Protein AF-0000000085065927 (afdb_homodimer)

pLDDT: mean 92.91, std 10.69, range [19.0, 98.94]

Radius of gyration: 28.36 Å; Cα contacts (8 Å, |Δi|>4): 1311; chains: 2; bounding box: 56×79×63 Å

Solvent-accessible surface area (backbone atoms only — not comparable to full-atom values): 33453 Å² total; per-residue (Å²): 57,35,31,35,26,31,52,37,45,68,30,62,50,25,51,62,57,50,70,68,38,85,83,60,73,47,35,39,33,27,15,80,52,76,45,90,76,84,51,96,49,52,41,82,39,81,43,54,64,68,39,80,69,51,47,74,71,32,60,87,29,59,33,36,38,44,53,56,61,68,69,51,62,91,57,72,70,63,63,84,79,42,48,64,59,51,44,44,51,40,36,52,10,44,52,46,43,54,51,38,34,49,73,45,59,20,45,28,36,40,35,64,48,38,48,47,14,43,25,44,35,85,82,51,56,84,52,34,51,76,84,57,72,66,42,43,38,78,66,15,64,41,21,39,41,47,26,51,44,52,54,51,45,54,55,47,55,72,71,40,81,72,37,24,47,28,36,36,23,36,37,62,46,31,39,95,52,34,53,64,53,56,35,40,72,68,45,36,48,37,44,73,35,48,82,60,44,68,42,55,41,59,27,19,38,38,67,42,54,32,51,48,51,54,30,49,64,70,56,63,44,66,47,72,32,36,42,52,25,52,72,60,43,38,53,66,71,57,60,46,79,41,65,46,78,40,48,70,68,52,48,54,48,50,46,64,51,49,37,76,64,30,46,61,68,47,51,75,31,61,57,36,57,75,75,17,48,64,40,68,41,41,61,62,25,36,71,71,42,66,40,73,62,85,42,39,40,69,55,34,40,51,50,36,28,53,72,70,68,46,70,88,61,69,67,70,84,119,57,36,32,34,26,31,52,37,44,68,29,62,49,26,51,62,56,49,70,69,38,85,84,62,74,46,36,39,32,27,15,79,53,75,44,90,73,83,50,95,47,52,42,80,39,82,44,53,62,69,40,82,68,51,49,73,70,31,59,86,31,60,34,36,39,45,54,57,61,68,71,52,62,92,56,74,71,63,62,83,80,42,47,62,61,50,43,44,49,40,36,52,10,44,53,46,43,54,52,36,34,49,74,44,60,20,44,29,36,42,35,66,48,39,47,46,13,42,27,44,34,85,81,52,56,86,53,34,51,76,83,58,71,68,42,43,37,78,68,17,65,40,20,40,42,47,25,51,44,52,55,52,45,54,55,46,55,72,70,40,82,72,35,24,47,28,36,35,22,36,37,62,46,30,41,95,53,34,52,63,54,56,34,41,71,68,47,36,47,39,44,72,34,49,81,59,45,67,43,53,40,57,28,20,38,39,66,43,53,31,50,47,52,53,30,50,62,70,56,63,45,64,46,73,31,35,42,52,26,51,72,61,43,38,52,65,71,56,58,47,78,39,67,46,79,39,47,71,68,51,49,53,48,50,48,64,50,48,38,76,61,29,46,61,69,47,50,74,31,61,57,35,57,76,74,18,48,64,41,67,41,42,62,62,26,37,69,70,43,65,41,74,64,87,41,38,39,69,54,35,41,51,50,37,28,53,74,71,67,48,71,85,62,70,66,70,83,119

Organism: Acidithiobacillus ferrooxidans (strain ATCC 23270 / DSM 14882 / CIP 104768 / NCIMB 8455) (NCBI:txid243159)

Sequence (636 aa):
MLVTGAAGHTAAALLPALLAWPYIRRIIALDRRPPALQHPKLYYLPLDIRDPQLAEHLTGVDCVIHLAFMVLSPRLGPQQRWRAEMRQVNLDGSQHLFLAAADAGVPQVVYSGSVAAYGAWPDNPVPIGENQPCRPVPGFAYSEDKAALEQWLDGFTAAQKKTAVTRLRLHAIIGLHGQALVNEIATSPYGLRLSNPDLPIQCLHEDDAASAILAALRYGQDGIFNIAAPDPIPWSSIPRRWQLPLSPTQMHGLHRWLRPLSTRLGDPGWLQVLENPLIVDISSARQKLKWQPRYDVRHAINQVRDACGQSPIHPWSGMLVTGAAGHTAAALLPALLAWPYIRRIIALDRRPPALQHPKLYYLPLDIRDPQLAEHLTGVDCVIHLAFMVLSPRLGPQQRWRAEMRQVNLDGSQHLFLAAADAGVPQVVYSGSVAAYGAWPDNPVPIGENQPCRPVPGFAYSEDKAALEQWLDGFTAAQKKTAVTRLRLHAIIGLHGQALVNEIATSPYGLRLSNPDLPIQCLHEDDAASAILAALRYGQDGIFNIAAPDPIPWSSIPRRWQLPLSPTQMHGLHRWLRPLSTRLGDPGWLQVLENPLIVDISSARQKLKWQPRYDVRHAINQVRDACGQSPIHPWSG

Nearest PDB structures (foldseek):
  4zrn-assembly1_A  TM=7.472E-01  e=7.095E-18  Thermotoga maritima MSB8
  4wok-assembly1_A  TM=7.318E-01  e=8.459E-14  Brucella ovis ATCC 25840
  8ewu-assembly1_A  TM=6.740E-01  e=1.092E-10  Campylobacter jejuni
  4bl5-assembly6_C  TM=6.516E-01  e=7.088E-11  Homo sapiens
  4e5y-assembly2_C  TM=6.669E-01  e=3.924E-09  Homo sapiens

Structure (mmCIF, N/CA/C/O backbone):
data_AF-0000000085065927-model_v1
#
loop_
_entity.id
_entity.type
_entity.pdbx_description
1 polymer 'NAD-dependent epimerase/dehydratase domain-containing protein'
#
loop_
_atom_site.group_PDB
_atom_site.id
_atom_site.type_symbol
_atom_site.label_atom_id
_atom_site.label_alt_id
_atom_site.label_comp_id
_atom_site.label_asym_id
_atom_site.label_entity_id
_atom_site.label_seq_id
_atom_site.pdbx_PDB_ins_code
_atom_site.Cartn_x
_atom_site.Cartn_y
_atom_site.Cartn_z
_atom_site.occupancy
_atom_site.B_iso_or_equiv
_atom_site.auth_seq_id
_atom_site.auth_comp_id
_atom_site.auth_asym_id
_atom_site.auth_atom_id
_atom_site.pdbx_PDB_model_num
ATOM 1 N N . MET A 1 1 ? 18.5 29 10.289 1 97.12 1 MET A N 1
ATOM 2 C CA . MET A 1 1 ? 17.188 28.422 10.586 1 97.12 1 MET A CA 1
ATOM 3 C C . MET A 1 1 ? 17.234 26.891 10.477 1 97.12 1 MET A C 1
ATOM 5 O O . MET A 1 1 ? 17.969 26.359 9.641 1 97.12 1 MET A O 1
ATOM 9 N N . LEU A 1 2 ? 16.562 26.219 11.352 1 98.5 2 LEU A N 1
ATOM 10 C CA . LEU A 1 2 ? 16.5 24.766 11.289 1 98.5 2 LEU A CA 1
ATOM 11 C C . LEU A 1 2 ? 15.07 24.297 11.023 1 98.5 2 LEU A C 1
ATOM 13 O O . LEU A 1 2 ? 14.125 24.766 11.672 1 98.5 2 LEU A O 1
ATOM 17 N N . VAL A 1 3 ? 14.891 23.484 10.008 1 98.69 3 VAL A N 1
ATOM 18 C CA . VAL A 1 3 ? 13.594 22.906 9.648 1 98.69 3 VAL A CA 1
ATOM 19 C C . VAL A 1 3 ? 13.625 21.391 9.852 1 98.69 3 VAL A C 1
ATOM 21 O O . VAL A 1 3 ? 14.383 20.688 9.18 1 98.69 3 VAL A O 1
ATOM 24 N N . THR A 1 4 ? 12.844 20.906 10.82 1 98.75 4 THR A N 1
ATOM 25 C CA . THR A 1 4 ? 12.719 19.469 10.961 1 98.75 4 THR A CA 1
ATOM 26 C C . THR A 1 4 ? 11.664 18.922 10.008 1 98.75 4 THR A C 1
ATOM 28 O O . THR A 1 4 ? 10.766 19.641 9.586 1 98.75 4 THR A O 1
ATOM 31 N N . GLY A 1 5 ? 11.781 17.609 9.727 1 98.12 5 GLY A N 1
ATOM 32 C CA . GLY A 1 5 ? 10.859 17.047 8.75 1 98.12 5 GLY A CA 1
ATOM 33 C C . GLY A 1 5 ? 11.047 17.625 7.359 1 98.12 5 GLY A C 1
ATOM 34 O O . GLY A 1 5 ? 10.07 17.828 6.625 1 98.12 5 GLY A O 1
ATOM 35 N N . ALA A 1 6 ? 12.25 17.891 7.035 1 97.88 6 ALA A N 1
ATOM 36 C CA . ALA A 1 6 ? 12.562 18.656 5.836 1 97.88 6 ALA A CA 1
ATOM 37 C C . ALA A 1 6 ? 12.336 17.844 4.574 1 97.88 6 ALA A C 1
ATOM 39 O O . ALA A 1 6 ? 12.312 18.375 3.467 1 97.88 6 ALA A O 1
ATOM 40 N N . ALA A 1 7 ? 12.164 16.578 4.703 1 96.5 7 ALA A N 1
ATOM 41 C CA . ALA A 1 7 ? 11.914 15.711 3.545 1 96.5 7 ALA A CA 1
ATOM 42 C C . ALA A 1 7 ? 10.43 15.414 3.398 1 96.5 7 ALA A C 1
ATOM 44 O O . ALA A 1 7 ? 10.023 14.672 2.494 1 96.5 7 ALA A O 1
ATOM 45 N N . GLY A 1 8 ? 9.602 16 4.246 1 96.06 8 GLY A N 1
ATOM 46 C CA . GLY A 1 8 ? 8.18 15.672 4.277 1 96.06 8 GLY A CA 1
ATOM 47 C C . GLY A 1 8 ? 7.359 16.5 3.307 1 96.06 8 GLY A C 1
ATOM 48 O O . GLY A 1 8 ? 7.898 17.344 2.59 1 96.06 8 GLY A O 1
ATOM 49 N N . HIS A 1 9 ? 6.082 16.25 3.338 1 95.06 9 HIS A N 1
ATOM 50 C CA . HIS A 1 9 ? 5.137 16.828 2.398 1 95.06 9 HIS A CA 1
ATOM 51 C C . HIS A 1 9 ? 5.059 18.344 2.574 1 95.06 9 HIS A C 1
ATOM 53 O O . HIS A 1 9 ? 5.18 19.094 1.604 1 95.06 9 HIS A O 1
ATOM 59 N N . THR A 1 10 ? 4.852 18.734 3.803 1 96.81 10 THR A N 1
ATOM 60 C CA . THR A 1 10 ? 4.719 20.172 4.07 1 96.81 10 THR A CA 1
ATOM 61 C C . THR A 1 10 ? 6.012 20.906 3.734 1 96.81 10 THR A C 1
ATOM 63 O O . THR A 1 10 ? 5.977 22 3.182 1 96.81 10 THR A O 1
ATOM 66 N N . ALA A 1 11 ? 7.137 20.297 4.02 1 97.81 11 ALA A N 1
ATOM 67 C CA . ALA A 1 11 ? 8.438 20.906 3.744 1 97.81 11 ALA A CA 1
ATOM 68 C C . ALA A 1 11 ? 8.648 21.094 2.244 1 97.81 11 ALA A C 1
ATOM 70 O O . ALA A 1 11 ? 9.281 22.047 1.814 1 97.81 11 ALA A O 1
ATOM 71 N N . ALA A 1 12 ? 8.109 20.188 1.471 1 96.56 12 ALA A N 1
ATOM 72 C CA . ALA A 1 12 ? 8.258 20.266 0.021 1 96.56 12 ALA A CA 1
ATOM 73 C C . ALA A 1 12 ? 7.688 21.578 -0.515 1 96.56 12 ALA A C 1
ATOM 75 O O . ALA A 1 12 ? 8.242 22.172 -1.443 1 96.56 12 ALA A O 1
ATOM 76 N N . ALA A 1 13 ? 6.629 22.031 0.068 1 96.19 13 ALA A N 1
ATOM 77 C CA . ALA A 1 13 ? 6.02 23.297 -0.329 1 96.19 13 ALA A CA 1
ATOM 78 C C . ALA A 1 13 ? 6.691 24.484 0.374 1 96.19 13 ALA A C 1
ATOM 80 O O . ALA A 1 13 ? 6.797 25.578 -0.191 1 96.19 13 ALA A O 1
ATOM 81 N N . LEU A 1 14 ? 7.18 24.281 1.514 1 98 14 LEU A N 1
ATOM 82 C CA . LEU A 1 14 ? 7.676 25.344 2.373 1 98 14 LEU A CA 1
ATOM 83 C C . LEU A 1 14 ? 9.07 25.781 1.95 1 98 14 LEU A C 1
ATOM 85 O O . LEU A 1 14 ? 9.375 26.969 1.908 1 98 14 LEU A O 1
ATOM 89 N N . LEU A 1 15 ? 9.953 24.797 1.68 1 98 15 LEU A N 1
ATOM 90 C CA . LEU A 1 15 ? 11.375 25.078 1.491 1 98 15 LEU A CA 1
ATOM 91 C C . LEU A 1 15 ? 11.586 26.031 0.322 1 98 15 LEU A C 1
ATOM 93 O O . LEU A 1 15 ? 12.312 27.016 0.448 1 98 15 LEU A O 1
ATOM 97 N N . PRO A 1 16 ? 10.922 25.828 -0.823 1 97 16 PRO A N 1
ATOM 98 C CA . PRO A 1 16 ? 11.07 26.812 -1.897 1 97 16 PRO A CA 1
ATOM 99 C C . PRO A 1 16 ? 10.633 28.219 -1.481 1 97 16 PRO A C 1
ATOM 101 O O . PRO A 1 16 ? 11.281 29.203 -1.849 1 97 16 PRO A O 1
ATOM 104 N N . ALA A 1 17 ? 9.578 28.281 -0.767 1 96.56 17 ALA A N 1
ATOM 105 C CA . ALA A 1 17 ? 9.07 29.562 -0.309 1 96.56 17 ALA A CA 1
ATOM 106 C C . ALA A 1 17 ? 10.055 30.234 0.644 1 96.56 17 ALA A C 1
ATOM 108 O O . ALA A 1 17 ? 10.266 31.453 0.572 1 96.56 17 ALA A O 1
ATOM 109 N N . LEU A 1 18 ? 10.641 29.469 1.519 1 97.25 18 LEU A N 1
ATOM 110 C CA . LEU A 1 18 ? 11.625 29.984 2.459 1 97.25 18 LEU A CA 1
ATOM 111 C C . LEU A 1 18 ? 12.859 30.516 1.726 1 97.25 18 LEU A C 1
ATOM 113 O O . LEU A 1 18 ? 13.359 31.594 2.033 1 97.25 18 LEU A O 1
ATOM 117 N N . LEU A 1 19 ? 13.281 29.766 0.776 1 96.44 19 LEU A N 1
ATOM 118 C CA . LEU A 1 19 ? 14.516 30.094 0.063 1 96.44 19 LEU A CA 1
ATOM 119 C C . LEU A 1 19 ? 14.336 31.328 -0.806 1 96.44 19 LEU A C 1
ATOM 121 O O . LEU A 1 19 ? 15.312 31.969 -1.194 1 96.44 19 LEU A O 1
ATOM 125 N N . ALA A 1 20 ? 13.102 31.656 -1.114 1 95.06 20 ALA A N 1
ATOM 126 C CA . ALA A 1 20 ? 12.797 32.844 -1.903 1 95.06 20 ALA A CA 1
ATOM 127 C C . ALA A 1 20 ? 12.82 34.094 -1.035 1 95.06 20 ALA A C 1
ATOM 129 O O . ALA A 1 20 ? 12.852 35.219 -1.552 1 95.06 20 ALA A O 1
ATOM 130 N N . TRP A 1 21 ? 12.758 33.938 0.251 1 90.81 21 TRP A N 1
ATOM 131 C CA . TRP A 1 21 ? 12.828 35.062 1.18 1 90.81 21 TRP A CA 1
ATOM 132 C C . TRP A 1 21 ? 14.25 35.625 1.254 1 90.81 21 TRP A C 1
ATOM 134 O O . TRP A 1 21 ? 15.195 34.906 1.553 1 90.81 21 TRP A O 1
ATOM 144 N N . PRO A 1 22 ? 14.414 36.875 1.111 1 89.69 22 PRO A N 1
ATOM 145 C CA . PRO A 1 22 ? 15.758 37.438 1.04 1 89.69 22 PRO A CA 1
ATOM 146 C C . PRO A 1 22 ? 16.484 37.406 2.381 1 89.69 22 PRO A C 1
ATOM 148 O O . PRO A 1 22 ? 17.719 37.531 2.424 1 89.69 22 PRO A O 1
ATOM 151 N N . TYR A 1 23 ? 15.828 37.219 3.387 1 87.81 23 TYR A N 1
ATOM 152 C CA . TYR A 1 23 ? 16.422 37.281 4.719 1 87.81 23 TYR A CA 1
ATOM 153 C C . TYR A 1 23 ? 17.016 35.969 5.137 1 87.81 23 TYR A C 1
ATOM 155 O O . TYR A 1 23 ? 17.703 35.875 6.152 1 87.81 23 TYR A O 1
ATOM 163 N N . ILE A 1 24 ? 16.828 34.969 4.383 1 91.19 24 ILE A N 1
ATOM 164 C CA . ILE A 1 24 ? 17.312 33.656 4.742 1 91.19 24 ILE A CA 1
ATOM 165 C C . ILE A 1 24 ? 18.766 33.5 4.336 1 91.19 24 ILE A C 1
ATOM 167 O O . ILE A 1 24 ? 19.109 33.688 3.166 1 91.19 24 ILE A O 1
ATOM 171 N N . ARG A 1 25 ? 19.578 33.219 5.297 1 93.5 25 ARG A N 1
ATOM 172 C CA . ARG A 1 25 ? 21 33.031 5.027 1 93.5 25 ARG A CA 1
ATOM 173 C C . ARG A 1 25 ? 21.344 31.531 4.914 1 93.5 25 ARG A C 1
ATOM 175 O O . ARG A 1 25 ? 22.109 31.125 4.039 1 93.5 25 ARG A O 1
ATOM 182 N N . ARG A 1 26 ? 20.797 30.797 5.816 1 96.62 26 ARG A N 1
ATOM 183 C CA . ARG A 1 26 ? 21.078 29.375 5.867 1 96.62 26 ARG A CA 1
ATOM 184 C C . ARG A 1 26 ? 19.891 28.594 6.426 1 96.62 26 ARG A C 1
ATOM 186 O O . ARG A 1 26 ? 19.25 29.031 7.387 1 96.62 26 ARG A O 1
ATOM 193 N N . ILE A 1 27 ? 19.641 27.484 5.77 1 98.12 27 ILE A N 1
ATOM 194 C CA . ILE A 1 27 ? 18.609 26.578 6.258 1 98.12 27 ILE A CA 1
ATOM 195 C C . ILE A 1 27 ? 19.219 25.203 6.535 1 98.12 27 ILE A C 1
ATOM 197 O O . ILE A 1 27 ? 19.781 24.578 5.637 1 98.12 27 ILE A O 1
ATOM 201 N N . ILE A 1 28 ? 19.172 24.766 7.773 1 98.38 28 ILE A N 1
ATOM 202 C CA . ILE A 1 28 ? 19.516 23.391 8.133 1 98.38 28 ILE A CA 1
ATOM 203 C C . ILE A 1 28 ? 18.297 22.5 7.992 1 98.38 28 ILE A C 1
ATOM 205 O O . ILE A 1 28 ? 17.328 22.625 8.75 1 98.38 28 ILE A O 1
ATOM 209 N N . ALA A 1 29 ? 18.344 21.625 7.023 1 98.56 29 ALA A N 1
ATOM 210 C CA . ALA A 1 29 ? 17.25 20.688 6.75 1 98.56 29 ALA A CA 1
ATOM 211 C C . ALA A 1 29 ? 17.453 19.375 7.492 1 98.56 29 ALA A C 1
ATOM 213 O O . ALA A 1 29 ? 18.219 18.516 7.043 1 98.56 29 ALA A O 1
ATOM 214 N N . LEU A 1 30 ? 16.734 19.234 8.562 1 98.5 30 LEU A N 1
ATOM 215 C CA . LEU A 1 30 ? 16.891 18.062 9.406 1 98.5 30 LEU A CA 1
ATOM 216 C C . LEU A 1 30 ? 15.852 17 9.078 1 98.5 30 LEU A C 1
ATOM 218 O O . LEU A 1 30 ? 14.648 17.25 9.164 1 98.5 30 LEU A O 1
ATOM 222 N N . ASP A 1 31 ? 16.312 15.859 8.719 1 97.94 31 ASP A N 1
ATOM 223 C CA . ASP A 1 31 ? 15.484 14.688 8.461 1 97.94 31 ASP A CA 1
ATOM 224 C C . ASP A 1 31 ? 16.328 13.422 8.375 1 97.94 31 ASP A C 1
ATOM 226 O O . ASP A 1 31 ? 17.547 13.492 8.219 1 97.94 31 ASP A O 1
ATOM 230 N N . ARG A 1 32 ? 15.711 12.312 8.586 1 95.56 32 ARG A N 1
ATOM 231 C CA . ARG A 1 32 ? 16.422 11.047 8.414 1 95.56 32 ARG A CA 1
ATOM 232 C C . ARG A 1 32 ? 16.656 10.742 6.941 1 95.56 32 ARG A C 1
ATOM 234 O O . ARG A 1 32 ? 17.5 9.914 6.602 1 95.56 32 ARG A O 1
ATOM 241 N N . ARG A 1 33 ? 15.938 11.422 6 1 93.62 33 ARG A N 1
ATOM 242 C CA . ARG A 1 33 ? 16.078 11.312 4.551 1 93.62 33 ARG A CA 1
ATOM 243 C C . ARG A 1 33 ? 16.406 12.664 3.932 1 93.62 33 ARG A C 1
ATOM 245 O O . ARG A 1 33 ? 16.047 13.711 4.473 1 93.62 33 ARG A O 1
ATOM 252 N N . PRO A 1 34 ? 16.984 12.68 2.838 1 94.06 34 PRO A N 1
ATOM 253 C CA . PRO A 1 34 ? 17.328 13.961 2.213 1 94.06 34 PRO A CA 1
ATOM 254 C C . PRO A 1 34 ? 16.109 14.656 1.607 1 94.06 34 PRO A C 1
ATOM 256 O O . PRO A 1 34 ? 15.219 13.992 1.062 1 94.06 34 PRO A O 1
ATOM 259 N N . PRO A 1 35 ? 16.078 15.984 1.732 1 94.12 35 PRO A N 1
ATOM 260 C CA . PRO A 1 35 ? 15.039 16.703 0.998 1 94.12 35 PRO A CA 1
ATOM 261 C C . PRO A 1 35 ? 15.188 16.578 -0.516 1 94.12 35 PRO A C 1
ATOM 263 O O . PRO A 1 35 ? 16.281 16.328 -1.013 1 94.12 35 PRO A O 1
ATOM 266 N N . ALA A 1 36 ? 14.086 16.734 -1.189 1 90.25 36 ALA A N 1
ATOM 267 C CA . ALA A 1 36 ? 14.102 16.625 -2.646 1 90.25 36 ALA A CA 1
ATOM 268 C C . ALA A 1 36 ? 14.805 17.828 -3.275 1 90.25 36 ALA A C 1
ATOM 270 O O . ALA A 1 36 ? 15.414 17.719 -4.34 1 90.25 36 ALA A O 1
ATOM 271 N N . LEU A 1 37 ? 14.703 18.891 -2.639 1 92.88 37 LEU A N 1
ATOM 272 C CA . LEU A 1 37 ? 15.227 20.141 -3.15 1 92.88 37 LEU A CA 1
ATOM 273 C C . LEU A 1 37 ? 16.703 20.312 -2.775 1 92.88 37 LEU A C 1
ATOM 275 O O . LEU A 1 37 ? 17.094 20.016 -1.646 1 92.88 37 LEU A O 1
ATOM 279 N N . GLN A 1 38 ? 17.469 20.719 -3.777 1 93.81 38 GLN A N 1
ATOM 280 C CA . GLN A 1 38 ? 18.859 21.109 -3.543 1 93.81 38 GLN A CA 1
ATOM 281 C C . GLN A 1 38 ? 19.062 22.594 -3.807 1 93.81 38 GLN A C 1
ATOM 283 O O . GLN A 1 38 ? 18.5 23.156 -4.75 1 93.81 38 GLN A O 1
ATOM 288 N N . HIS A 1 39 ? 19.766 23.219 -2.926 1 95.44 39 HIS A N 1
ATOM 289 C CA . HIS A 1 39 ? 20.031 24.641 -2.992 1 95.44 39 HIS A CA 1
ATOM 290 C C . HIS A 1 39 ? 21.281 25 -2.201 1 95.44 39 HIS A C 1
ATOM 292 O O . HIS A 1 39 ? 21.562 24.406 -1.163 1 95.44 39 HIS A O 1
ATOM 298 N N . PRO A 1 40 ? 22 26 -2.576 1 95.62 40 PRO A N 1
ATOM 299 C CA . PRO A 1 40 ? 23.25 26.359 -1.891 1 95.62 40 PRO A CA 1
ATOM 300 C C . PRO A 1 40 ? 23.016 26.781 -0.439 1 95.62 40 PRO A C 1
ATOM 302 O O . PRO A 1 40 ? 23.906 26.625 0.399 1 95.62 40 PRO A O 1
ATOM 305 N N . LYS A 1 41 ? 21.922 27.344 -0.128 1 97.31 41 LYS A N 1
ATOM 306 C CA . LYS A 1 41 ? 21.625 27.812 1.227 1 97.31 41 LYS A CA 1
ATOM 307 C C . LYS A 1 41 ? 21 26.688 2.064 1 97.31 41 LYS A C 1
ATOM 309 O O . LYS A 1 41 ? 20.703 26.891 3.244 1 97.31 41 LYS A O 1
ATOM 314 N N . LEU A 1 42 ? 20.781 25.547 1.463 1 97.62 42 LEU A N 1
ATOM 315 C CA . LEU A 1 42 ? 20.141 24.438 2.141 1 97.62 42 LEU A CA 1
ATOM 316 C C . LEU A 1 42 ? 21.141 23.359 2.502 1 97.62 42 LEU A C 1
ATOM 318 O O . LEU A 1 42 ? 21.797 22.797 1.619 1 97.62 42 LEU A O 1
ATOM 322 N N . TYR A 1 43 ? 21.25 23.031 3.758 1 97.56 43 TYR A N 1
ATOM 323 C CA . TYR A 1 43 ? 22.188 22.031 4.254 1 97.56 43 TYR A CA 1
ATOM 324 C C . TYR A 1 43 ? 21.453 20.844 4.867 1 97.56 43 TYR A C 1
ATOM 326 O O . TYR A 1 43 ? 20.734 21 5.859 1 97.56 43 TYR A O 1
ATOM 334 N N . TYR A 1 44 ? 21.734 19.766 4.316 1 98 44 TYR A N 1
ATOM 335 C CA . TYR A 1 44 ? 21.078 18.547 4.789 1 98 44 TYR A CA 1
ATOM 336 C C . TYR A 1 44 ? 21.766 18 6.031 1 98 44 TYR A C 1
ATOM 338 O O . TYR A 1 44 ? 22.984 17.781 6.031 1 98 44 TYR A O 1
ATOM 346 N N . LEU A 1 45 ? 20.984 17.812 7.094 1 97.75 45 LEU A N 1
ATOM 347 C CA . LEU A 1 45 ? 21.438 17.203 8.336 1 97.75 45 LEU A CA 1
ATOM 348 C C . LEU A 1 45 ? 20.719 15.883 8.594 1 97.75 45 LEU A C 1
ATOM 350 O O . LEU A 1 45 ? 19.562 15.875 9.031 1 97.75 45 LEU A O 1
ATOM 354 N N . PRO A 1 46 ? 21.375 14.695 8.305 1 97.62 46 PRO A N 1
ATOM 355 C CA . PRO A 1 46 ? 20.75 13.391 8.492 1 97.62 46 PRO A CA 1
ATOM 356 C C . PRO A 1 46 ? 20.703 12.961 9.961 1 97.62 46 PRO A C 1
ATOM 358 O O . PRO A 1 46 ? 21.562 12.195 10.406 1 97.62 46 PRO A O 1
ATOM 361 N N . LEU A 1 47 ? 19.688 13.43 10.703 1 97.12 47 LEU A N 1
ATOM 362 C CA . LEU A 1 47 ? 19.562 13.164 12.133 1 97.12 47 LEU A CA 1
ATOM 363 C C . LEU A 1 47 ? 18.109 13 12.531 1 97.12 47 LEU A C 1
ATOM 365 O O . LEU A 1 47 ? 17.219 13.578 11.898 1 97.12 47 LEU A O 1
ATOM 369 N N . ASP A 1 48 ? 17.922 12.195 13.539 1 96.62 48 ASP A N 1
ATOM 370 C CA . ASP A 1 48 ? 16.625 12.039 14.18 1 96.62 48 ASP A CA 1
ATOM 371 C C . ASP A 1 48 ? 16.406 13.117 15.242 1 96.62 48 ASP A C 1
ATOM 373 O O . ASP A 1 48 ? 17.344 13.508 15.938 1 96.62 48 ASP A O 1
ATOM 377 N N . ILE A 1 49 ? 15.172 13.555 15.375 1 97.25 49 ILE A N 1
ATOM 378 C CA . ILE A 1 49 ? 14.898 14.594 16.359 1 97.25 49 ILE A CA 1
ATOM 379 C C . ILE A 1 49 ? 15.094 14.031 17.766 1 97.25 49 ILE A C 1
ATOM 381 O O . ILE A 1 49 ? 15.172 14.789 18.75 1 97.25 49 ILE A O 1
ATOM 385 N N . ARG A 1 50 ? 15.18 12.719 17.938 1 96.88 50 ARG A N 1
ATOM 386 C CA . ARG A 1 50 ? 15.406 12.078 19.219 1 96.88 50 ARG A CA 1
ATOM 387 C C . ARG A 1 50 ? 16.891 12.016 19.547 1 96.88 50 ARG A C 1
ATOM 389 O O . ARG A 1 50 ? 17.281 11.719 20.688 1 96.88 50 ARG A O 1
ATOM 396 N N . ASP A 1 51 ? 17.688 12.328 18.547 1 97.19 51 ASP A N 1
ATOM 397 C CA . ASP A 1 51 ? 19.125 12.188 18.703 1 97.19 51 ASP A CA 1
ATOM 398 C C . ASP A 1 51 ? 19.688 13.227 19.672 1 97.19 51 ASP A C 1
ATOM 400 O O . ASP A 1 51 ? 19.469 14.422 19.5 1 97.19 51 ASP A O 1
ATOM 404 N N . PRO A 1 52 ? 20.531 12.773 20.625 1 94.81 52 PRO A N 1
ATOM 405 C CA . PRO A 1 52 ? 21.094 13.711 21.594 1 94.81 52 PRO A CA 1
ATOM 406 C C . PRO A 1 52 ? 22.031 14.727 20.953 1 94.81 52 PRO A C 1
ATOM 408 O O . PRO A 1 52 ? 22.25 15.812 21.484 1 94.81 52 PRO A O 1
ATOM 411 N N . GLN A 1 53 ? 22.531 14.422 19.812 1 96.31 53 GLN A N 1
ATOM 412 C CA . GLN A 1 53 ? 23.469 15.312 19.125 1 96.31 53 GLN A CA 1
ATOM 413 C C . GLN A 1 53 ? 22.75 16.531 18.547 1 96.31 53 GLN A C 1
ATOM 415 O O . GLN A 1 53 ? 23.391 17.484 18.125 1 96.31 53 GLN A O 1
ATOM 420 N N . LEU A 1 54 ? 21.453 16.469 18.609 1 97.31 54 LEU A N 1
ATOM 421 C CA . LEU A 1 54 ? 20.656 17.547 18.031 1 97.31 54 LEU A CA 1
ATOM 422 C C . LEU A 1 54 ? 21.016 18.891 18.656 1 97.31 54 LEU A C 1
ATOM 424 O O . LEU A 1 54 ? 21.078 19.906 17.969 1 97.31 54 LEU A O 1
ATOM 428 N N . ALA A 1 55 ? 21.312 18.922 19.906 1 96.06 55 ALA A N 1
ATOM 429 C CA . ALA A 1 55 ? 21.594 20.141 20.672 1 96.06 55 ALA A CA 1
ATOM 430 C C . ALA A 1 55 ? 22.766 20.906 20.078 1 96.06 55 ALA A C 1
ATOM 432 O O . ALA A 1 55 ? 22.766 22.141 20.062 1 96.06 55 ALA A O 1
ATOM 433 N N . GLU A 1 56 ? 23.688 20.188 19.531 1 96.44 56 GLU A N 1
ATOM 434 C CA . GLU A 1 56 ? 24.906 20.797 19 1 96.44 56 GLU A CA 1
ATOM 435 C C . GLU A 1 56 ? 24.594 21.609 17.734 1 96.44 56 GLU A C 1
ATOM 437 O O . GLU A 1 56 ? 25.328 22.547 17.422 1 96.44 56 GLU A O 1
ATOM 442 N N . HIS A 1 57 ? 23.547 21.312 17.156 1 97.44 57 HIS A N 1
ATOM 443 C CA . HIS A 1 57 ? 23.234 21.938 15.875 1 97.44 57 HIS A CA 1
ATOM 444 C C . HIS A 1 57 ? 22.266 23.094 16.047 1 97.44 57 HIS A C 1
ATOM 446 O O . HIS A 1 57 ? 21.875 23.734 15.078 1 97.44 57 HIS A O 1
ATOM 452 N N . LEU A 1 58 ? 21.922 23.422 17.266 1 97.94 58 LEU A N 1
ATOM 453 C CA . LEU A 1 58 ? 20.938 24.453 17.531 1 97.94 58 LEU A CA 1
ATOM 454 C C . LEU A 1 58 ? 21.609 25.766 17.938 1 97.94 58 LEU A C 1
ATOM 456 O O . LEU A 1 58 ? 20.953 26.812 17.984 1 97.94 58 LEU A O 1
ATOM 460 N N . THR A 1 59 ? 22.875 25.688 18.172 1 95.56 59 THR A N 1
ATOM 461 C CA . THR A 1 59 ? 23.609 26.891 18.531 1 95.56 59 THR A CA 1
ATOM 462 C C . THR A 1 59 ? 23.609 27.891 17.375 1 95.56 59 THR A C 1
ATOM 464 O O . THR A 1 59 ? 23.953 27.547 16.25 1 95.56 59 THR A O 1
ATOM 467 N N . GLY A 1 60 ? 23.203 29.094 17.672 1 95.56 60 GLY A N 1
ATOM 468 C CA . GLY A 1 60 ? 23.219 30.141 16.672 1 95.56 60 GLY A CA 1
ATOM 469 C C . GLY A 1 60 ? 22.016 30.109 15.742 1 95.56 60 GLY A C 1
ATOM 470 O O . GLY A 1 60 ? 21.906 30.922 14.828 1 95.56 60 GLY A O 1
ATOM 471 N N . VAL A 1 61 ? 21.125 29.203 15.953 1 97.5 61 VAL A N 1
ATOM 472 C CA . VAL A 1 61 ? 19.906 29.109 15.148 1 97.5 61 VAL A CA 1
ATOM 473 C C . VAL A 1 61 ? 18.906 30.172 15.602 1 97.5 61 VAL A C 1
ATOM 475 O O . VAL A 1 61 ? 18.656 30.328 16.797 1 97.5 61 VAL A O 1
ATOM 478 N N . ASP A 1 62 ? 18.391 30.891 14.594 1 97.12 62 ASP A N 1
ATOM 479 C CA . ASP A 1 62 ? 17.469 31.984 14.898 1 97.12 62 ASP A CA 1
ATOM 480 C C . ASP A 1 62 ? 16.047 31.469 15.047 1 97.12 62 ASP A C 1
ATOM 482 O O . ASP A 1 62 ? 15.242 32.062 15.789 1 97.12 62 ASP A O 1
ATOM 486 N N . CYS A 1 63 ? 15.758 30.469 14.32 1 97.69 63 CYS A N 1
ATOM 487 C CA . CYS A 1 63 ? 14.391 29.953 14.312 1 97.69 63 CYS A CA 1
ATOM 488 C C . CYS A 1 63 ? 14.375 28.469 13.977 1 97.69 63 CYS A C 1
ATOM 490 O O . CYS A 1 63 ? 15.156 28 13.148 1 97.69 63 CYS A O 1
ATOM 492 N N . VAL A 1 64 ? 13.469 27.766 14.664 1 98.75 64 VAL A N 1
ATOM 493 C CA . VAL A 1 64 ? 13.195 26.375 14.344 1 98.75 64 VAL A CA 1
ATOM 494 C C . VAL A 1 64 ? 11.781 26.234 13.789 1 98.75 64 VAL A C 1
ATOM 496 O O . VAL A 1 64 ? 10.828 26.766 14.367 1 98.75 64 VAL A O 1
ATOM 499 N N . ILE A 1 65 ? 11.641 25.641 12.664 1 98.88 65 ILE A N 1
ATOM 500 C CA . ILE A 1 65 ? 10.352 25.203 12.156 1 98.88 65 ILE A CA 1
ATOM 501 C C . ILE A 1 65 ? 10.203 23.703 12.336 1 98.88 65 ILE A C 1
ATOM 503 O O . ILE A 1 65 ? 10.945 22.922 11.719 1 98.88 65 ILE A O 1
ATOM 507 N N . HIS A 1 66 ? 9.281 23.312 13.156 1 98.88 66 HIS A N 1
ATOM 508 C CA . HIS A 1 66 ? 9.117 21.906 13.508 1 98.88 66 HIS A CA 1
ATOM 509 C C . HIS A 1 66 ? 7.996 21.266 12.703 1 98.88 66 HIS A C 1
ATOM 511 O O . HIS A 1 66 ? 6.82 21.391 13.062 1 98.88 66 HIS A O 1
ATOM 517 N N . LEU A 1 67 ? 8.391 20.484 11.711 1 98.69 67 LEU A N 1
ATOM 518 C CA . LEU A 1 67 ? 7.414 19.797 10.859 1 98.69 67 LEU A CA 1
ATOM 519 C C . LEU A 1 67 ? 7.465 18.297 11.078 1 98.69 67 LEU A C 1
ATOM 521 O O . LEU A 1 67 ? 6.562 17.562 10.656 1 98.69 67 LEU A O 1
ATOM 525 N N . ALA A 1 68 ? 8.484 17.781 11.672 1 97.94 68 ALA A N 1
ATOM 526 C CA . ALA A 1 68 ? 8.672 16.344 11.812 1 97.94 68 ALA A CA 1
ATOM 527 C C . ALA A 1 68 ? 7.562 15.727 12.656 1 97.94 68 ALA A C 1
ATOM 529 O O . ALA A 1 68 ? 7.445 16.016 13.852 1 97.94 68 ALA A O 1
ATOM 530 N N . PHE A 1 69 ? 6.777 14.906 12.102 1 96.94 69 PHE A N 1
ATOM 531 C CA . PHE A 1 69 ? 5.66 14.219 12.734 1 96.94 69 PHE A CA 1
ATOM 532 C C . PHE A 1 69 ? 5.176 13.062 11.875 1 96.94 69 PHE A C 1
ATOM 534 O O . PHE A 1 69 ? 4.93 13.234 10.68 1 96.94 69 PHE A O 1
ATOM 541 N N . MET A 1 70 ? 5.105 11.938 12.461 1 94.19 70 MET A N 1
ATOM 542 C CA . MET A 1 70 ? 4.566 10.797 11.727 1 94.19 70 MET A CA 1
ATOM 543 C C . MET A 1 70 ? 3.043 10.867 11.664 1 94.19 70 MET A C 1
ATOM 545 O O . MET A 1 70 ? 2.381 11.008 12.695 1 94.19 70 MET A O 1
ATOM 549 N N . VAL A 1 71 ? 2.559 10.805 10.461 1 91.56 71 VAL A N 1
ATOM 550 C CA . VAL A 1 71 ? 1.112 10.844 10.266 1 91.56 71 VAL A CA 1
ATOM 551 C C . VAL A 1 71 ? 0.579 9.422 10.094 1 91.56 71 VAL A C 1
ATOM 553 O O . VAL A 1 71 ? -0.436 9.055 10.695 1 91.56 71 VAL A O 1
ATOM 556 N N . LEU A 1 72 ? 1.234 8.641 9.328 1 89.5 72 LEU A N 1
ATOM 557 C CA . LEU A 1 72 ? 0.861 7.258 9.039 1 89.5 72 LEU A CA 1
ATOM 558 C C . LEU A 1 72 ? 1.664 6.285 9.898 1 89.5 72 LEU A C 1
ATOM 560 O O . LEU A 1 72 ? 2.814 6.562 10.242 1 89.5 72 LEU A O 1
ATOM 564 N N . SER A 1 73 ? 1.018 5.129 10.156 1 89.06 73 SER A N 1
ATOM 565 C CA . SER A 1 73 ? 1.763 4.082 10.844 1 89.06 73 SER A CA 1
ATOM 566 C C . SER A 1 73 ? 3.002 3.672 10.062 1 89.06 73 SER A C 1
ATOM 568 O O . SER A 1 73 ? 2.965 3.598 8.828 1 89.06 73 SER A O 1
ATOM 570 N N . PRO A 1 74 ? 4.09 3.408 10.789 1 86.5 74 PRO A N 1
ATOM 571 C CA . PRO A 1 74 ? 5.34 3.076 10.094 1 86.5 74 PRO A CA 1
ATOM 572 C C . PRO A 1 74 ? 5.332 1.669 9.508 1 86.5 74 PRO A C 1
ATOM 574 O O . PRO A 1 74 ? 6.172 1.346 8.664 1 86.5 74 PRO A O 1
ATOM 577 N N . ARG A 1 75 ? 4.441 0.817 9.961 1 86.5 75 ARG A N 1
ATOM 578 C CA . ARG A 1 75 ? 4.344 -0.539 9.43 1 86.5 75 ARG A CA 1
ATOM 579 C C . ARG A 1 75 ? 2.914 -1.063 9.523 1 86.5 75 ARG A C 1
ATOM 581 O O . ARG A 1 75 ? 2.09 -0.504 10.25 1 86.5 75 ARG A O 1
ATOM 588 N N . LEU A 1 76 ? 2.684 -2.117 8.766 1 83.69 76 LEU A N 1
ATOM 589 C CA . LEU A 1 76 ? 1.391 -2.791 8.805 1 83.69 76 LEU A CA 1
ATOM 590 C C . LEU A 1 76 ? 1.229 -3.58 10.102 1 83.69 76 LEU A C 1
ATOM 592 O O . LEU A 1 76 ? 2.197 -3.775 10.844 1 83.69 76 LEU A O 1
ATOM 596 N N . GLY A 1 77 ? -0.054 -4.012 10.383 1 80 77 GLY A N 1
ATOM 597 C CA . GLY A 1 77 ? -0.335 -4.801 11.57 1 80 77 GLY A CA 1
ATOM 598 C C . GLY A 1 77 ? -1.072 -4.023 12.641 1 80 77 GLY A C 1
ATOM 599 O O . GLY A 1 77 ? -1.428 -2.859 12.438 1 80 77 GLY A O 1
ATOM 600 N N . PRO A 1 78 ? -1.259 -4.688 13.773 1 81.5 78 PRO A N 1
ATOM 601 C CA . PRO A 1 78 ? -1.999 -4.031 14.852 1 81.5 78 PRO A CA 1
ATOM 602 C C . PRO A 1 78 ? -1.247 -2.844 15.445 1 81.5 78 PRO A C 1
ATOM 604 O O . PRO A 1 78 ? -0.013 -2.818 15.43 1 81.5 78 PRO A O 1
ATOM 607 N N . GLN A 1 79 ? -2.031 -1.901 15.875 1 83.12 79 GLN A N 1
ATOM 608 C CA . GLN A 1 79 ? -1.497 -0.646 16.391 1 83.12 79 GLN A CA 1
ATOM 609 C C . GLN A 1 79 ? -0.441 -0.896 17.469 1 83.12 79 GLN A C 1
ATOM 611 O O . GLN A 1 79 ? 0.523 -0.138 17.578 1 83.12 79 GLN A O 1
ATOM 616 N N . GLN A 1 80 ? -0.59 -1.915 18.203 1 84.31 80 GLN A N 1
ATOM 617 C CA . GLN A 1 80 ? 0.313 -2.219 19.312 1 84.31 80 GLN A CA 1
ATOM 618 C C . GLN A 1 80 ? 1.741 -2.42 18.812 1 84.31 80 GLN A C 1
ATOM 620 O O . GLN A 1 80 ? 2.701 -2.186 19.547 1 84.31 80 GLN A O 1
ATOM 625 N N . ARG A 1 81 ? 1.894 -2.801 17.594 1 84.38 81 ARG A N 1
ATOM 626 C CA . ARG A 1 81 ? 3.197 -3.152 17.047 1 84.38 81 ARG A CA 1
ATOM 627 C C . ARG A 1 81 ? 3.994 -1.902 16.688 1 84.38 81 ARG A C 1
ATOM 629 O O . ARG A 1 81 ? 5.219 -1.953 16.562 1 84.38 81 ARG A O 1
ATOM 636 N N . TRP A 1 82 ? 3.289 -0.825 16.547 1 89.12 82 TRP A N 1
ATOM 637 C CA . TRP A 1 82 ? 4.023 0.321 16.016 1 89.12 82 TRP A CA 1
ATOM 638 C C . TRP A 1 82 ? 3.707 1.583 16.812 1 89.12 82 TRP A C 1
ATOM 640 O O . TRP A 1 82 ? 4.375 2.607 16.656 1 89.12 82 TRP A O 1
ATOM 650 N N . ARG A 1 83 ? 2.779 1.593 17.703 1 93 83 ARG A N 1
ATOM 651 C CA . ARG A 1 83 ? 2.291 2.777 18.406 1 93 83 ARG A CA 1
ATOM 652 C C . ARG A 1 83 ? 3.391 3.4 19.266 1 93 83 ARG A C 1
ATOM 654 O O . ARG A 1 83 ? 3.529 4.625 19.297 1 93 83 ARG A O 1
ATOM 661 N N . ALA A 1 84 ? 4.113 2.602 19.891 1 94.31 84 ALA A N 1
ATOM 662 C CA . ALA A 1 84 ? 5.176 3.098 20.75 1 94.31 84 ALA A CA 1
ATOM 663 C C . ALA A 1 84 ? 6.223 3.867 19.953 1 94.31 84 ALA A C 1
ATOM 665 O O . ALA A 1 84 ? 6.672 4.938 20.375 1 94.31 84 ALA A O 1
ATOM 666 N N . GLU A 1 85 ? 6.566 3.316 18.875 1 93.38 85 GLU A N 1
ATOM 667 C CA . GLU A 1 85 ? 7.551 3.969 18.016 1 93.38 85 GLU A CA 1
ATOM 668 C C . GLU A 1 85 ? 7.047 5.324 17.531 1 93.38 85 GLU A C 1
ATOM 670 O O . GLU A 1 85 ? 7.781 6.312 17.562 1 93.38 85 GLU A O 1
ATOM 675 N N . MET A 1 86 ? 5.883 5.352 17.141 1 95 86 MET A N 1
ATOM 676 C CA . MET A 1 86 ? 5.277 6.594 16.656 1 95 86 MET A CA 1
ATOM 677 C C . MET A 1 86 ? 5.238 7.641 17.766 1 95 86 MET A C 1
ATOM 679 O O . MET A 1 86 ? 5.578 8.805 17.547 1 95 86 MET A O 1
ATOM 683 N N . ARG A 1 87 ? 4.871 7.227 18.906 1 96.31 87 ARG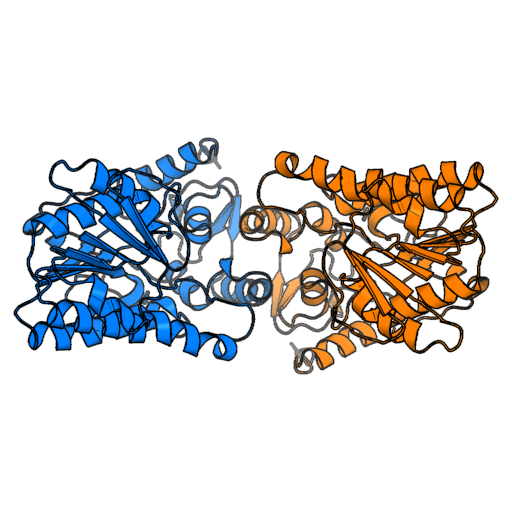 A N 1
ATOM 684 C CA . ARG A 1 87 ? 4.797 8.141 20.047 1 96.31 87 ARG A CA 1
ATOM 685 C C . ARG A 1 87 ? 6.18 8.656 20.422 1 96.31 87 ARG A C 1
ATOM 687 O O . ARG A 1 87 ? 6.34 9.82 20.781 1 96.31 87 ARG A O 1
ATOM 694 N N . GLN A 1 88 ? 7.129 7.824 20.344 1 96.88 88 GLN A N 1
ATOM 695 C CA . GLN A 1 88 ? 8.5 8.211 20.656 1 96.88 88 GLN A CA 1
ATOM 696 C C . GLN A 1 88 ? 8.984 9.312 19.719 1 96.88 88 GLN A C 1
ATOM 698 O O . GLN A 1 88 ? 9.617 10.273 20.156 1 96.88 88 GLN A O 1
ATOM 703 N N . VAL A 1 89 ? 8.648 9.18 18.547 1 96.75 89 VAL A N 1
ATOM 704 C CA . VAL A 1 89 ? 9.07 10.188 17.578 1 96.75 89 VAL A CA 1
ATOM 705 C C . VAL A 1 89 ? 8.234 11.453 17.75 1 96.75 89 VAL A C 1
ATOM 707 O O . VAL A 1 89 ? 8.773 12.539 17.953 1 96.75 89 VAL A O 1
ATOM 710 N N . ASN A 1 90 ? 6.938 11.305 17.719 1 98.12 90 ASN A N 1
ATOM 711 C CA . ASN A 1 90 ? 6.02 12.438 17.672 1 98.12 90 ASN A CA 1
ATOM 712 C C . ASN A 1 90 ? 6.035 13.219 18.969 1 98.12 90 ASN A C 1
ATOM 714 O O . ASN A 1 90 ? 6.113 14.453 18.969 1 98.12 90 ASN A O 1
ATOM 718 N N . LEU A 1 91 ? 5.992 12.461 20.047 1 98.06 91 LEU A N 1
ATOM 719 C CA . LEU A 1 91 ? 5.867 13.164 21.328 1 98.06 91 LEU A CA 1
ATOM 720 C C . LEU A 1 91 ? 7.234 13.359 21.969 1 98.06 91 LEU A C 1
ATOM 722 O O . LEU A 1 91 ? 7.703 14.492 22.109 1 98.06 91 LEU A O 1
ATOM 726 N N . ASP A 1 92 ? 7.945 12.266 22.219 1 97.88 92 ASP A N 1
ATOM 727 C CA . ASP A 1 92 ? 9.227 12.367 22.891 1 97.88 92 ASP A CA 1
ATOM 728 C C . ASP A 1 92 ? 10.242 13.148 22.062 1 97.88 92 ASP A C 1
ATOM 730 O O . ASP A 1 92 ? 10.977 13.984 22.578 1 97.88 92 ASP A O 1
ATOM 734 N N . GLY A 1 93 ? 10.258 12.836 20.812 1 98.44 93 GLY A N 1
ATOM 735 C CA . GLY A 1 93 ? 11.156 13.547 19.922 1 98.44 93 GLY A CA 1
ATOM 736 C C . GLY A 1 93 ? 10.875 15.031 19.844 1 98.44 93 GLY A C 1
ATOM 737 O O . GLY A 1 93 ? 11.797 15.852 19.859 1 98.44 93 GLY A O 1
ATOM 738 N N . SER A 1 94 ? 9.617 15.383 19.797 1 98.75 94 SER A N 1
ATOM 739 C CA . SER A 1 94 ? 9.234 16.797 19.766 1 98.75 94 SER A CA 1
ATOM 740 C C . SER A 1 94 ? 9.594 17.484 21.078 1 98.75 94 SER A C 1
ATOM 742 O O . SER A 1 94 ? 10.141 18.594 21.078 1 98.75 94 SER A O 1
ATOM 744 N N . GLN A 1 95 ? 9.289 16.859 22.172 1 98.5 95 GLN A N 1
ATOM 745 C CA . GLN A 1 95 ? 9.648 17.406 23.469 1 98.5 95 GLN A CA 1
ATOM 746 C C . GLN A 1 95 ? 11.148 17.641 23.578 1 98.5 95 GLN A C 1
ATOM 748 O O . GLN A 1 95 ? 11.586 18.703 24.031 1 98.5 95 GLN A O 1
ATOM 753 N N . HIS A 1 96 ? 11.875 16.672 23.109 1 98.5 96 HIS A N 1
ATOM 754 C CA . HIS A 1 96 ? 13.328 16.781 23.094 1 98.5 96 HIS A CA 1
ATOM 755 C C . HIS A 1 96 ? 13.781 18 22.281 1 98.5 96 HIS A C 1
ATOM 757 O O . HIS A 1 96 ? 14.641 18.75 22.734 1 98.5 96 HIS A O 1
ATOM 763 N N . LEU A 1 97 ? 13.195 18.141 21.156 1 98.5 97 LEU A N 1
ATOM 764 C CA . LEU A 1 97 ? 13.539 19.266 20.281 1 98.5 97 LEU A CA 1
ATOM 765 C C . LEU A 1 97 ? 13.25 20.594 20.953 1 98.5 97 LEU A C 1
ATOM 767 O O . LEU A 1 97 ? 14.078 21.5 20.938 1 98.5 97 LEU A O 1
ATOM 771 N N . PHE A 1 98 ? 12.078 20.75 21.547 1 98.5 98 PHE A N 1
ATOM 772 C CA . PHE A 1 98 ? 11.68 22 22.188 1 98.5 98 PHE A CA 1
ATOM 773 C C . PHE A 1 98 ? 12.594 22.328 23.359 1 98.5 98 PHE A C 1
ATOM 775 O O . PHE A 1 98 ? 13.031 23.469 23.516 1 98.5 98 PHE A O 1
ATOM 782 N N . LEU A 1 99 ? 12.898 21.344 24.125 1 98.06 99 LEU A N 1
ATOM 783 C CA . LEU A 1 99 ? 13.789 21.547 25.266 1 98.06 99 LEU A CA 1
ATOM 784 C C . LEU A 1 99 ? 15.188 21.922 24.797 1 98.06 99 LEU A C 1
ATOM 786 O O . LEU A 1 99 ? 15.797 22.859 25.312 1 98.06 99 LEU A O 1
ATOM 790 N N . ALA A 1 100 ? 15.656 21.219 23.812 1 98 100 ALA A N 1
ATOM 791 C CA . ALA A 1 100 ? 16.984 21.5 23.266 1 98 100 ALA A CA 1
ATOM 792 C C . ALA A 1 100 ? 17.062 22.906 22.672 1 98 100 ALA A C 1
ATOM 794 O O . ALA A 1 100 ? 18.078 23.594 22.844 1 98 100 ALA A O 1
ATOM 795 N N . ALA A 1 101 ? 16.047 23.297 21.969 1 98.19 101 ALA A N 1
ATOM 796 C CA . ALA A 1 101 ? 16 24.625 21.391 1 98.19 101 ALA A CA 1
ATOM 797 C C . ALA A 1 101 ? 16.031 25.703 22.469 1 98.19 101 ALA A C 1
ATOM 799 O O . ALA A 1 101 ? 16.781 26.688 22.359 1 98.19 101 ALA A O 1
ATOM 800 N N . ALA A 1 102 ? 15.242 25.484 23.484 1 97.5 102 ALA A N 1
ATOM 801 C CA . ALA A 1 102 ? 15.219 26.438 24.594 1 97.5 102 ALA A CA 1
ATOM 802 C C . ALA A 1 102 ? 16.578 26.531 25.266 1 97.5 102 ALA A C 1
ATOM 804 O O . ALA A 1 102 ? 17.078 27.625 25.531 1 97.5 102 ALA A O 1
ATOM 805 N N . ASP A 1 103 ? 17.156 25.391 25.484 1 96.75 103 ASP A N 1
ATOM 806 C CA . ASP A 1 103 ? 18.453 25.344 26.141 1 96.75 103 ASP A CA 1
ATOM 807 C C . ASP A 1 103 ? 19.531 26.031 25.297 1 96.75 103 ASP A C 1
ATOM 809 O O . ASP A 1 103 ? 20.438 26.656 25.859 1 96.75 103 ASP A O 1
ATOM 813 N N . ALA A 1 104 ? 19.391 25.938 24.031 1 97.25 104 ALA A N 1
ATOM 814 C CA . ALA A 1 104 ? 20.375 26.531 23.125 1 97.25 104 ALA A CA 1
ATOM 815 C C . ALA A 1 104 ? 20.094 28.016 22.922 1 97.25 104 ALA A C 1
ATOM 817 O O . ALA A 1 104 ? 20.859 28.719 22.25 1 97.25 104 ALA A O 1
ATOM 818 N N . GLY A 1 105 ? 18.969 28.5 23.375 1 97.12 105 GLY A N 1
ATOM 819 C CA . GLY A 1 105 ? 18.625 29.922 23.297 1 97.12 105 GLY A CA 1
ATOM 820 C C . GLY A 1 105 ? 17.984 30.297 21.984 1 97.12 105 GLY A C 1
ATOM 821 O O . GLY A 1 105 ? 18.062 31.453 21.562 1 97.12 105 GLY A O 1
ATOM 822 N N . VAL A 1 106 ? 17.406 29.375 21.312 1 98 106 VAL A N 1
ATOM 823 C CA . VAL A 1 106 ? 16.688 29.688 20.094 1 98 106 VAL A CA 1
ATOM 824 C C . VAL A 1 106 ? 15.516 30.625 20.391 1 98 106 VAL A C 1
ATOM 826 O O . VAL A 1 106 ? 14.648 30.297 21.219 1 98 106 VAL A O 1
ATOM 829 N N . PRO A 1 107 ? 15.422 31.734 19.703 1 97.75 107 PRO A N 1
ATOM 830 C CA . PRO A 1 107 ? 14.422 32.719 20.078 1 97.75 107 PRO A CA 1
ATOM 831 C C . PRO A 1 107 ? 13 32.312 19.688 1 97.75 107 PRO A C 1
ATOM 833 O O . PRO A 1 107 ? 12.031 32.75 20.312 1 97.75 107 PRO A O 1
ATOM 836 N N . GLN A 1 108 ? 12.938 31.547 18.625 1 98.19 108 GLN A N 1
ATOM 837 C CA . GLN A 1 108 ? 11.602 31.281 18.078 1 98.19 108 GLN A CA 1
ATOM 838 C C . GLN A 1 108 ? 11.492 29.859 17.562 1 98.19 108 GLN A C 1
ATOM 840 O O . GLN A 1 108 ? 12.414 29.344 16.906 1 98.19 108 GLN A O 1
ATOM 845 N N . VAL A 1 109 ? 10.32 29.219 17.875 1 98.69 109 VAL A N 1
ATOM 846 C CA . VAL A 1 109 ? 9.953 27.953 17.281 1 98.69 109 VAL A CA 1
ATOM 847 C C . VAL A 1 109 ? 8.555 28.047 16.672 1 98.69 109 VAL A C 1
ATOM 849 O O . VAL A 1 109 ? 7.609 28.484 17.328 1 98.69 109 VAL A O 1
ATOM 852 N N . VAL A 1 110 ? 8.43 27.766 15.414 1 98.81 110 VAL A N 1
ATOM 853 C CA . VAL A 1 110 ? 7.133 27.594 14.766 1 98.81 110 VAL A CA 1
ATOM 854 C C . VAL A 1 110 ? 6.805 26.109 14.648 1 98.81 110 VAL A C 1
ATOM 856 O O . VAL A 1 110 ? 7.57 25.344 14.055 1 98.81 110 VAL A O 1
ATOM 859 N N . TYR A 1 111 ? 5.707 25.719 15.188 1 98.81 111 TYR A N 1
ATOM 860 C CA . TYR A 1 111 ? 5.285 24.312 15.234 1 98.81 111 TYR A CA 1
ATOM 861 C C . TYR A 1 111 ? 4.07 24.094 14.344 1 98.81 111 TYR A C 1
ATOM 863 O O . TYR A 1 111 ? 3.064 24.797 14.461 1 98.81 111 TYR A O 1
ATOM 871 N N . SER A 1 112 ? 4.203 23.094 13.461 1 98.56 112 SER A N 1
ATOM 872 C CA . SER A 1 112 ? 3.047 22.656 12.672 1 98.56 112 SER A CA 1
ATOM 873 C C . SER A 1 112 ? 2.129 21.766 13.484 1 98.56 112 SER A C 1
ATOM 875 O O . SER A 1 112 ? 2.324 20.547 13.531 1 98.56 112 SER A O 1
ATOM 877 N N . GLY A 1 113 ? 1.206 22.375 14.141 1 98.38 113 GLY A N 1
ATOM 878 C CA . GLY A 1 113 ? 0.135 21.625 14.766 1 98.38 113 GLY A CA 1
ATOM 879 C C . GLY A 1 113 ? -0.885 21.094 13.766 1 98.38 113 GLY A C 1
ATOM 880 O O . GLY A 1 113 ? -0.578 20.938 12.586 1 98.38 113 GLY A O 1
ATOM 881 N N . SER A 1 114 ? -2.061 20.719 14.25 1 98.38 114 SER A N 1
ATOM 882 C CA . SER A 1 114 ? -3.102 20.172 13.391 1 98.38 114 SER A CA 1
ATOM 883 C C . SER A 1 114 ? -4.484 20.359 14.008 1 98.38 114 SER A C 1
ATOM 885 O O . SER A 1 114 ? -4.652 20.234 15.227 1 98.38 114 SER A O 1
ATOM 887 N N . VAL A 1 115 ? -5.426 20.547 13.156 1 98.25 115 VAL A N 1
ATOM 888 C CA . VAL A 1 115 ? -6.805 20.609 13.625 1 98.25 115 VAL A CA 1
ATOM 889 C C . VAL A 1 115 ? -7.254 19.234 14.117 1 98.25 115 VAL A C 1
ATOM 891 O O . VAL A 1 115 ? -8.266 19.125 14.82 1 98.25 115 VAL A O 1
ATOM 894 N N . ALA A 1 116 ? -6.504 18.234 13.773 1 97.31 116 ALA A N 1
ATOM 895 C CA . ALA A 1 116 ? -6.809 16.891 14.25 1 97.31 116 ALA A CA 1
ATOM 896 C C . ALA A 1 116 ? -6.73 16.812 15.773 1 97.31 116 ALA A C 1
ATOM 898 O O . ALA A 1 116 ? -7.277 15.891 16.375 1 97.31 116 ALA A O 1
ATOM 899 N N . ALA A 1 117 ? -6.043 17.734 16.359 1 98 117 ALA A N 1
ATOM 900 C CA . ALA A 1 117 ? -5.957 17.766 17.828 1 98 117 ALA A CA 1
ATOM 901 C C . ALA A 1 117 ? -7.328 18 18.453 1 98 117 ALA A C 1
ATOM 903 O O . ALA A 1 117 ? -7.59 17.547 19.562 1 98 117 ALA A O 1
ATOM 904 N N . TYR A 1 118 ? -8.203 18.719 17.703 1 97.94 118 TYR A N 1
ATOM 905 C CA . TYR A 1 118 ? -9.547 18.984 18.203 1 97.94 118 TYR A CA 1
ATOM 906 C C . TYR A 1 118 ? -10.406 17.719 18.141 1 97.94 118 TYR A C 1
ATOM 908 O O . TYR A 1 118 ? -11.344 17.562 18.922 1 97.94 118 TYR A O 1
ATOM 916 N N . GLY A 1 119 ? -10.031 16.875 17.156 1 96.94 119 GLY A N 1
ATOM 917 C CA . GLY A 1 119 ? -10.891 15.734 16.875 1 96.94 119 GLY A CA 1
ATOM 918 C C . GLY A 1 119 ? -12.164 16.109 16.156 1 96.94 119 GLY A C 1
ATOM 919 O O . GLY A 1 119 ? -12.695 17.203 16.344 1 96.94 119 GLY A O 1
ATOM 920 N N . ALA A 1 120 ? -12.641 15.227 15.359 1 95.69 120 ALA A N 1
ATOM 921 C CA . ALA A 1 120 ? -13.93 15.398 14.688 1 95.69 120 ALA A CA 1
ATOM 922 C C . ALA A 1 120 ? -15.055 14.766 15.492 1 95.69 120 ALA A C 1
ATOM 924 O O . ALA A 1 120 ? -15.188 13.539 15.539 1 95.69 120 ALA A O 1
ATOM 925 N N . TRP A 1 121 ? -15.828 15.617 16.062 1 96.5 121 TRP A N 1
ATOM 926 C CA . TRP A 1 121 ? -16.891 15.156 16.953 1 96.5 121 TRP A CA 1
ATOM 927 C C . TRP A 1 121 ? -18.234 15.75 16.531 1 96.5 121 TRP A C 1
ATOM 929 O O . TRP A 1 121 ? -18.297 16.859 16 1 96.5 121 TRP A O 1
ATOM 939 N N . PRO A 1 122 ? -19.344 15 16.828 1 94.81 122 PRO A N 1
ATOM 940 C CA . PRO A 1 122 ? -20.656 15.492 16.438 1 94.81 122 PRO A CA 1
ATOM 941 C C . PRO A 1 122 ? -21.047 16.797 17.125 1 94.81 122 PRO A C 1
ATOM 943 O O . PRO A 1 122 ? -21.812 17.594 16.578 1 94.81 122 PRO A O 1
ATOM 946 N N . ASP A 1 123 ? -20.438 17.031 18.297 1 96.56 123 ASP A N 1
ATOM 947 C CA . ASP A 1 123 ? -20.828 18.203 19.078 1 96.56 123 ASP A CA 1
ATOM 948 C C . ASP A 1 123 ? -19.812 19.344 18.906 1 96.56 123 ASP A C 1
ATOM 950 O O . ASP A 1 123 ? -19.844 20.328 19.641 1 96.56 123 ASP A O 1
ATOM 954 N N . ASN A 1 124 ? -18.953 19.219 17.938 1 96.94 124 ASN A N 1
ATOM 955 C CA . ASN A 1 124 ? -18.031 20.312 17.656 1 96.94 124 ASN A CA 1
ATOM 956 C C . ASN A 1 124 ? -18.766 21.594 17.281 1 96.94 124 ASN A C 1
ATOM 958 O O . ASN A 1 124 ? -19.719 21.562 16.516 1 96.94 124 ASN A O 1
ATOM 962 N N . PRO A 1 125 ? -18.344 22.703 17.906 1 96.69 125 PRO A N 1
ATOM 963 C CA . PRO A 1 125 ? -18.828 23.969 17.344 1 96.69 125 PRO A CA 1
ATOM 964 C C . PRO A 1 125 ? -18.375 24.188 15.898 1 96.69 125 PRO A C 1
ATOM 966 O O . PRO A 1 125 ? -17.297 23.734 15.508 1 96.69 125 PRO A O 1
ATOM 969 N N . VAL A 1 126 ? -19.203 24.875 15.109 1 96.56 126 VAL A N 1
ATOM 970 C CA . VAL A 1 126 ? -18.875 25.203 13.734 1 96.56 126 VAL A CA 1
ATOM 971 C C . VAL A 1 126 ? -18.906 26.719 13.539 1 96.56 126 VAL A C 1
ATOM 973 O O . VAL A 1 126 ? -19.969 27.328 13.469 1 96.56 126 VAL A O 1
ATOM 976 N N . PRO A 1 127 ? -17.844 27.375 13.562 1 98.06 127 PRO A N 1
ATOM 977 C CA . PRO A 1 127 ? -16.484 26.812 13.516 1 98.06 127 PRO A CA 1
ATOM 978 C C . PRO A 1 127 ? -15.875 26.641 14.906 1 98.06 127 PRO A C 1
ATOM 980 O O . PRO A 1 127 ? -16.359 27.219 15.875 1 98.06 127 PRO A O 1
ATOM 983 N N . ILE A 1 128 ? -14.82 25.891 14.953 1 98.62 128 ILE A N 1
ATOM 984 C CA . ILE A 1 128 ? -14.047 25.672 16.172 1 98.62 128 ILE A CA 1
ATOM 985 C C . ILE A 1 128 ? -13.055 26.828 16.344 1 98.62 128 ILE A C 1
ATOM 987 O O . ILE A 1 128 ? -12.281 27.125 15.43 1 98.62 128 ILE A O 1
ATOM 991 N N . GLY A 1 129 ? -13.031 27.438 17.469 1 98.44 129 GLY A N 1
ATOM 992 C CA . GLY A 1 129 ? -12.031 28.438 17.812 1 98.44 129 GLY A CA 1
ATOM 993 C C . GLY A 1 129 ? -10.82 27.859 18.516 1 98.44 129 GLY A C 1
ATOM 994 O O . GLY A 1 129 ? -10.867 26.719 19 1 98.44 129 GLY A O 1
ATOM 995 N N . GLU A 1 130 ? -9.781 28.656 18.625 1 98.31 130 GLU A N 1
ATOM 996 C CA . GLU A 1 130 ? -8.516 28.156 19.156 1 98.31 130 GLU A CA 1
ATOM 997 C C . GLU A 1 130 ? -8.609 27.891 20.656 1 98.31 130 GLU A C 1
ATOM 999 O O . GLU A 1 130 ? -7.777 27.172 21.219 1 98.31 130 GLU A O 1
ATOM 1004 N N . ASN A 1 131 ? -9.609 28.422 21.297 1 96.38 131 ASN A N 1
ATOM 1005 C CA . ASN A 1 131 ? -9.766 28.234 22.734 1 96.38 131 ASN A CA 1
ATOM 1006 C C . ASN A 1 131 ? -10.453 26.906 23.062 1 96.38 131 ASN A C 1
ATOM 1008 O O . ASN A 1 131 ? -10.508 26.516 24.234 1 96.38 131 ASN A O 1
ATOM 1012 N N . GLN A 1 132 ? -10.961 26.266 22.047 1 96.81 132 GLN A N 1
ATOM 1013 C CA . GLN A 1 132 ? -11.578 24.969 22.281 1 96.81 132 GLN A CA 1
ATOM 1014 C C . GLN A 1 132 ? -10.547 23.922 22.719 1 96.81 132 GLN A C 1
ATOM 1016 O O . GLN A 1 132 ? -9.422 23.922 22.203 1 96.81 132 GLN A O 1
ATOM 1021 N N . PRO A 1 133 ? -10.953 23.078 23.609 1 96.25 133 PRO A N 1
ATOM 1022 C CA . PRO A 1 133 ? -10.016 22.047 24.062 1 96.25 133 PRO A CA 1
ATOM 1023 C C . PRO A 1 133 ? -9.68 21.031 22.984 1 96.25 133 PRO A C 1
ATOM 1025 O O . PRO A 1 133 ? -10.5 20.766 22.109 1 96.25 133 PRO A O 1
ATOM 1028 N N . CYS A 1 134 ? -8.492 20.453 23.109 1 97.12 134 CYS A N 1
ATOM 1029 C CA . CYS A 1 134 ? -8.102 19.344 22.25 1 97.12 134 CYS A CA 1
ATOM 1030 C C . CYS A 1 134 ? -8.758 18.047 22.719 1 97.12 134 CYS A C 1
ATOM 1032 O O . CYS A 1 134 ? -8.625 17.672 23.891 1 97.12 134 CYS A O 1
ATOM 1034 N N . ARG A 1 135 ? -9.469 17.406 21.844 1 97.12 135 ARG A N 1
ATOM 1035 C CA . ARG A 1 135 ? -10.164 16.141 22.094 1 97.12 135 ARG A CA 1
ATOM 1036 C C . ARG A 1 135 ? -9.797 15.094 21.047 1 97.12 135 ARG A C 1
ATOM 1038 O O . ARG A 1 135 ? -10.578 14.797 20.156 1 97.12 135 ARG A O 1
ATOM 1045 N N . PRO A 1 136 ? -8.68 14.477 21.25 1 94.56 136 PRO A N 1
ATOM 1046 C CA . PRO A 1 136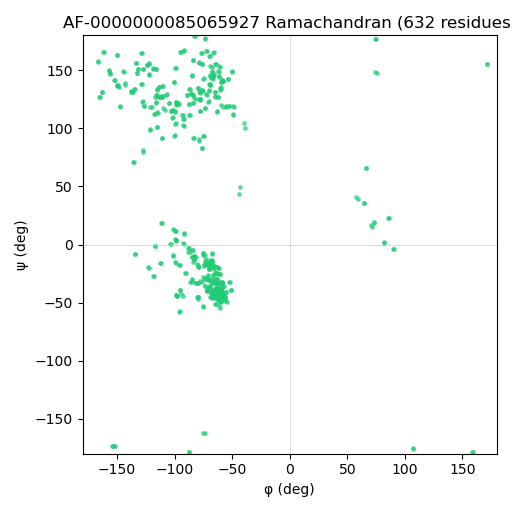 ? -8.211 13.562 20.219 1 94.56 136 PRO A CA 1
ATOM 1047 C C . PRO A 1 136 ? -9.172 12.406 19.969 1 94.56 136 PRO A C 1
ATOM 1049 O O . PRO A 1 136 ? -9.938 12.031 20.859 1 94.56 136 PRO A O 1
ATOM 1052 N N . VAL A 1 137 ? -9.125 11.898 18.797 1 93.25 137 VAL A N 1
ATOM 1053 C CA . VAL A 1 137 ? -9.961 10.766 18.406 1 93.25 137 VAL A CA 1
ATOM 1054 C C . VAL A 1 137 ? -9.266 9.453 18.766 1 93.25 137 VAL A C 1
ATOM 1056 O O . VAL A 1 137 ? -8.188 9.156 18.234 1 93.25 137 VAL A O 1
ATOM 1059 N N . PRO A 1 138 ? -9.93 8.68 19.578 1 90.88 138 PRO A N 1
ATOM 1060 C CA . PRO A 1 138 ? -9.32 7.383 19.875 1 90.88 138 PRO A CA 1
ATOM 1061 C C . PRO A 1 138 ? -9.117 6.52 18.625 1 90.88 138 PRO A C 1
ATOM 1063 O O . PRO A 1 138 ? -10.016 6.441 17.781 1 90.88 138 PRO A O 1
ATOM 1066 N N . GLY A 1 139 ? -7.938 5.914 18.531 1 88.81 139 GLY A N 1
ATOM 1067 C CA . GLY A 1 139 ? -7.645 5.066 17.391 1 88.81 139 GLY A CA 1
ATOM 1068 C C . GLY A 1 139 ? -7.012 5.816 16.234 1 88.81 139 GLY A C 1
ATOM 1069 O O . GLY A 1 139 ? -6.66 5.215 15.219 1 88.81 139 GLY A O 1
ATOM 1070 N N . PHE A 1 140 ? -6.902 7.066 16.406 1 93.06 140 PHE A N 1
ATOM 1071 C CA . PHE A 1 140 ? -6.188 7.918 15.461 1 93.06 140 PHE A CA 1
ATOM 1072 C C . PHE A 1 140 ? -4.898 8.445 16.078 1 93.06 140 PHE A C 1
ATOM 1074 O O . PHE A 1 140 ? -4.871 9.547 16.625 1 93.06 140 PHE A O 1
ATOM 1081 N N . ALA A 1 141 ? -3.844 7.723 15.875 1 93.88 141 ALA A N 1
ATOM 1082 C CA . ALA A 1 141 ? -2.582 7.949 16.578 1 93.88 141 ALA A CA 1
ATOM 1083 C C . ALA A 1 141 ? -2.051 9.352 16.312 1 93.88 141 ALA A C 1
ATOM 1085 O O . ALA A 1 141 ? -1.541 10.016 17.219 1 93.88 141 ALA A O 1
ATOM 1086 N N . TYR A 1 142 ? -2.203 9.758 15.117 1 94.38 142 TYR A N 1
ATOM 1087 C CA . TYR A 1 142 ? -1.772 11.109 14.766 1 94.38 142 TYR A CA 1
ATOM 1088 C C . TYR A 1 142 ? -2.512 12.156 15.586 1 94.38 142 TYR A C 1
ATOM 1090 O O . TYR A 1 142 ? -1.891 13.047 16.172 1 94.38 142 TYR A O 1
ATOM 1098 N N . SER A 1 143 ? -3.787 12.07 15.656 1 96.62 143 SER A N 1
ATOM 1099 C CA . SER A 1 143 ? -4.621 12.961 16.453 1 96.62 143 SER A CA 1
ATOM 1100 C C . SER A 1 143 ? -4.234 12.906 17.922 1 96.62 143 SER A C 1
ATOM 1102 O O . SER A 1 143 ? -4.082 13.953 18.562 1 96.62 143 SER A O 1
ATOM 1104 N N . GLU A 1 144 ? -4.047 11.742 18.391 1 96.69 144 GLU A N 1
ATOM 1105 C CA . GLU A 1 144 ? -3.684 11.539 19.781 1 96.69 144 GLU A CA 1
ATOM 1106 C C . GLU A 1 144 ? -2.348 12.203 20.109 1 96.69 144 GLU A C 1
ATOM 1108 O O . GLU A 1 144 ? -2.221 12.898 21.125 1 96.69 144 GLU A O 1
ATOM 1113 N N . ASP A 1 145 ? -1.409 12.023 19.281 1 97.88 145 ASP A N 1
ATOM 1114 C CA . ASP A 1 145 ? -0.072 12.547 19.531 1 97.88 145 ASP A CA 1
ATOM 1115 C C . ASP A 1 145 ? -0.045 14.07 19.375 1 97.88 145 ASP A C 1
ATOM 1117 O O . ASP A 1 145 ? 0.634 14.766 20.125 1 97.88 145 ASP A O 1
ATOM 1121 N N . LYS A 1 146 ? -0.766 14.578 18.391 1 98.31 146 LYS A N 1
ATOM 1122 C CA . LYS A 1 146 ? -0.858 16.016 18.219 1 98.31 146 LYS A CA 1
ATOM 1123 C C . LYS A 1 146 ? -1.501 16.672 19.453 1 98.31 146 LYS A C 1
ATOM 1125 O O . LYS A 1 146 ? -1.011 17.688 19.953 1 98.31 146 LYS A O 1
ATOM 1130 N N . ALA A 1 147 ? -2.555 16.078 19.922 1 98.38 147 ALA A N 1
ATOM 1131 C CA . ALA A 1 147 ? -3.229 16.609 21.094 1 98.38 147 ALA A CA 1
ATOM 1132 C C . ALA A 1 147 ? -2.316 16.562 22.312 1 98.38 147 ALA A C 1
ATOM 1134 O O . ALA A 1 147 ? -2.258 17.516 23.094 1 98.38 147 ALA A O 1
ATOM 1135 N N . ALA A 1 148 ? -1.641 15.484 22.453 1 98.44 148 ALA A N 1
ATOM 1136 C CA . ALA A 1 148 ? -0.74 15.312 23.594 1 98.44 148 ALA A CA 1
ATOM 1137 C C . ALA A 1 148 ? 0.375 16.359 23.562 1 98.44 148 ALA A C 1
ATOM 1139 O O . ALA A 1 148 ? 0.722 16.922 24.609 1 98.44 148 ALA A O 1
ATOM 1140 N N . LEU A 1 149 ? 0.928 16.578 22.422 1 98.69 149 LEU A N 1
ATOM 1141 C CA . LEU A 1 149 ? 1.997 17.562 22.312 1 98.69 149 LEU A CA 1
ATOM 1142 C C . LEU A 1 149 ? 1.469 18.969 22.594 1 98.69 149 LEU A C 1
ATOM 1144 O O . LEU A 1 149 ? 2.143 19.781 23.234 1 98.69 149 LEU A O 1
ATOM 1148 N N . GLU A 1 150 ? 0.273 19.266 22.109 1 98.38 150 GLU A N 1
ATOM 1149 C CA . GLU A 1 150 ? -0.365 20.547 22.406 1 98.38 150 GLU A CA 1
ATOM 1150 C C . GLU A 1 150 ? -0.489 20.766 23.906 1 98.38 150 GLU A C 1
ATOM 1152 O O . GLU A 1 150 ? -0.163 21.844 24.406 1 98.38 150 GLU A O 1
ATOM 1157 N N . GLN A 1 151 ? -0.925 19.781 24.531 1 97.75 151 GLN A N 1
ATOM 1158 C CA . GLN A 1 151 ? -1.084 19.875 25.969 1 97.75 151 GLN A CA 1
ATOM 1159 C C . GLN A 1 151 ? 0.258 20.109 26.656 1 97.75 151 GLN A C 1
ATOM 1161 O O . GLN A 1 151 ? 0.365 20.953 27.547 1 97.75 151 GLN A O 1
ATOM 1166 N N . TRP A 1 152 ? 1.194 19.375 26.281 1 98.44 152 TRP A N 1
ATOM 1167 C CA . TRP A 1 152 ? 2.527 19.547 26.844 1 98.44 152 TRP A CA 1
ATOM 1168 C C . TRP A 1 152 ? 3.062 20.953 26.578 1 98.44 152 TRP A C 1
ATOM 1170 O O . TRP A 1 152 ? 3.676 21.562 27.453 1 98.44 152 TRP A O 1
ATOM 1180 N N . LEU A 1 153 ? 2.822 21.484 25.438 1 98.38 153 LEU A N 1
ATOM 1181 C CA . LEU A 1 153 ? 3.309 22.797 25.031 1 98.38 153 LEU A CA 1
ATOM 1182 C C . LEU A 1 153 ? 2.645 23.891 25.875 1 98.38 153 LEU A C 1
ATOM 1184 O O . LEU A 1 153 ? 3.232 24.953 26.094 1 98.38 153 LEU A O 1
ATOM 1188 N N . ASP A 1 154 ? 1.403 23.641 26.312 1 97.31 154 ASP A N 1
ATOM 1189 C CA . ASP A 1 154 ? 0.773 24.578 27.219 1 97.31 154 ASP A CA 1
ATOM 1190 C C . ASP A 1 154 ? 1.644 24.828 28.453 1 97.31 154 ASP A C 1
ATOM 1192 O O . ASP A 1 154 ? 1.9 25.969 28.828 1 97.31 154 ASP A O 1
ATOM 1196 N N . GLY A 1 155 ? 2.043 23.703 29 1 97.25 155 GLY A N 1
ATOM 1197 C CA . GLY A 1 155 ? 2.914 23.812 30.156 1 97.25 155 GLY A CA 1
ATOM 1198 C C . GLY A 1 155 ? 4.277 24.391 29.828 1 97.25 155 GLY A C 1
ATOM 1199 O O . GLY A 1 155 ? 4.801 25.219 30.578 1 97.25 155 GLY A O 1
ATOM 1200 N N . PHE A 1 156 ? 4.828 24 28.781 1 97.94 156 PHE A N 1
ATOM 1201 C CA . PHE A 1 156 ? 6.152 24.422 28.359 1 97.94 156 PHE A CA 1
ATOM 1202 C C . PHE A 1 156 ? 6.191 25.938 28.156 1 97.94 156 PHE A C 1
ATOM 1204 O O . PHE A 1 156 ? 7.078 26.609 28.672 1 97.94 156 PHE A O 1
ATOM 1211 N N . THR A 1 157 ? 5.215 26.484 27.422 1 97 157 THR A N 1
ATOM 1212 C CA . THR A 1 157 ? 5.211 27.906 27.094 1 97 157 THR A CA 1
ATOM 1213 C C . THR A 1 157 ? 4.898 28.734 28.328 1 97 157 THR A C 1
ATOM 1215 O O . THR A 1 157 ? 5.312 29.906 28.422 1 97 157 THR A O 1
ATOM 1218 N N . ALA A 1 158 ? 4.195 28.156 29.266 1 96.12 158 ALA A N 1
ATOM 1219 C CA . ALA A 1 158 ? 3.926 28.844 30.516 1 96.12 158 ALA A CA 1
ATOM 1220 C C . ALA A 1 158 ? 5.195 28.969 31.359 1 96.12 158 ALA A C 1
ATOM 1222 O O . ALA A 1 158 ? 5.387 29.969 32.062 1 96.12 158 ALA A O 1
ATOM 1223 N N . ALA A 1 159 ? 6.039 28.016 31.188 1 95.06 159 ALA A N 1
ATOM 1224 C CA . ALA A 1 159 ? 7.234 27.953 32.031 1 95.06 159 ALA A CA 1
ATOM 1225 C C . ALA A 1 159 ? 8.422 28.625 31.328 1 95.06 159 ALA A C 1
ATOM 1227 O O . ALA A 1 159 ? 9.242 29.266 31.984 1 95.06 159 ALA A O 1
ATOM 1228 N N . GLN A 1 160 ? 8.516 28.422 30.109 1 89.5 160 GLN A N 1
ATOM 1229 C CA . GLN A 1 160 ? 9.633 28.922 29.312 1 89.5 160 GLN A CA 1
ATOM 1230 C C . GLN A 1 160 ? 9.258 30.219 28.594 1 89.5 160 GLN A C 1
ATOM 1232 O O . GLN A 1 160 ? 8.398 30.219 27.703 1 89.5 160 GLN A O 1
ATOM 1237 N N . LYS A 1 161 ? 10.039 31.328 28.891 1 90.25 161 LYS A N 1
ATOM 1238 C CA . LYS A 1 161 ? 9.617 32.625 28.359 1 90.25 161 LYS A CA 1
ATOM 1239 C C . LYS A 1 161 ? 10.664 33.188 27.391 1 90.25 161 LYS A C 1
ATOM 1241 O O . LYS A 1 161 ? 10.422 34.188 26.734 1 90.25 161 LYS A O 1
ATOM 1246 N N . LYS A 1 162 ? 11.672 32.469 27.25 1 94.06 162 LYS A N 1
ATOM 1247 C CA . LYS A 1 162 ? 12.734 33 26.406 1 94.06 162 LYS A CA 1
ATOM 1248 C C . LYS A 1 162 ? 12.562 32.562 24.953 1 94.06 162 LYS A C 1
ATOM 1250 O O . LYS A 1 162 ? 13.094 33.188 24.031 1 94.06 162 LYS A O 1
ATOM 1255 N N . THR A 1 163 ? 11.945 31.562 24.703 1 96.88 163 THR A N 1
ATOM 1256 C CA . THR A 1 163 ? 11.656 31.047 23.375 1 96.88 163 THR A CA 1
ATOM 1257 C C . THR A 1 163 ? 10.18 31.219 23.031 1 96.88 163 THR A C 1
ATOM 1259 O O . THR A 1 163 ? 9.312 30.672 23.719 1 96.88 163 THR A O 1
ATOM 1262 N N . ALA A 1 164 ? 9.898 32.031 22.016 1 98.06 164 ALA A N 1
ATOM 1263 C CA . ALA A 1 164 ? 8.523 32.156 21.547 1 98.06 164 ALA A CA 1
ATOM 1264 C C . ALA A 1 164 ? 8.086 30.953 20.734 1 98.06 164 ALA A C 1
ATOM 1266 O O . ALA A 1 164 ? 8.797 30.516 19.828 1 98.06 164 ALA A O 1
ATOM 1267 N N . VAL A 1 165 ? 6.91 30.422 21.062 1 98.62 165 VAL A N 1
ATOM 1268 C CA . VAL A 1 165 ? 6.387 29.25 20.344 1 98.62 165 VAL A CA 1
ATOM 1269 C C . VAL A 1 165 ? 5.078 29.625 19.656 1 98.62 165 VAL A C 1
ATOM 1271 O O . VAL A 1 165 ? 4.086 29.938 20.312 1 98.62 165 VAL A O 1
ATOM 1274 N N . THR A 1 166 ? 5.066 29.656 18.375 1 98.69 166 THR A N 1
ATOM 1275 C CA . THR A 1 166 ? 3.842 29.812 17.594 1 98.69 166 THR A CA 1
ATOM 1276 C C . THR A 1 166 ? 3.338 28.453 17.109 1 98.69 166 THR A C 1
ATOM 1278 O O . THR A 1 166 ? 4.066 27.719 16.422 1 98.69 166 THR A O 1
ATOM 1281 N N . ARG A 1 167 ? 2.129 28.078 17.484 1 98.81 167 ARG A N 1
ATOM 1282 C CA . ARG A 1 167 ? 1.492 26.828 17.094 1 98.81 167 ARG A CA 1
ATOM 1283 C C . ARG A 1 167 ? 0.462 27.062 15.992 1 98.81 167 ARG A C 1
ATOM 1285 O O . ARG A 1 167 ? -0.502 27.797 16.188 1 98.81 167 ARG A O 1
ATOM 1292 N N . LEU A 1 168 ? 0.715 26.5 14.867 1 98.88 168 LEU A N 1
ATOM 1293 C CA . LEU A 1 168 ? -0.229 26.578 13.75 1 98.88 168 LEU A CA 1
ATOM 1294 C C . LEU A 1 168 ? -1.014 25.281 13.617 1 98.88 168 LEU A C 1
ATOM 1296 O O . LEU A 1 168 ? -0.45 24.234 13.258 1 98.88 168 LEU A O 1
ATOM 1300 N N . ARG A 1 169 ? -2.273 25.297 13.938 1 98.88 169 ARG A N 1
ATOM 1301 C CA . ARG A 1 169 ? -3.125 24.125 13.742 1 98.88 169 ARG A CA 1
ATOM 1302 C C . ARG A 1 169 ? -3.645 24.062 12.305 1 98.88 169 ARG A C 1
ATOM 1304 O O . ARG A 1 169 ? -4.727 24.562 12.008 1 98.88 169 ARG A O 1
ATOM 1311 N N . LEU A 1 170 ? -2.881 23.375 11.539 1 98.81 170 LEU A N 1
ATOM 1312 C CA . LEU A 1 170 ? -3.129 23.297 10.102 1 98.81 170 LEU A CA 1
ATOM 1313 C C . LEU A 1 170 ? -4.246 22.297 9.805 1 98.81 170 LEU A C 1
ATOM 1315 O O . LEU A 1 170 ? -4.289 21.219 10.391 1 98.81 170 LEU A O 1
ATOM 1319 N N . HIS A 1 171 ? -5.141 22.688 8.953 1 98.69 171 HIS A N 1
ATOM 1320 C CA . HIS A 1 171 ? -6.148 21.75 8.469 1 98.69 171 HIS A CA 1
ATOM 1321 C C . HIS A 1 171 ? -5.551 20.75 7.484 1 98.69 171 HIS A C 1
ATOM 1323 O O . HIS A 1 171 ? -4.352 20.797 7.199 1 98.69 171 HIS A O 1
ATOM 1329 N N . ALA A 1 172 ? -6.34 19.812 7.012 1 97.75 172 ALA A N 1
ATOM 1330 C CA . ALA A 1 172 ? -5.879 18.828 6.031 1 97.75 172 ALA A CA 1
ATOM 1331 C C . ALA A 1 172 ? -5.293 19.516 4.801 1 97.75 172 ALA A C 1
ATOM 1333 O O . ALA A 1 172 ? -6.004 20.203 4.074 1 97.75 172 ALA A O 1
ATOM 1334 N N . ILE A 1 173 ? -4.039 19.266 4.547 1 98.19 173 ILE A N 1
ATOM 1335 C CA . ILE A 1 173 ? -3.326 19.953 3.473 1 98.19 173 ILE A CA 1
ATOM 1336 C C . ILE A 1 173 ? -3.482 19.172 2.172 1 98.19 173 ILE A C 1
ATOM 1338 O O . ILE A 1 173 ? -3.254 17.953 2.137 1 98.19 173 ILE A O 1
ATOM 1342 N N . ILE A 1 174 ? -3.896 19.828 1.11 1 97.19 174 ILE A N 1
ATOM 1343 C CA . ILE A 1 174 ? -3.943 19.234 -0.219 1 97.19 174 ILE A CA 1
ATOM 1344 C C . ILE A 1 174 ? -3.025 20 -1.165 1 97.19 174 ILE A C 1
ATOM 1346 O O . ILE A 1 174 ? -2.754 21.188 -0.95 1 97.19 174 ILE A O 1
ATOM 1350 N N . GLY A 1 175 ? -2.541 19.344 -2.111 1 95.81 175 GLY A N 1
ATOM 1351 C CA . GLY A 1 175 ? -1.61 19.922 -3.068 1 95.81 175 GLY A CA 1
ATOM 1352 C C . GLY A 1 175 ? -0.774 18.875 -3.787 1 95.81 175 GLY A C 1
ATOM 1353 O O . GLY A 1 175 ? -0.915 17.688 -3.537 1 95.81 175 GLY A O 1
ATOM 1354 N N . LEU A 1 176 ? 0.09 19.359 -4.629 1 91.12 176 LEU A N 1
ATOM 1355 C CA . LEU A 1 176 ? 0.954 18.484 -5.414 1 91.12 176 LEU A CA 1
ATOM 1356 C C . LEU A 1 176 ? 1.813 17.609 -4.508 1 91.12 176 LEU A C 1
ATOM 1358 O O . LEU A 1 176 ? 2.094 16.453 -4.836 1 91.12 176 LEU A O 1
ATOM 1362 N N . HIS A 1 177 ? 2.146 18.172 -3.395 1 92.44 177 HIS A N 1
ATOM 1363 C CA . HIS A 1 177 ? 3.039 17.469 -2.482 1 92.44 177 HIS A CA 1
ATOM 1364 C C . HIS A 1 177 ? 2.268 16.859 -1.31 1 92.44 177 HIS A C 1
ATOM 1366 O O . HIS A 1 177 ? 2.865 16.281 -0.4 1 92.44 177 HIS A O 1
ATOM 1372 N N . GLY A 1 178 ? 0.994 17.047 -1.302 1 91.69 178 GLY A N 1
ATOM 1373 C CA . GLY A 1 178 ? 0.183 16.609 -0.178 1 91.69 178 GLY A CA 1
ATOM 1374 C C . GLY A 1 178 ? 0.145 15.102 -0.026 1 91.69 178 GLY A C 1
ATOM 1375 O O . GLY A 1 178 ? 0.571 14.367 -0.922 1 91.69 178 GLY A O 1
ATOM 1376 N N . GLN A 1 179 ? -0.317 14.711 1.139 1 90.62 179 GLN A N 1
ATOM 1377 C CA . GLN A 1 179 ? -0.501 13.281 1.379 1 90.62 179 GLN A CA 1
ATOM 1378 C C . GLN A 1 179 ? -1.485 12.68 0.38 1 90.62 179 GLN A C 1
ATOM 1380 O O . GLN A 1 179 ? -2.57 13.227 0.163 1 90.62 179 GLN A O 1
ATOM 1385 N N . ALA A 1 180 ? -1.204 11.516 -0.077 1 87.81 180 ALA A N 1
ATOM 1386 C CA . ALA A 1 180 ? -1.955 10.906 -1.171 1 87.81 180 ALA A CA 1
ATOM 1387 C C . ALA A 1 180 ? -3.402 10.648 -0.764 1 87.81 180 ALA A C 1
ATOM 1389 O O . ALA A 1 180 ? -4.328 10.914 -1.533 1 87.81 180 ALA A O 1
ATOM 1390 N N . LEU A 1 181 ? -3.572 10.102 0.402 1 89.88 181 LEU A N 1
ATOM 1391 C CA . LEU A 1 181 ? -4.922 9.773 0.844 1 89.88 181 LEU A CA 1
ATOM 1392 C C . LEU A 1 181 ? -5.793 11.016 0.915 1 89.88 181 LEU A C 1
ATOM 1394 O O . LEU A 1 181 ? -6.941 11.008 0.463 1 89.88 181 LEU A O 1
ATOM 1398 N N . VAL A 1 182 ? -5.258 12.055 1.415 1 92.75 182 VAL A N 1
ATOM 1399 C CA . VAL A 1 182 ? -6.008 13.305 1.554 1 92.75 182 VAL A CA 1
ATOM 1400 C C . VAL A 1 182 ? -6.324 13.875 0.172 1 92.75 182 VAL A C 1
ATOM 1402 O O . VAL A 1 182 ? -7.461 14.266 -0.097 1 92.75 182 VAL A O 1
ATOM 1405 N N . ASN A 1 183 ? -5.355 13.883 -0.675 1 92.5 183 ASN A N 1
ATOM 1406 C CA . ASN A 1 183 ? -5.57 14.344 -2.045 1 92.5 183 ASN A CA 1
ATOM 1407 C C . ASN A 1 183 ? -6.645 13.516 -2.748 1 92.5 183 ASN A C 1
ATOM 1409 O O . ASN A 1 183 ? -7.52 14.07 -3.418 1 92.5 183 ASN A O 1
ATOM 1413 N N . GLU A 1 184 ? -6.578 12.227 -2.533 1 89.44 184 GLU A N 1
ATOM 1414 C CA . GLU A 1 184 ? -7.531 11.344 -3.199 1 89.44 184 GLU A CA 1
ATOM 1415 C C . GLU A 1 184 ? -8.953 11.586 -2.699 1 89.44 184 GLU A C 1
ATOM 1417 O O . GLU A 1 184 ? -9.891 11.641 -3.492 1 89.44 184 GLU A O 1
ATOM 1422 N N . ILE A 1 185 ? -9.086 11.734 -1.477 1 90.19 185 ILE A N 1
ATOM 1423 C CA . ILE A 1 185 ? -10.391 11.992 -0.884 1 90.19 185 ILE A CA 1
ATOM 1424 C C . ILE A 1 185 ? -10.953 13.312 -1.42 1 90.19 185 ILE A C 1
ATOM 1426 O O . ILE A 1 185 ? -12.125 13.398 -1.771 1 90.19 185 ILE A O 1
ATOM 1430 N N . ALA A 1 186 ? -10.109 14.227 -1.578 1 91.62 186 ALA A N 1
ATOM 1431 C CA . ALA A 1 186 ? -10.539 15.578 -1.931 1 91.62 186 ALA A CA 1
ATOM 1432 C C . ALA A 1 186 ? -10.797 15.695 -3.43 1 91.62 186 ALA A C 1
ATOM 1434 O O . ALA A 1 186 ? -11.703 16.422 -3.854 1 91.62 186 ALA A O 1
ATOM 1435 N N . THR A 1 187 ? -10.031 14.961 -4.227 1 90.38 187 THR A N 1
ATOM 1436 C CA . THR A 1 187 ? -9.961 15.383 -5.621 1 90.38 187 THR A CA 1
ATOM 1437 C C . THR A 1 187 ? -10.398 14.25 -6.551 1 90.38 187 THR A C 1
ATOM 1439 O O . THR A 1 187 ? -10.711 14.484 -7.719 1 90.38 187 THR A O 1
ATOM 1442 N N . SER A 1 188 ? -10.391 13.086 -6.113 1 87.94 188 SER A N 1
ATOM 1443 C CA . SER A 1 188 ? -10.648 11.953 -7.004 1 87.94 188 SER A CA 1
ATOM 1444 C C . SER A 1 188 ? -12.008 12.078 -7.68 1 87.94 188 SER A C 1
ATOM 1446 O O . SER A 1 188 ? -12.984 12.484 -7.051 1 87.94 188 SER A O 1
ATOM 1448 N N . PRO A 1 189 ? -12.07 11.711 -8.969 1 87.56 189 PRO A N 1
ATOM 1449 C CA . PRO A 1 189 ? -13.391 11.656 -9.609 1 87.56 189 PRO A CA 1
ATOM 1450 C C . PRO A 1 189 ? -14.273 10.547 -9.039 1 87.56 189 PRO A C 1
ATOM 1452 O O . PRO A 1 189 ? -15.477 10.523 -9.289 1 87.56 189 PRO A O 1
ATOM 1455 N N . TYR A 1 190 ? -13.672 9.703 -8.344 1 83.62 190 TYR A N 1
ATOM 1456 C CA . TYR A 1 190 ? -14.375 8.641 -7.629 1 83.62 190 TYR A CA 1
ATOM 1457 C C . TYR A 1 190 ? -14.398 8.914 -6.129 1 83.62 190 TYR A C 1
ATOM 1459 O O . TYR A 1 190 ? -13.375 9.273 -5.543 1 83.62 190 TYR A O 1
ATOM 1467 N N . GLY A 1 191 ? -15.594 8.828 -5.605 1 82 191 GLY A N 1
ATOM 1468 C CA . GLY A 1 191 ? -15.648 9.156 -4.191 1 82 191 GLY A CA 1
ATOM 1469 C C . GLY A 1 191 ? -16.781 8.461 -3.459 1 82 191 GLY A C 1
ATOM 1470 O O . GLY A 1 191 ? -17.328 7.465 -3.947 1 82 191 GLY A O 1
ATOM 1471 N N . LEU A 1 192 ? -16.938 8.852 -2.217 1 83.94 192 LEU A N 1
ATOM 1472 C CA . LEU A 1 192 ? -17.953 8.289 -1.341 1 83.94 192 LEU A CA 1
ATOM 1473 C C . LEU A 1 192 ? -19.156 9.219 -1.241 1 83.94 192 LEU A C 1
ATOM 1475 O O . LEU A 1 192 ? -19 10.438 -1.211 1 83.94 192 LEU A O 1
ATOM 1479 N N . ARG A 1 193 ? -20.25 8.609 -1.244 1 85.94 193 ARG A N 1
ATOM 1480 C CA . ARG A 1 193 ? -21.438 9.336 -0.833 1 85.94 193 ARG A CA 1
ATOM 1481 C C . ARG A 1 193 ? -21.703 9.148 0.656 1 85.94 193 ARG A C 1
ATOM 1483 O O . ARG A 1 193 ? -22.062 8.055 1.099 1 85.94 193 ARG A O 1
ATOM 1490 N N . LEU A 1 194 ? -21.531 10.227 1.361 1 86.38 194 LEU A N 1
ATOM 1491 C CA . LEU A 1 194 ? -21.656 10.156 2.812 1 86.38 194 LEU A CA 1
ATOM 1492 C C . LEU A 1 194 ? -23.125 10.148 3.225 1 86.38 194 LEU A C 1
ATOM 1494 O O . LEU A 1 194 ? -23.984 10.594 2.467 1 86.38 194 LEU A O 1
ATOM 1498 N N . SER A 1 195 ? -23.344 9.617 4.398 1 84.56 195 SER A N 1
ATOM 1499 C CA . SER A 1 195 ? -24.703 9.602 4.934 1 84.56 195 SER A CA 1
ATOM 1500 C C . SER A 1 195 ? -25.234 11.023 5.102 1 84.56 195 SER A C 1
ATOM 1502 O O . SER A 1 195 ? -26.406 11.281 4.848 1 84.56 195 SER A O 1
ATOM 1504 N N . ASN A 1 196 ? -24.359 11.922 5.551 1 88.44 196 ASN A N 1
ATOM 1505 C CA . ASN A 1 196 ? -24.672 13.344 5.582 1 88.44 196 ASN A CA 1
ATOM 1506 C C . ASN A 1 196 ? -24.047 14.086 4.406 1 88.44 196 ASN A C 1
ATOM 1508 O O . ASN A 1 196 ? -22.922 14.578 4.512 1 88.44 196 ASN A O 1
ATOM 1512 N N . PRO A 1 197 ? -24.828 14.211 3.375 1 87.38 197 PRO A N 1
ATOM 1513 C CA . PRO A 1 197 ? -24.266 14.852 2.182 1 87.38 197 PRO A CA 1
ATOM 1514 C C . PRO A 1 197 ? -23.906 16.312 2.406 1 87.38 197 PRO A C 1
ATOM 1516 O O . PRO A 1 197 ? -23.125 16.891 1.646 1 87.38 197 PRO A O 1
ATOM 1519 N N . ASP A 1 198 ? -24.453 16.938 3.42 1 89.88 198 ASP A N 1
ATOM 1520 C CA . ASP A 1 198 ? -24.25 18.359 3.658 1 89.88 198 ASP A CA 1
ATOM 1521 C C . ASP A 1 198 ? -23.172 18.594 4.715 1 89.88 198 ASP A C 1
ATOM 1523 O O . ASP A 1 198 ? -23 19.719 5.199 1 89.88 198 ASP A O 1
ATOM 1527 N N . LEU A 1 199 ? -22.438 17.516 5.066 1 93.5 199 LEU A N 1
ATOM 1528 C CA . LEU A 1 199 ? -21.297 17.703 5.965 1 93.5 199 LEU A CA 1
ATOM 1529 C C . LEU A 1 199 ? -20.359 18.781 5.434 1 93.5 199 LEU A C 1
ATOM 1531 O O . LEU A 1 199 ? -19.859 18.688 4.309 1 93.5 199 LEU A O 1
ATOM 1535 N N . PRO A 1 200 ? -20.203 19.828 6.242 1 96.56 200 PRO A N 1
ATOM 1536 C CA . PRO A 1 200 ? -19.266 20.844 5.777 1 96.56 200 PRO A CA 1
ATOM 1537 C C . PRO A 1 200 ? -17.812 20.359 5.801 1 96.56 200 PRO A C 1
ATOM 1539 O O . PRO A 1 200 ? -17.406 19.688 6.75 1 96.56 200 PRO A O 1
ATOM 1542 N N . ILE A 1 201 ? -17.109 20.672 4.766 1 95.56 201 ILE A N 1
ATOM 1543 C CA . ILE A 1 201 ? -15.711 20.234 4.684 1 95.56 201 ILE A CA 1
ATOM 1544 C C . ILE A 1 201 ? -14.805 21.453 4.531 1 95.56 201 ILE A C 1
ATOM 1546 O O . ILE A 1 201 ? -15.211 22.469 3.959 1 95.56 201 ILE A O 1
ATOM 1550 N N . GLN A 1 202 ? -13.703 21.375 5.066 1 98 202 GLN A N 1
ATOM 1551 C CA . GLN A 1 202 ? -12.641 22.375 4.996 1 98 202 GLN A CA 1
ATOM 1552 C C . GLN A 1 202 ? -11.297 21.719 4.684 1 98 202 GLN A C 1
ATOM 1554 O O . GLN A 1 202 ? -11.156 20.5 4.77 1 98 202 GLN A O 1
ATOM 1559 N N . CYS A 1 203 ? -10.367 22.438 4.129 1 98.12 203 CYS A N 1
ATOM 1560 C CA . CYS A 1 203 ? -9.023 21.984 3.805 1 98.12 203 CYS A CA 1
ATOM 1561 C C . CYS A 1 203 ? -8.039 23.141 3.783 1 98.12 203 CYS A C 1
ATOM 1563 O O . CYS A 1 203 ? -8.359 24.234 4.258 1 98.12 203 CYS A O 1
ATOM 1565 N N . LEU A 1 204 ? -6.863 22.844 3.381 1 98.69 204 LEU A N 1
ATOM 1566 C CA . LEU A 1 204 ? -5.805 23.844 3.303 1 98.69 204 LEU A CA 1
ATOM 1567 C C . LEU A 1 204 ? -4.859 23.547 2.145 1 98.69 204 LEU A C 1
ATOM 1569 O O . LEU A 1 204 ? -4.262 22.469 2.084 1 98.69 204 LEU A O 1
ATOM 1573 N N . HIS A 1 205 ? -4.797 24.484 1.204 1 98.44 205 HIS A N 1
ATOM 1574 C CA . HIS A 1 205 ? -3.834 24.312 0.123 1 98.44 205 HIS A CA 1
ATOM 1575 C C . HIS A 1 205 ? -2.402 24.375 0.646 1 98.44 205 HIS A C 1
ATOM 1577 O O . HIS A 1 205 ? -2.088 25.188 1.517 1 98.44 205 HIS A O 1
ATOM 1583 N N . GLU A 1 206 ? -1.51 23.609 0.044 1 98 206 GLU A N 1
ATOM 1584 C CA . GLU A 1 206 ? -0.14 23.5 0.538 1 98 206 GLU A CA 1
ATOM 1585 C C . GLU A 1 206 ? 0.583 24.844 0.459 1 98 206 GLU A C 1
ATOM 1587 O O . GLU A 1 206 ? 1.405 25.172 1.32 1 98 206 GLU A O 1
ATOM 1592 N N . ASP A 1 207 ? 0.286 25.672 -0.518 1 98 207 ASP A N 1
ATOM 1593 C CA . ASP A 1 207 ? 0.885 27 -0.628 1 98 207 ASP A CA 1
ATOM 1594 C C . ASP A 1 207 ? 0.443 27.891 0.523 1 98 207 ASP A C 1
ATOM 1596 O O . ASP A 1 207 ? 1.219 28.734 1.002 1 98 207 ASP A O 1
ATOM 1600 N N . ASP A 1 208 ? -0.79 27.766 0.833 1 98.75 208 ASP A N 1
ATOM 1601 C CA . ASP A 1 208 ? -1.312 28.562 1.939 1 98.75 208 ASP A CA 1
ATOM 1602 C C . ASP A 1 208 ? -0.737 28.094 3.273 1 98.75 208 ASP A C 1
ATOM 1604 O O . ASP A 1 208 ? -0.524 28.891 4.18 1 98.75 208 ASP A O 1
ATOM 1608 N N . ALA A 1 209 ? -0.514 26.766 3.414 1 98.81 209 ALA A N 1
ATOM 1609 C CA . ALA A 1 209 ? 0.19 26.266 4.594 1 98.81 209 ALA A CA 1
ATOM 1610 C C . ALA A 1 209 ? 1.575 26.906 4.711 1 98.81 209 ALA A C 1
ATOM 1612 O O . ALA A 1 209 ? 1.96 27.375 5.781 1 98.81 209 ALA A O 1
ATOM 1613 N N . ALA A 1 210 ? 2.273 26.953 3.605 1 98.38 210 ALA A N 1
ATOM 1614 C CA . ALA A 1 210 ? 3.611 27.547 3.576 1 98.38 210 ALA A CA 1
ATOM 1615 C C . ALA A 1 210 ? 3.568 29.031 3.934 1 98.38 210 ALA A C 1
ATOM 1617 O O . ALA A 1 210 ? 4.367 29.5 4.746 1 98.38 210 ALA A O 1
ATOM 1618 N N . SER A 1 211 ? 2.605 29.703 3.375 1 98.38 211 SER A N 1
ATOM 1619 C CA . SER A 1 211 ? 2.521 31.141 3.625 1 98.38 211 SER A CA 1
ATOM 1620 C C . SER A 1 211 ? 2.154 31.422 5.078 1 98.38 211 SER A C 1
ATOM 1622 O O . SER A 1 211 ? 2.58 32.438 5.641 1 98.38 211 SER A O 1
ATOM 1624 N N . ALA A 1 212 ? 1.367 30.531 5.656 1 98.81 212 ALA A N 1
ATOM 1625 C CA . ALA A 1 212 ? 1.027 30.703 7.07 1 98.81 212 ALA A CA 1
ATOM 1626 C C . ALA A 1 212 ? 2.262 30.547 7.953 1 98.81 212 ALA A C 1
ATOM 1628 O O . ALA A 1 212 ? 2.426 31.266 8.93 1 98.81 212 ALA A O 1
ATOM 1629 N N . ILE A 1 213 ? 3.078 29.609 7.605 1 98.56 213 ILE A N 1
ATOM 1630 C CA . ILE A 1 213 ? 4.305 29.391 8.367 1 98.56 213 ILE A CA 1
ATOM 1631 C C . ILE A 1 213 ? 5.211 30.609 8.234 1 98.56 213 ILE A C 1
ATOM 1633 O O . ILE A 1 213 ? 5.797 31.062 9.219 1 98.56 213 ILE A O 1
ATOM 1637 N N . LEU A 1 214 ? 5.305 31.188 7.074 1 97.5 214 LEU A N 1
ATOM 1638 C CA . LEU A 1 214 ? 6.082 32.406 6.875 1 97.5 214 LEU A CA 1
ATOM 1639 C C . LEU A 1 214 ? 5.516 33.562 7.695 1 97.5 214 LEU A C 1
ATOM 1641 O O . LEU A 1 214 ? 6.27 34.344 8.289 1 97.5 214 LEU A O 1
ATOM 1645 N N . ALA A 1 215 ? 4.234 33.656 7.715 1 98.19 215 ALA A N 1
ATOM 1646 C CA . ALA A 1 215 ? 3.592 34.719 8.508 1 98.19 215 ALA A CA 1
ATOM 1647 C C . ALA A 1 215 ? 3.908 34.531 9.992 1 98.19 215 ALA A C 1
ATOM 1649 O O . ALA A 1 215 ? 4.113 35.531 10.711 1 98.19 215 ALA A O 1
ATOM 1650 N N . ALA A 1 216 ? 3.912 33.312 10.438 1 98.38 216 ALA A N 1
ATOM 1651 C CA . ALA A 1 216 ? 4.242 33 11.836 1 98.38 216 ALA A CA 1
ATOM 1652 C C . ALA A 1 216 ? 5.676 33.438 12.156 1 98.38 216 ALA A C 1
ATOM 1654 O O . ALA A 1 216 ? 5.957 33.906 13.258 1 98.38 216 ALA A O 1
ATOM 1655 N N . LEU A 1 217 ? 6.555 33.25 11.211 1 96.75 217 LEU A N 1
ATOM 1656 C CA . LEU A 1 217 ? 7.945 33.656 11.375 1 96.75 217 LEU A CA 1
ATOM 1657 C C . LEU A 1 217 ? 8.039 35.188 11.602 1 96.75 217 LEU A C 1
ATOM 1659 O O . LEU A 1 217 ? 8.812 35.625 12.453 1 96.75 217 LEU A O 1
ATOM 1663 N N . ARG A 1 218 ? 7.258 35.906 10.938 1 95.88 218 ARG A N 1
ATOM 1664 C CA . ARG A 1 218 ? 7.258 37.344 11.07 1 95.88 218 ARG A CA 1
ATOM 1665 C C . ARG A 1 218 ? 6.625 37.781 12.383 1 95.88 218 ARG A C 1
ATOM 1667 O O . ARG A 1 218 ? 7.039 38.781 12.984 1 95.88 218 ARG A O 1
ATOM 1674 N N . TYR A 1 219 ? 5.621 37.031 12.773 1 96.88 219 TYR A N 1
ATOM 1675 C CA . TYR A 1 219 ? 4.918 37.344 14.016 1 96.88 219 TYR A CA 1
ATOM 1676 C C . TYR A 1 219 ? 5.859 37.25 15.211 1 96.88 219 TYR A C 1
ATOM 1678 O O . TYR A 1 219 ? 5.906 38.156 16.031 1 96.88 219 TYR A O 1
ATOM 1686 N N . GLY A 1 220 ? 6.582 36.188 15.453 1 95.38 220 GLY A N 1
ATOM 1687 C CA . GLY A 1 220 ? 7.688 36.062 16.391 1 95.38 220 GLY A CA 1
ATOM 1688 C C . GLY A 1 220 ? 7.242 36.031 17.844 1 95.38 220 GLY A C 1
ATOM 1689 O O . GLY A 1 220 ? 8.039 36.281 18.75 1 95.38 220 GLY A O 1
ATOM 1690 N N . GLN A 1 221 ? 5.93 35.719 18.078 1 96.38 221 GLN A N 1
ATOM 1691 C CA . GLN A 1 221 ? 5.395 35.688 19.438 1 96.38 221 GLN A CA 1
ATOM 1692 C C . GLN A 1 221 ? 4.664 34.375 19.688 1 96.38 221 GLN A C 1
ATOM 1694 O O . GLN A 1 221 ? 4.426 33.594 18.75 1 96.38 221 GLN A O 1
ATOM 1699 N N . ASP A 1 222 ? 4.426 34.125 20.969 1 97.31 222 ASP A N 1
ATOM 1700 C CA . ASP A 1 222 ? 3.594 32.969 21.328 1 97.31 222 ASP A CA 1
ATOM 1701 C C . ASP A 1 222 ? 2.188 33.125 20.75 1 97.31 222 ASP A C 1
ATOM 1703 O O . ASP A 1 222 ? 1.657 34.219 20.672 1 97.31 222 ASP A O 1
ATOM 1707 N N . GLY A 1 223 ? 1.652 32 20.375 1 97.62 223 GLY A N 1
ATOM 1708 C CA . GLY A 1 223 ? 0.275 32.031 19.906 1 97.62 223 GLY A CA 1
ATOM 1709 C C . GLY A 1 223 ? -0.171 30.719 19.297 1 97.62 223 GLY A C 1
ATOM 1710 O O . GLY A 1 223 ? 0.66 29.891 18.922 1 97.62 223 GLY A O 1
ATOM 1711 N N . ILE A 1 224 ? -1.474 30.531 19.344 1 98.56 224 ILE A N 1
ATOM 1712 C CA . ILE A 1 224 ? -2.131 29.406 18.688 1 98.56 224 ILE A CA 1
ATOM 1713 C C . ILE A 1 224 ? -3.066 29.906 17.594 1 98.56 224 ILE A C 1
ATOM 1715 O O . ILE A 1 224 ? -3.889 30.797 17.844 1 98.56 224 ILE A O 1
ATOM 1719 N N . PHE A 1 225 ? -2.912 29.344 16.422 1 98.88 225 PHE A N 1
ATOM 1720 C CA . PHE A 1 225 ? -3.725 29.844 15.305 1 98.88 225 PHE A CA 1
ATOM 1721 C C . PHE A 1 225 ? -4.27 28.672 14.484 1 98.88 225 PHE A C 1
ATOM 1723 O O . PHE A 1 225 ? -3.529 27.75 14.141 1 98.88 225 PHE A O 1
ATOM 1730 N N . ASN A 1 226 ? -5.547 28.719 14.219 1 98.88 226 ASN A N 1
ATOM 1731 C CA . ASN A 1 226 ? -6.148 27.844 13.211 1 98.88 226 ASN A CA 1
ATOM 1732 C C . ASN A 1 226 ? -5.828 28.328 11.797 1 98.88 226 ASN A C 1
ATOM 1734 O O . ASN A 1 226 ? -5.934 29.516 11.492 1 98.88 226 ASN A O 1
ATOM 1738 N N . ILE A 1 227 ? -5.418 27.391 10.992 1 98.94 227 ILE A N 1
ATOM 1739 C CA . ILE A 1 227 ? -5.074 27.719 9.609 1 98.94 227 ILE A CA 1
ATOM 1740 C C . ILE A 1 227 ? -5.859 26.812 8.656 1 98.94 227 ILE A C 1
ATOM 1742 O O . ILE A 1 227 ? -5.699 25.594 8.672 1 98.94 227 ILE A O 1
ATOM 1746 N N . ALA A 1 228 ? -6.672 27.391 7.816 1 98.88 228 ALA A N 1
ATOM 1747 C CA . ALA A 1 228 ? -7.523 26.656 6.883 1 98.88 228 ALA A CA 1
ATOM 1748 C C . ALA A 1 228 ? -8 27.562 5.75 1 98.88 228 ALA A C 1
ATOM 1750 O O . ALA A 1 228 ? -7.828 28.797 5.809 1 98.88 228 ALA A O 1
ATOM 1751 N N . ALA A 1 229 ? -8.492 26.969 4.75 1 98.62 229 ALA A N 1
ATOM 1752 C CA . ALA A 1 229 ? -9.164 27.719 3.697 1 98.62 229 ALA A CA 1
ATOM 1753 C C . ALA A 1 229 ? -10.484 28.297 4.199 1 98.62 229 ALA A C 1
ATOM 1755 O O . ALA A 1 229 ? -11.188 27.672 4.996 1 98.62 229 ALA A O 1
ATOM 1756 N N . PRO A 1 230 ? -10.797 29.469 3.689 1 97.88 230 PRO A N 1
ATOM 1757 C CA . PRO A 1 230 ? -12.102 30.031 4.039 1 97.88 230 PRO A CA 1
ATOM 1758 C C . PRO A 1 230 ? -13.25 29.375 3.275 1 97.88 230 PRO A C 1
ATOM 1760 O O . PRO A 1 230 ? -13.016 28.547 2.398 1 97.88 230 PRO A O 1
ATOM 1763 N N . ASP A 1 231 ? -14.469 29.578 3.715 1 95.56 231 ASP A N 1
ATOM 1764 C CA . ASP A 1 231 ? -15.703 29.219 3.012 1 95.56 231 ASP A CA 1
ATOM 1765 C C . ASP A 1 231 ? -15.836 27.703 2.881 1 95.56 231 ASP A C 1
ATOM 1767 O O . ASP A 1 231 ? -15.867 27.172 1.771 1 95.56 231 ASP A O 1
ATOM 1771 N N . PRO A 1 232 ? -16 27.016 3.979 1 97.5 232 PRO A N 1
ATOM 1772 C CA . PRO A 1 232 ? -16.297 25.594 3.895 1 97.5 232 PRO A CA 1
ATOM 1773 C C . PRO A 1 232 ? -17.453 25.281 2.951 1 97.5 232 PRO A C 1
ATOM 1775 O O . PRO A 1 232 ? -18.344 26.109 2.775 1 97.5 232 PRO A O 1
ATOM 1778 N N . ILE A 1 233 ? -17.453 24.141 2.309 1 96.69 233 ILE A N 1
ATOM 1779 C CA . ILE A 1 233 ? -18.484 23.734 1.367 1 96.69 233 ILE A CA 1
ATOM 1780 C C . ILE A 1 233 ? -19.078 22.391 1.785 1 96.69 233 ILE A C 1
ATOM 1782 O O . ILE A 1 233 ? -18.406 21.594 2.461 1 96.69 233 ILE A O 1
ATOM 1786 N N . PRO A 1 234 ? -20.281 22.172 1.386 1 95.81 234 PRO A N 1
ATOM 1787 C CA . PRO A 1 234 ? -20.828 20.828 1.66 1 95.81 234 PRO A CA 1
ATOM 1788 C C . PRO A 1 234 ? -20.125 19.75 0.851 1 95.81 234 PRO A C 1
ATOM 1790 O O . PRO A 1 234 ? -19.75 19.969 -0.304 1 95.81 234 PRO A O 1
ATOM 1793 N N . TRP A 1 235 ? -19.969 18.562 1.466 1 93.56 235 TRP A N 1
ATOM 1794 C CA . TRP A 1 235 ? -19.328 17.422 0.822 1 93.56 235 TRP A CA 1
ATOM 1795 C C . TRP A 1 235 ? -19.953 17.156 -0.546 1 93.56 235 TRP A C 1
ATOM 1797 O O . TRP A 1 235 ? -19.234 16.906 -1.52 1 93.56 235 TRP A O 1
ATOM 1807 N N . SER A 1 236 ? -21.25 17.281 -0.679 1 91.88 236 SER A N 1
ATOM 1808 C CA . SER A 1 236 ? -22 16.953 -1.885 1 91.88 236 SER A CA 1
ATOM 1809 C C . SER A 1 236 ? -21.688 17.922 -3.02 1 91.88 236 SER A C 1
ATOM 1811 O O . SER A 1 236 ? -21.984 17.641 -4.184 1 91.88 236 SER A O 1
ATOM 1813 N N . SER A 1 237 ? -21.109 19.031 -2.68 1 92.12 237 SER A N 1
ATOM 1814 C CA . SER A 1 237 ? -20.844 20.047 -3.699 1 92.12 237 SER A CA 1
ATOM 1815 C C . SER A 1 237 ? -19.562 19.75 -4.453 1 92.12 237 SER A C 1
ATOM 1817 O O . SER A 1 237 ? -19.281 20.359 -5.48 1 92.12 237 SER A O 1
ATOM 1819 N N . ILE A 1 238 ? -18.719 18.828 -3.99 1 91.75 238 ILE A N 1
ATOM 1820 C CA . ILE A 1 238 ? -17.5 18.422 -4.695 1 91.75 238 ILE A CA 1
ATOM 1821 C C . ILE A 1 238 ? -17.875 17.562 -5.906 1 91.75 238 ILE A C 1
ATOM 1823 O O . ILE A 1 238 ? -18.438 16.484 -5.754 1 91.75 238 ILE A O 1
ATOM 1827 N N . PRO A 1 239 ? -17.562 18.031 -7.07 1 87.94 239 PRO A N 1
ATOM 1828 C CA . PRO A 1 239 ? -17.938 17.266 -8.258 1 87.94 239 PRO A CA 1
ATOM 1829 C C . PRO A 1 239 ? -17.234 15.922 -8.336 1 87.94 239 PRO A C 1
ATOM 1831 O O . PRO A 1 239 ? -16.016 15.852 -8.148 1 87.94 239 PRO A O 1
ATOM 1834 N N . ARG A 1 240 ? -18.047 14.914 -8.578 1 88.88 240 ARG A N 1
ATOM 1835 C CA . ARG A 1 240 ? -17.531 13.562 -8.758 1 88.88 240 ARG A CA 1
ATOM 1836 C C . ARG A 1 240 ? -18.141 12.898 -9.984 1 88.88 240 ARG A C 1
ATOM 1838 O O . ARG A 1 240 ? -19.297 13.18 -10.336 1 88.88 240 ARG A O 1
ATOM 1845 N N . ARG A 1 241 ? -17.359 12 -10.68 1 86.56 241 ARG A N 1
ATOM 1846 C CA . ARG A 1 241 ? -17.875 11.211 -11.789 1 86.56 241 ARG A CA 1
ATOM 1847 C C . ARG A 1 241 ? -18.672 10.008 -11.289 1 86.56 241 ARG A C 1
ATOM 1849 O O . ARG A 1 241 ? -19.625 9.57 -11.938 1 86.56 241 ARG A O 1
ATOM 1856 N N . TRP A 1 242 ? -18.234 9.516 -10.203 1 86.56 242 TRP A N 1
ATOM 1857 C CA . TRP A 1 242 ? -18.859 8.352 -9.578 1 86.56 242 TRP A CA 1
ATOM 1858 C C . TRP A 1 242 ? -18.719 8.406 -8.062 1 86.56 242 TRP A C 1
ATOM 1860 O O . TRP A 1 242 ? -17.688 8.812 -7.539 1 86.56 242 TRP A O 1
ATOM 1870 N N . GLN A 1 243 ? -19.875 8.055 -7.426 1 87.75 243 GLN A N 1
ATOM 1871 C CA . GLN A 1 243 ? -19.844 8 -5.969 1 87.75 243 GLN A CA 1
ATOM 1872 C C . GLN A 1 243 ? -20.406 6.676 -5.461 1 87.75 243 GLN A C 1
ATOM 1874 O O . GLN A 1 243 ? -21.375 6.152 -6.012 1 87.75 243 GLN A O 1
ATOM 1879 N N . LEU A 1 244 ? -19.75 6.203 -4.527 1 86.25 244 LEU A N 1
ATOM 1880 C CA . LEU A 1 244 ? -20.219 4.984 -3.865 1 86.25 244 LEU A CA 1
ATOM 1881 C C . LEU A 1 244 ? -20.938 5.312 -2.561 1 86.25 244 LEU A C 1
ATOM 1883 O O . LEU A 1 244 ? -20.328 5.848 -1.632 1 86.25 244 LEU A O 1
ATOM 1887 N N . PRO A 1 245 ? -22.172 5.012 -2.561 1 86.31 245 PRO A N 1
ATOM 1888 C CA . PRO A 1 245 ? -22.875 5.234 -1.289 1 86.31 245 PRO A CA 1
ATOM 1889 C C . PRO A 1 245 ? -22.453 4.238 -0.21 1 86.31 245 PRO A C 1
ATOM 1891 O O . PRO A 1 245 ? -22.531 3.025 -0.419 1 86.31 245 PRO A O 1
ATOM 1894 N N . LEU A 1 246 ? -21.984 4.695 0.899 1 87.19 246 LEU A N 1
ATOM 1895 C CA . LEU A 1 246 ? -21.625 3.855 2.031 1 87.19 246 LEU A CA 1
ATOM 1896 C C . LEU A 1 246 ? -22.094 4.469 3.344 1 87.19 246 LEU A C 1
ATOM 1898 O O . LEU A 1 246 ? -21.953 5.676 3.561 1 87.19 246 LEU A O 1
ATOM 1902 N N . SER A 1 247 ? -22.734 3.648 4.137 1 86.44 247 SER A N 1
ATOM 1903 C CA . SER A 1 247 ? -22.984 4.062 5.516 1 86.44 247 SER A CA 1
ATOM 1904 C C . SER A 1 247 ? -21.703 4.125 6.32 1 86.44 247 SER A C 1
ATOM 1906 O O . SER A 1 247 ? -20.672 3.58 5.906 1 86.44 247 SER A O 1
ATOM 1908 N N . PRO A 1 248 ? -21.781 4.848 7.465 1 86.38 248 PRO A N 1
ATOM 1909 C CA . PRO A 1 248 ? -20.578 4.879 8.32 1 86.38 248 PRO A CA 1
ATOM 1910 C C . PRO A 1 248 ? -20.109 3.484 8.703 1 86.38 248 PRO A C 1
ATOM 1912 O O . PRO A 1 248 ? -18.906 3.209 8.656 1 86.38 248 PRO A O 1
ATOM 1915 N N . THR A 1 249 ? -21.016 2.645 9 1 87.31 249 THR A N 1
ATOM 1916 C CA . THR A 1 249 ? -20.672 1.276 9.375 1 87.31 249 THR A CA 1
ATOM 1917 C C . THR A 1 249 ? -19.984 0.556 8.219 1 87.31 249 THR A C 1
ATOM 1919 O O . THR A 1 249 ? -19 -0.148 8.422 1 87.31 249 THR A O 1
ATOM 1922 N N . GLN A 1 250 ? -20.484 0.751 7.023 1 88 250 GLN A N 1
ATOM 1923 C CA . GLN A 1 250 ?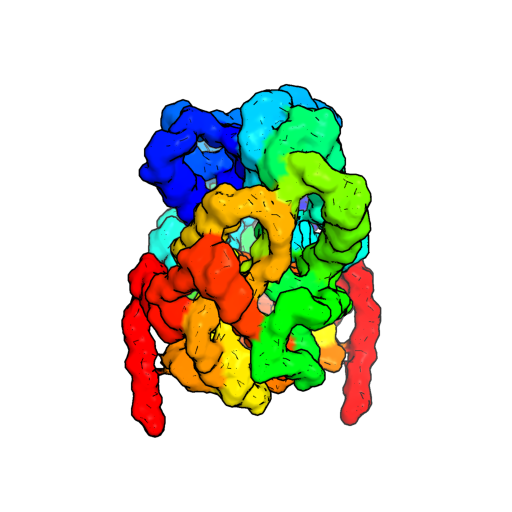 -19.906 0.123 5.84 1 88 250 GLN A CA 1
ATOM 1924 C C . GLN A 1 250 ? -18.516 0.682 5.543 1 88 250 GLN A C 1
ATOM 1926 O O . GLN A 1 250 ? -17.625 -0.06 5.152 1 88 250 GLN A O 1
ATOM 1931 N N . MET A 1 251 ? -18.359 1.934 5.715 1 89.12 251 MET A N 1
ATOM 1932 C CA . MET A 1 251 ? -17.078 2.576 5.492 1 89.12 251 MET A CA 1
ATOM 1933 C C . MET A 1 251 ? -16.031 2.037 6.461 1 89.12 251 MET A C 1
ATOM 1935 O O . MET A 1 251 ? -14.906 1.721 6.055 1 89.12 251 MET A O 1
ATOM 1939 N N . HIS A 1 252 ? -16.406 1.941 7.723 1 89.75 252 HIS A N 1
ATOM 1940 C CA . HIS A 1 252 ? -15.492 1.4 8.727 1 89.75 252 HIS A CA 1
ATOM 1941 C C . HIS A 1 252 ? -15.156 -0.058 8.438 1 89.75 252 HIS A C 1
ATOM 1943 O O . HIS A 1 252 ? -14.008 -0.475 8.586 1 89.75 252 HIS A O 1
ATOM 1949 N N . GLY A 1 253 ? -16.172 -0.818 8.062 1 87.5 253 GLY A N 1
ATOM 1950 C CA . GLY A 1 253 ? -15.945 -2.207 7.695 1 87.5 253 GLY A CA 1
ATOM 1951 C C . GLY A 1 253 ? -15 -2.365 6.52 1 87.5 253 GLY A C 1
ATOM 1952 O O . GLY A 1 253 ? -14.094 -3.197 6.551 1 87.5 253 GLY A O 1
ATOM 1953 N N . LEU A 1 254 ? -15.203 -1.575 5.527 1 88 254 LEU A N 1
ATOM 1954 C CA . LEU A 1 254 ? -14.344 -1.602 4.344 1 88 254 LEU A CA 1
ATOM 1955 C C . LEU A 1 254 ? -12.906 -1.241 4.707 1 88 254 LEU A C 1
ATOM 1957 O O . LEU A 1 254 ? -11.961 -1.893 4.25 1 88 254 LEU A O 1
ATOM 1961 N N . HIS A 1 255 ? -12.766 -0.199 5.457 1 89.75 255 HIS A N 1
ATOM 1962 C CA . HIS A 1 255 ? -11.438 0.21 5.906 1 89.75 255 HIS A CA 1
ATOM 1963 C C . HIS A 1 255 ? -10.742 -0.916 6.66 1 89.75 255 HIS A C 1
ATOM 1965 O O . HIS A 1 255 ? -9.562 -1.197 6.418 1 89.75 255 HIS A O 1
ATOM 1971 N N . ARG A 1 256 ? -11.438 -1.576 7.574 1 86.88 256 ARG A N 1
ATOM 1972 C CA . ARG A 1 256 ? -10.867 -2.676 8.352 1 86.88 256 ARG A CA 1
ATOM 1973 C C . ARG A 1 256 ? -10.422 -3.814 7.441 1 86.88 256 ARG A C 1
ATOM 1975 O O . ARG A 1 256 ? -9.391 -4.441 7.688 1 86.88 256 ARG A O 1
ATOM 1982 N N . TRP A 1 257 ? -11.125 -3.963 6.426 1 86.25 257 TRP A N 1
ATOM 1983 C CA . TRP A 1 257 ? -10.828 -5.031 5.477 1 86.25 257 TRP A CA 1
ATOM 1984 C C . TRP A 1 257 ? -9.562 -4.719 4.684 1 86.25 257 TRP A C 1
ATOM 1986 O O . TRP A 1 257 ? -8.727 -5.602 4.469 1 86.25 257 TRP A O 1
ATOM 1996 N N . LEU A 1 258 ? -9.383 -3.48 4.301 1 88.56 258 LEU A N 1
ATOM 1997 C CA . LEU A 1 258 ? -8.328 -3.127 3.355 1 88.56 258 LEU A CA 1
ATOM 1998 C C . LEU A 1 258 ? -7.082 -2.652 4.09 1 88.56 258 LEU A C 1
ATOM 2000 O O . LEU A 1 258 ? -5.992 -2.617 3.51 1 88.56 258 LEU A O 1
ATOM 2004 N N . ARG A 1 259 ? -7.215 -2.293 5.332 1 86.62 259 ARG A N 1
ATOM 2005 C CA . ARG A 1 259 ? -6.133 -1.677 6.094 1 86.62 259 ARG A CA 1
ATOM 2006 C C . ARG A 1 259 ? -4.914 -2.59 6.148 1 86.62 259 ARG A C 1
ATOM 2008 O O . ARG A 1 259 ? -3.775 -2.117 6.121 1 86.62 259 ARG A O 1
ATOM 2015 N N . PRO A 1 260 ? -5.059 -3.898 6.164 1 84.38 260 PRO A N 1
ATOM 2016 C CA . PRO A 1 260 ? -3.885 -4.773 6.18 1 84.38 260 PRO A CA 1
ATOM 2017 C C . PRO A 1 260 ? -3.09 -4.715 4.875 1 84.38 260 PRO A C 1
ATOM 2019 O O . PRO A 1 260 ? -1.974 -5.234 4.805 1 84.38 260 PRO A O 1
ATOM 2022 N N . LEU A 1 261 ? -3.641 -4.043 3.91 1 84.06 261 LEU A N 1
ATOM 2023 C CA . LEU A 1 261 ? -3.002 -4.047 2.6 1 84.06 261 LEU A CA 1
ATOM 2024 C C . LEU A 1 261 ? -2.174 -2.779 2.396 1 84.06 261 LEU A C 1
ATOM 2026 O O . LEU A 1 261 ? -1.339 -2.719 1.491 1 84.06 261 LEU A O 1
ATOM 2030 N N . SER A 1 262 ? -2.449 -1.846 3.24 1 87.62 262 SER A N 1
ATOM 2031 C CA . SER A 1 262 ? -1.732 -0.6 2.986 1 87.62 262 SER A CA 1
ATOM 2032 C C . SER A 1 262 ? -1.762 0.313 4.207 1 87.62 262 SER A C 1
ATOM 2034 O O . SER A 1 262 ? -2.832 0.604 4.746 1 87.62 262 SER A O 1
ATOM 2036 N N . THR A 1 263 ? -0.587 0.828 4.574 1 85.5 263 THR A N 1
ATOM 2037 C CA . THR A 1 263 ? -0.53 1.839 5.625 1 85.5 263 THR A CA 1
ATOM 2038 C C . THR A 1 263 ? -1.054 3.178 5.117 1 85.5 263 THR A C 1
ATOM 2040 O O . THR A 1 263 ? -1.41 4.055 5.906 1 85.5 263 THR A O 1
ATOM 2043 N N . ARG A 1 264 ? -1.16 3.338 3.84 1 89 264 ARG A N 1
ATOM 2044 C CA . ARG A 1 264 ? -1.543 4.605 3.225 1 89 264 ARG A CA 1
ATOM 2045 C C . ARG A 1 264 ? -3.037 4.863 3.383 1 89 264 ARG A C 1
ATOM 2047 O O . ARG A 1 264 ? -3.516 5.965 3.113 1 89 264 ARG A O 1
ATOM 2054 N N . LEU A 1 265 ? -3.705 3.865 3.887 1 88.81 265 LEU A N 1
ATOM 2055 C CA . LEU A 1 265 ? -5.129 4.035 4.152 1 88.81 265 LEU A CA 1
ATOM 2056 C C . LEU A 1 265 ? -5.355 4.688 5.516 1 88.81 265 LEU A C 1
ATOM 2058 O O . LEU A 1 265 ? -6.492 4.988 5.883 1 88.81 265 LEU A O 1
ATOM 2062 N N . GLY A 1 266 ? -4.285 4.887 6.242 1 88.44 266 GLY A N 1
ATOM 2063 C CA . GLY A 1 266 ? -4.363 5.574 7.52 1 88.44 266 GLY A CA 1
ATOM 2064 C C . GLY A 1 266 ? -4.965 4.723 8.617 1 88.44 266 GLY A C 1
ATOM 2065 O O . GLY A 1 266 ? -5.406 3.596 8.375 1 88.44 266 GLY A O 1
ATOM 2066 N N . ASP A 1 267 ? -4.988 5.305 9.789 1 88.44 267 ASP A N 1
ATOM 2067 C CA . ASP A 1 267 ? -5.629 4.668 10.938 1 88.44 267 ASP A CA 1
ATOM 2068 C C . ASP A 1 267 ? -7.148 4.773 10.844 1 88.44 267 ASP A C 1
ATOM 2070 O O . ASP A 1 267 ? -7.676 5.688 10.203 1 88.44 267 ASP A O 1
ATOM 2074 N N . PRO A 1 268 ? -7.793 3.852 11.5 1 86.69 268 PRO A N 1
ATOM 2075 C CA . PRO A 1 268 ? -9.25 3.855 11.367 1 86.69 268 PRO A CA 1
ATOM 2076 C C . PRO A 1 268 ? -9.891 5.117 11.938 1 86.69 268 PRO A C 1
ATOM 2078 O O . PRO A 1 268 ? -10.961 5.535 11.484 1 86.69 268 PRO A O 1
ATOM 2081 N N . GLY A 1 269 ? -9.289 5.734 12.805 1 87.69 269 GLY A N 1
ATOM 2082 C CA . GLY A 1 269 ? -9.875 6.875 13.484 1 87.69 269 GLY A CA 1
ATOM 2083 C C . GLY A 1 269 ? -10.086 8.07 12.57 1 87.69 269 GLY A C 1
ATOM 2084 O O . GLY A 1 269 ? -10.938 8.922 12.836 1 87.69 269 GLY A O 1
ATOM 2085 N N . TRP A 1 270 ? -9.281 8.172 11.484 1 89.38 270 TRP A N 1
ATOM 2086 C CA . TRP A 1 270 ? -9.398 9.344 10.625 1 89.38 270 TRP A CA 1
ATOM 2087 C C . TRP A 1 270 ? -10.75 9.359 9.906 1 89.38 270 TRP A C 1
ATOM 2089 O O . TRP A 1 270 ? -11.195 10.414 9.445 1 89.38 270 TRP A O 1
ATOM 2099 N N . LEU A 1 271 ? -11.43 8.234 9.859 1 91.81 271 LEU A N 1
ATOM 2100 C CA . LEU A 1 271 ? -12.719 8.141 9.188 1 91.81 271 LEU A CA 1
ATOM 2101 C C . LEU A 1 271 ? -13.75 9.039 9.867 1 91.81 271 LEU A C 1
ATOM 2103 O O . LEU A 1 271 ? -14.75 9.414 9.25 1 91.81 271 LEU A O 1
ATOM 2107 N N . GLN A 1 272 ? -13.523 9.422 11.07 1 91.19 272 GLN A N 1
ATOM 2108 C CA . GLN A 1 272 ? -14.453 10.266 11.812 1 91.19 272 GLN A CA 1
ATOM 2109 C C . GLN A 1 272 ? -14.594 11.641 11.164 1 91.19 272 GLN A C 1
ATOM 2111 O O . GLN A 1 272 ? -15.633 12.297 11.289 1 91.19 272 GLN A O 1
ATOM 2116 N N . VAL A 1 273 ? -13.578 12.008 10.453 1 90.31 273 VAL A N 1
ATOM 2117 C CA . VAL A 1 273 ? -13.602 13.32 9.812 1 90.31 273 VAL A CA 1
ATOM 2118 C C . VAL A 1 273 ? -14.609 13.312 8.664 1 90.31 273 VAL A C 1
ATOM 2120 O O . VAL A 1 273 ? -15.047 14.375 8.203 1 90.31 273 VAL A O 1
ATOM 2123 N N . LEU A 1 274 ? -14.984 12.141 8.211 1 91 274 LEU A N 1
ATOM 2124 C CA . LEU A 1 274 ? -15.977 12.016 7.148 1 91 274 LEU A CA 1
ATOM 2125 C C . LEU A 1 274 ? -17.375 11.875 7.73 1 91 274 LEU A C 1
ATOM 2127 O O . LEU A 1 274 ? -18.359 11.789 6.988 1 91 274 LEU A O 1
ATOM 2131 N N . GLU A 1 275 ? -17.438 11.898 9.047 1 93.19 275 GLU A N 1
ATOM 2132 C CA . GLU A 1 275 ? -18.719 11.68 9.711 1 93.19 275 GLU A CA 1
ATOM 2133 C C . GLU A 1 275 ? -19.141 12.898 10.531 1 93.19 275 GLU A C 1
ATOM 2135 O O . GLU A 1 275 ? -20.328 13.094 10.805 1 93.19 275 GLU A O 1
ATOM 2140 N N . ASN A 1 276 ? -18.156 13.664 10.977 1 94.62 276 ASN A N 1
ATOM 2141 C CA . ASN A 1 276 ? -18.391 14.773 11.898 1 94.62 276 ASN A CA 1
ATOM 2142 C C . ASN A 1 276 ? -17.688 16.047 11.43 1 94.62 276 ASN A C 1
ATOM 2144 O O . ASN A 1 276 ? -16.656 15.977 10.766 1 94.62 276 ASN A O 1
ATOM 2148 N N . PRO A 1 277 ? -18.281 17.172 11.789 1 95.31 277 PRO A N 1
ATOM 2149 C CA . PRO A 1 277 ? -17.688 18.422 11.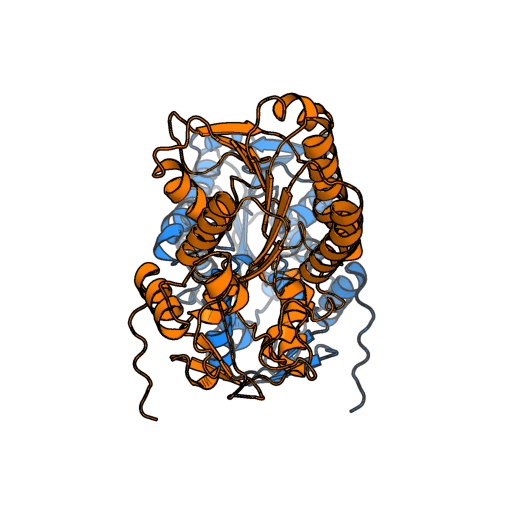32 1 95.31 277 PRO A CA 1
ATOM 2150 C C . PRO A 1 277 ? -16.344 18.734 11.984 1 95.31 277 PRO A C 1
ATOM 2152 O O . PRO A 1 277 ? -16.172 18.484 13.18 1 95.31 277 PRO A O 1
ATOM 2155 N N . LEU A 1 278 ? -15.422 19.188 11.203 1 97.31 278 LEU A N 1
ATOM 2156 C CA . LEU A 1 278 ? -14.133 19.719 11.633 1 97.31 278 LEU A CA 1
ATOM 2157 C C . LEU A 1 278 ? -13.797 21.016 10.883 1 97.31 278 LEU A C 1
ATOM 2159 O O . LEU A 1 278 ? -12.93 21.016 10.008 1 97.31 278 LEU A O 1
ATOM 2163 N N . ILE A 1 279 ? -14.555 22.078 11.25 1 98.5 279 ILE A N 1
ATOM 2164 C CA . ILE A 1 279 ? -14.445 23.406 10.641 1 98.5 279 ILE A CA 1
ATOM 2165 C C . ILE A 1 279 ? -13.852 24.391 11.648 1 98.5 279 ILE A C 1
ATOM 2167 O O . ILE A 1 279 ? -14.375 24.531 12.758 1 98.5 279 ILE A O 1
ATOM 2171 N N . VAL A 1 280 ? -12.797 25.062 11.211 1 98.81 280 VAL A N 1
ATOM 2172 C CA . VAL A 1 280 ? -12.125 25.906 12.188 1 98.81 280 VAL A CA 1
ATOM 2173 C C . VAL A 1 280 ? -12.227 27.375 11.766 1 98.81 280 VAL A C 1
ATOM 2175 O O . VAL A 1 280 ? -12.359 27.672 10.578 1 98.81 280 VAL A O 1
ATOM 2178 N N . ASP A 1 281 ? -12.219 28.234 12.797 1 98.75 281 ASP A N 1
ATOM 2179 C CA . ASP A 1 281 ? -12.203 29.672 12.602 1 98.75 281 ASP A CA 1
ATOM 2180 C C . ASP A 1 281 ? -10.781 30.203 12.422 1 98.75 281 ASP A C 1
ATOM 2182 O O . ASP A 1 281 ? -9.906 29.906 13.234 1 98.75 281 ASP A O 1
ATOM 2186 N N . ILE A 1 282 ? -10.609 31 11.328 1 98.75 282 ILE A N 1
ATOM 2187 C CA . ILE A 1 282 ? -9.242 31.438 11.055 1 98.75 282 ILE A CA 1
ATOM 2188 C C . ILE A 1 282 ? -9.125 32.938 11.305 1 98.75 282 ILE A C 1
ATOM 2190 O O . ILE A 1 282 ? -8.188 33.594 10.836 1 98.75 282 ILE A O 1
ATOM 2194 N N . SER A 1 283 ? -10.031 33.562 12.039 1 98.5 283 SER A N 1
ATOM 2195 C CA . SER A 1 283 ? -10.062 35 12.266 1 98.5 283 SER A CA 1
ATOM 2196 C C . SER A 1 283 ? -8.812 35.469 13 1 98.5 283 SER A C 1
ATOM 2198 O O . SER A 1 283 ? -8.258 36.531 12.68 1 98.5 283 SER A O 1
ATOM 2200 N N . SER A 1 284 ? -8.359 34.719 13.977 1 98.38 284 SER A N 1
ATOM 2201 C CA . SER A 1 284 ? -7.168 35.094 14.727 1 98.38 284 SER A CA 1
ATOM 2202 C C . SER A 1 284 ? -5.941 35.188 13.82 1 98.38 284 SER A C 1
ATOM 2204 O O . SER A 1 284 ? -5.117 36.094 13.961 1 98.38 284 SER A O 1
ATOM 2206 N N . ALA A 1 285 ? -5.824 34.25 12.906 1 98.69 285 ALA A N 1
ATOM 2207 C CA . ALA A 1 285 ? -4.707 34.281 11.969 1 98.69 285 ALA A CA 1
ATOM 2208 C C . ALA A 1 285 ? -4.75 35.531 11.094 1 98.69 285 ALA A C 1
ATOM 2210 O O . ALA A 1 285 ? -3.721 36.156 10.859 1 98.69 285 ALA A O 1
ATOM 2211 N N . ARG A 1 286 ? -5.91 35.906 10.672 1 98.25 286 ARG A N 1
ATOM 2212 C CA . ARG A 1 286 ? -6.086 37.094 9.852 1 98.25 286 ARG A CA 1
ATOM 2213 C C . ARG A 1 286 ? -5.703 38.344 10.625 1 98.25 286 ARG A C 1
ATOM 2215 O O . ARG A 1 286 ? -4.992 39.219 10.109 1 98.25 286 ARG A O 1
ATOM 2222 N N . GLN A 1 287 ? -6.102 38.406 11.797 1 98 287 GLN A N 1
ATOM 2223 C CA . GLN A 1 287 ? -5.949 39.625 12.586 1 98 287 GLN A CA 1
ATOM 2224 C C . GLN A 1 287 ? -4.535 39.75 13.148 1 98 287 GLN A C 1
ATOM 2226 O O . GLN A 1 287 ? -3.914 40.812 13.047 1 98 287 GLN A O 1
ATOM 2231 N N . LYS A 1 288 ? -4.027 38.656 13.695 1 98.12 288 LYS A N 1
ATOM 2232 C CA . LYS A 1 288 ? -2.771 38.719 14.438 1 98.12 288 LYS A CA 1
ATOM 2233 C C . LYS A 1 288 ? -1.581 38.406 13.539 1 98.12 288 LYS A C 1
ATOM 2235 O O . LYS A 1 288 ? -0.557 39.094 13.578 1 98.12 288 LYS A O 1
ATOM 2240 N N . LEU A 1 289 ? -1.734 37.375 12.734 1 98.25 289 LEU A N 1
ATOM 2241 C CA . LEU A 1 289 ? -0.634 37 11.852 1 98.25 289 LEU A CA 1
ATOM 2242 C C . LEU A 1 289 ? -0.645 37.844 10.578 1 98.25 289 LEU A C 1
ATOM 2244 O O . LEU A 1 289 ? 0.317 37.812 9.805 1 98.25 289 LEU A O 1
ATOM 2248 N N . LYS A 1 290 ? -1.735 38.531 10.344 1 98.25 290 LYS A N 1
ATOM 2249 C CA . LYS A 1 290 ? -1.951 39.25 9.086 1 98.25 290 LYS A CA 1
ATOM 2250 C C . LYS A 1 290 ? -1.856 38.281 7.895 1 98.25 290 LYS A C 1
ATOM 2252 O O . LYS A 1 290 ? -1.251 38.625 6.875 1 98.25 290 LYS A O 1
ATOM 2257 N N . TRP A 1 291 ? -2.402 37.156 8.078 1 98.19 291 TRP A N 1
ATOM 2258 C CA . TRP A 1 291 ? -2.373 36.094 7.062 1 98.19 291 TRP A CA 1
ATOM 2259 C C . TRP A 1 291 ? -3.762 35.875 6.477 1 98.19 291 TRP A C 1
ATOM 2261 O O . TRP A 1 291 ? -4.758 35.844 7.207 1 98.19 291 TRP A O 1
ATOM 2271 N N . GLN A 1 292 ? -3.775 35.75 5.219 1 97.5 292 GLN A N 1
ATOM 2272 C CA . GLN A 1 292 ? -4.992 35.344 4.508 1 97.5 292 GLN A CA 1
ATOM 2273 C C . GLN A 1 292 ? -4.707 34.281 3.469 1 97.5 292 GLN A C 1
ATOM 2275 O O . GLN A 1 292 ? -3.746 34.375 2.701 1 97.5 292 GLN A O 1
ATOM 2280 N N . PRO A 1 293 ? -5.555 33.281 3.49 1 98.19 293 PRO A N 1
ATOM 2281 C CA . PRO A 1 293 ? -5.34 32.25 2.473 1 98.19 293 PRO A CA 1
ATOM 2282 C C . PRO A 1 293 ? -5.605 32.75 1.056 1 98.19 293 PRO A C 1
ATOM 2284 O O . PRO A 1 293 ? -6.508 33.562 0.844 1 98.19 293 PRO A O 1
ATOM 2287 N N . ARG A 1 294 ? -4.805 32.25 0.136 1 97.94 294 ARG A N 1
ATOM 2288 C CA . ARG A 1 294 ? -4.98 32.562 -1.276 1 97.94 294 ARG A CA 1
ATOM 2289 C C . ARG A 1 294 ? -6.125 31.766 -1.881 1 97.94 294 ARG A C 1
ATOM 2291 O O . ARG A 1 294 ? -6.816 32.25 -2.785 1 97.94 294 ARG A O 1
ATOM 2298 N N . TYR A 1 295 ? -6.375 30.578 -1.397 1 98.06 295 TYR A N 1
ATOM 2299 C CA . TYR A 1 295 ? -7.352 29.656 -1.979 1 98.06 295 TYR A CA 1
ATOM 2300 C C . TYR A 1 295 ? -8.5 29.406 -1.01 1 98.06 295 TYR A C 1
ATOM 2302 O O . TYR A 1 295 ? -8.273 29.156 0.177 1 98.06 295 TYR A O 1
ATOM 2310 N N . ASP A 1 296 ? -9.711 29.484 -1.542 1 98.25 296 ASP A N 1
ATOM 2311 C CA . ASP A 1 296 ? -10.812 28.875 -0.807 1 98.25 296 ASP A CA 1
ATOM 2312 C C . ASP A 1 296 ? -10.906 27.375 -1.089 1 98.25 296 ASP A C 1
ATOM 2314 O O . ASP A 1 296 ? -10.086 26.828 -1.83 1 98.25 296 ASP A O 1
ATOM 2318 N N . VAL A 1 297 ? -11.852 26.688 -0.486 1 97.75 297 VAL A N 1
ATOM 2319 C CA . VAL A 1 297 ? -11.906 25.234 -0.544 1 97.75 297 VAL A CA 1
ATOM 2320 C C . VAL A 1 297 ? -12.078 24.781 -1.991 1 97.75 297 VAL A C 1
ATOM 2322 O O . VAL A 1 297 ? -11.336 23.922 -2.471 1 97.75 297 VAL A O 1
ATOM 2325 N N . ARG A 1 298 ? -13 25.391 -2.73 1 96.62 298 ARG A N 1
ATOM 2326 C CA . ARG A 1 298 ? -13.289 25 -4.105 1 96.62 298 ARG A CA 1
ATOM 2327 C C . ARG A 1 298 ? -12.078 25.203 -5.004 1 96.62 298 ARG A C 1
ATOM 2329 O O . ARG A 1 298 ? -11.711 24.312 -5.773 1 96.62 298 ARG A O 1
ATOM 2336 N N . HIS A 1 299 ? -11.445 26.312 -4.836 1 96.12 299 HIS A N 1
ATOM 2337 C CA . HIS A 1 299 ? -10.297 26.625 -5.676 1 96.12 299 HIS A CA 1
ATOM 2338 C C . HIS A 1 299 ? -9.102 25.734 -5.336 1 96.12 299 HIS A C 1
ATOM 2340 O O . HIS A 1 299 ? -8.32 25.375 -6.215 1 96.12 299 HIS A O 1
ATOM 2346 N N . ALA A 1 300 ? -8.953 25.438 -4.047 1 96.81 300 ALA A N 1
ATOM 2347 C CA . ALA A 1 300 ? -7.883 24.531 -3.65 1 96.81 300 ALA A CA 1
ATOM 2348 C C . ALA A 1 300 ? -8.039 23.172 -4.316 1 96.81 300 ALA A C 1
ATOM 2350 O O . ALA A 1 300 ? -7.094 22.641 -4.898 1 96.81 300 ALA A O 1
ATOM 2351 N N . ILE A 1 301 ? -9.219 22.625 -4.305 1 95.81 301 ILE A N 1
ATOM 2352 C CA . ILE A 1 301 ? -9.508 21.312 -4.883 1 95.81 301 ILE A CA 1
ATOM 2353 C C . ILE A 1 301 ? -9.281 21.359 -6.395 1 95.81 301 ILE A C 1
ATOM 2355 O O . ILE A 1 301 ? -8.617 20.484 -6.953 1 95.81 301 ILE A O 1
ATOM 2359 N N . ASN A 1 302 ? -9.758 22.391 -7.031 1 94.62 302 ASN A N 1
ATOM 2360 C CA . ASN A 1 302 ? -9.625 22.516 -8.477 1 94.62 302 ASN A CA 1
ATOM 2361 C C . ASN A 1 302 ? -8.164 22.656 -8.898 1 94.62 302 ASN A C 1
ATOM 2363 O O . ASN A 1 302 ? -7.75 22.094 -9.914 1 94.62 302 ASN A O 1
ATOM 2367 N N . GLN A 1 303 ? -7.438 23.344 -8.133 1 93.44 303 GLN A N 1
ATOM 2368 C CA . GLN A 1 303 ? -6.02 23.516 -8.43 1 93.44 303 GLN A CA 1
ATOM 2369 C C . GLN A 1 303 ? -5.277 22.188 -8.375 1 93.44 303 GLN A C 1
ATOM 2371 O O . GLN A 1 303 ? -4.422 21.906 -9.219 1 93.44 303 GLN A O 1
ATOM 2376 N N . VAL A 1 304 ? -5.613 21.438 -7.414 1 92.75 304 VAL A N 1
ATOM 2377 C CA . VAL A 1 304 ? -4.953 20.141 -7.266 1 92.75 304 VAL A CA 1
ATOM 2378 C C . VAL A 1 304 ? -5.371 19.219 -8.406 1 92.75 304 VAL A C 1
ATOM 2380 O O . VAL A 1 304 ? -4.539 18.5 -8.969 1 92.75 304 VAL A O 1
ATOM 2383 N N . ARG A 1 305 ? -6.594 19.203 -8.773 1 92.06 305 ARG A N 1
ATOM 2384 C CA . ARG A 1 305 ? -7.078 18.391 -9.891 1 92.06 305 ARG A CA 1
ATOM 2385 C C . ARG A 1 305 ? -6.344 18.75 -11.18 1 92.06 305 ARG A C 1
ATOM 2387 O O . ARG A 1 305 ? -5.895 17.859 -11.914 1 92.06 305 ARG A O 1
ATOM 2394 N N . ASP A 1 306 ? -6.188 20 -11.398 1 88.56 306 ASP A N 1
ATOM 2395 C CA . ASP A 1 306 ? -5.516 20.484 -12.602 1 88.56 306 ASP A CA 1
ATOM 2396 C C . ASP A 1 306 ? -4.047 20.062 -12.609 1 88.56 306 ASP A C 1
ATOM 2398 O O . ASP A 1 306 ? -3.531 19.609 -13.633 1 88.56 306 ASP A O 1
ATOM 2402 N N . ALA A 1 307 ? -3.486 20.203 -11.508 1 83.12 307 ALA A N 1
ATOM 2403 C CA . ALA A 1 307 ? -2.066 19.891 -11.391 1 83.12 307 ALA A CA 1
ATOM 2404 C C . ALA A 1 307 ? -1.819 18.391 -11.594 1 83.12 307 ALA A C 1
ATOM 2406 O O . ALA A 1 307 ? -0.764 18 -12.094 1 83.12 307 ALA A O 1
ATOM 2407 N N . CYS A 1 308 ? -2.725 17.594 -11.203 1 75.5 308 CYS A N 1
ATOM 2408 C CA . CYS A 1 308 ? -2.566 16.141 -11.289 1 75.5 308 CYS A CA 1
ATOM 2409 C C . CYS A 1 308 ? -3.129 15.617 -12.602 1 75.5 308 CYS A C 1
ATOM 2411 O O . CYS A 1 308 ? -3.162 14.406 -12.828 1 75.5 308 CYS A O 1
ATOM 2413 N N . GLY A 1 309 ? -3.465 16.5 -13.508 1 67.88 309 GLY A N 1
ATOM 2414 C CA . GLY A 1 309 ? -3.936 16.141 -14.836 1 67.88 309 GLY A CA 1
ATOM 2415 C C . GLY A 1 309 ? -5.324 15.523 -14.828 1 67.88 309 GLY A C 1
ATOM 2416 O O . GLY A 1 309 ? -5.668 14.734 -15.711 1 67.88 309 GLY A O 1
ATOM 2417 N N . GLN A 1 310 ? -6.004 15.672 -13.828 1 64 310 GLN A N 1
ATOM 2418 C CA . GLN A 1 310 ? -7.375 15.18 -13.781 1 64 310 GLN A CA 1
ATOM 2419 C C . GLN A 1 310 ? -8.32 16.109 -14.523 1 64 310 GLN A C 1
ATOM 2421 O O . GLN A 1 310 ? -8.203 17.344 -14.43 1 64 310 GLN A O 1
ATOM 2426 N N . SER A 1 311 ? -8.961 15.68 -15.633 1 49.94 311 SER A N 1
ATOM 2427 C CA . SER A 1 311 ? -9.883 16.484 -16.422 1 49.94 311 SER A CA 1
ATOM 2428 C C . SER A 1 311 ? -10.992 17.078 -15.562 1 49.94 311 SER A C 1
ATOM 2430 O O . SER A 1 311 ? -11.383 16.484 -14.562 1 49.94 311 SER A O 1
ATOM 2432 N N . PRO A 1 312 ? -11.391 18.375 -15.906 1 48.22 312 PRO A N 1
ATOM 2433 C CA . PRO A 1 312 ? -12.539 18.953 -15.203 1 48.22 312 PRO A CA 1
ATOM 2434 C C . PRO A 1 312 ? -13.742 18.016 -15.172 1 48.22 312 PRO A C 1
ATOM 2436 O O . PRO A 1 312 ? -14.023 17.328 -16.156 1 48.22 312 PRO A O 1
ATOM 2439 N N . ILE A 1 313 ? -14.156 17.469 -14.023 1 46.56 313 ILE A N 1
ATOM 2440 C CA . ILE A 1 313 ? -15.344 16.641 -13.906 1 46.56 313 ILE A CA 1
ATOM 2441 C C . ILE A 1 313 ? -16.594 17.516 -13.961 1 46.56 313 ILE A C 1
ATOM 2443 O O . ILE A 1 313 ? -16.734 18.469 -13.188 1 46.56 313 ILE A O 1
ATOM 2447 N N . HIS A 1 314 ? -17.281 17.781 -15.148 1 37.41 314 HIS A N 1
ATOM 2448 C CA . HIS A 1 314 ? -18.562 18.469 -15.227 1 37.41 314 HIS A CA 1
ATOM 2449 C C . HIS A 1 314 ? -19.625 17.75 -14.422 1 37.41 314 HIS A C 1
ATOM 2451 O O . HIS A 1 314 ? -19.688 16.516 -14.414 1 37.41 314 HIS A O 1
ATOM 2457 N N . PRO A 1 315 ? -20.172 18.531 -13.352 1 32.44 315 PRO A N 1
ATOM 2458 C CA . PRO A 1 315 ? -21.312 17.922 -12.656 1 32.44 315 PRO A CA 1
ATOM 2459 C C . PRO A 1 315 ? -22.281 17.219 -13.609 1 32.44 315 PRO A C 1
ATOM 2461 O O . PRO A 1 315 ? -22.531 17.703 -14.711 1 32.44 315 PRO A O 1
ATOM 2464 N N . TRP A 1 316 ? -22.391 16.016 -13.781 1 23.16 316 TRP A N 1
ATOM 2465 C CA . TRP A 1 316 ? -23.5 15.445 -14.539 1 23.16 316 TRP A CA 1
ATOM 2466 C C . TRP A 1 316 ? -24.828 16.016 -14.07 1 23.16 316 TRP A C 1
ATOM 2468 O O . TRP A 1 316 ? -25.031 16.219 -12.875 1 23.16 316 TRP A O 1
ATOM 2478 N N . SER A 1 317 ? -25.547 16.719 -15.055 1 24.56 317 SER A N 1
ATOM 2479 C CA . SER A 1 317 ? -26.984 16.812 -15.18 1 24.56 317 SER A CA 1
ATOM 2480 C C . SER A 1 317 ? -27.656 15.461 -14.961 1 24.56 317 SER A C 1
ATOM 2482 O O . SER A 1 317 ? -27.531 14.555 -15.789 1 24.56 317 SER A O 1
ATOM 2484 N N . GLY A 1 318 ? -27.422 14.688 -13.961 1 19 318 GLY A N 1
ATOM 2485 C CA . GLY A 1 318 ? -28.703 14 -13.859 1 19 318 GLY A CA 1
ATOM 2486 C C . GLY A 1 318 ? -29.875 14.938 -13.594 1 19 318 GLY A C 1
ATOM 2487 O O . GLY A 1 318 ? -29.688 16.016 -13.023 1 19 318 GLY A O 1
ATOM 2488 N N . MET B 1 1 ? 20.219 -28 -8.727 1 97.12 1 MET B N 1
ATOM 2489 C CA . MET B 1 1 ? 18.922 -27.453 -9.141 1 97.12 1 MET B CA 1
ATOM 2490 C C . MET B 1 1 ? 18.922 -25.922 -9.023 1 97.12 1 MET B C 1
ATOM 2492 O O . MET B 1 1 ? 19.562 -25.359 -8.133 1 97.12 1 MET B O 1
ATOM 2496 N N . LEU B 1 2 ? 18.281 -25.281 -9.945 1 98.5 2 LEU B N 1
ATOM 2497 C CA . LEU B 1 2 ? 18.172 -23.828 -9.898 1 98.5 2 LEU B CA 1
ATOM 2498 C C . LEU B 1 2 ? 16.703 -23.406 -9.75 1 98.5 2 LEU B C 1
ATOM 2500 O O . LEU B 1 2 ? 15.836 -23.891 -10.477 1 98.5 2 LEU B O 1
ATOM 2504 N N . VAL B 1 3 ? 16.422 -22.578 -8.742 1 98.69 3 VAL B N 1
ATOM 2505 C CA . VAL B 1 3 ? 15.086 -22.062 -8.5 1 98.69 3 VAL B CA 1
ATOM 2506 C C . VAL B 1 3 ? 15.078 -20.547 -8.695 1 98.69 3 VAL B C 1
ATOM 2508 O O . VAL B 1 3 ? 15.758 -19.812 -7.965 1 98.69 3 VAL B O 1
ATOM 2511 N N . THR B 1 4 ? 14.359 -20.078 -9.719 1 98.75 4 THR B N 1
ATOM 2512 C CA . THR B 1 4 ? 14.203 -18.641 -9.867 1 98.75 4 THR B CA 1
ATOM 2513 C C . THR B 1 4 ? 13.062 -18.125 -9 1 98.75 4 THR B C 1
ATOM 2515 O O . THR B 1 4 ? 12.148 -18.875 -8.656 1 98.75 4 THR B O 1
ATOM 2518 N N . GLY B 1 5 ? 13.109 -16.812 -8.719 1 98.12 5 GLY B N 1
ATOM 2519 C CA . GLY B 1 5 ? 12.094 -16.297 -7.82 1 98.12 5 GLY B CA 1
ATOM 2520 C C . GLY B 1 5 ? 12.18 -16.875 -6.422 1 98.12 5 GLY B C 1
ATOM 2521 O O . GLY B 1 5 ? 11.156 -17.094 -5.77 1 98.12 5 GLY B O 1
ATOM 2522 N N . ALA B 1 6 ? 13.352 -17.094 -5.992 1 97.88 6 ALA B N 1
ATOM 2523 C CA . ALA B 1 6 ? 13.602 -17.859 -4.777 1 97.88 6 ALA B CA 1
ATOM 2524 C C . ALA B 1 6 ? 13.242 -17.047 -3.531 1 97.88 6 ALA B C 1
ATOM 2526 O O . ALA B 1 6 ? 13.148 -17.609 -2.432 1 97.88 6 ALA B O 1
ATOM 2527 N N . ALA B 1 7 ? 13.047 -15.789 -3.666 1 96.44 7 ALA B N 1
ATOM 2528 C CA . ALA B 1 7 ? 12.672 -14.945 -2.531 1 96.44 7 ALA B CA 1
ATOM 2529 C C . ALA B 1 7 ? 11.172 -14.695 -2.504 1 96.44 7 ALA B C 1
ATOM 2531 O O . ALA B 1 7 ? 10.672 -13.977 -1.633 1 96.44 7 ALA B O 1
ATOM 2532 N N . GLY B 1 8 ? 10.43 -15.305 -3.42 1 96.06 8 GLY B N 1
ATOM 2533 C CA . GLY B 1 8 ? 9.016 -15.023 -3.566 1 96.06 8 GLY B CA 1
ATOM 2534 C C . GLY B 1 8 ? 8.133 -15.875 -2.672 1 96.06 8 GLY B C 1
ATOM 2535 O O . GLY B 1 8 ? 8.641 -16.703 -1.911 1 96.06 8 GLY B O 1
ATOM 2536 N N . HIS B 1 9 ? 6.863 -15.656 -2.801 1 95 9 HIS B N 1
ATOM 2537 C CA . HIS B 1 9 ? 5.863 -16.281 -1.944 1 95 9 HIS B CA 1
ATOM 2538 C C . HIS B 1 9 ? 5.848 -17.797 -2.131 1 95 9 HIS B C 1
ATOM 2540 O O . HIS B 1 9 ? 5.91 -18.547 -1.154 1 95 9 HIS B O 1
ATOM 2546 N N . THR B 1 10 ? 5.75 -18.188 -3.367 1 96.75 10 THR B N 1
ATOM 2547 C CA . THR B 1 10 ? 5.684 -19.609 -3.648 1 96.75 10 THR B CA 1
ATOM 2548 C C . THR B 1 10 ? 6.969 -20.312 -3.209 1 96.75 10 THR B C 1
ATOM 2550 O O . THR B 1 10 ? 6.93 -21.406 -2.662 1 96.75 10 THR B O 1
ATOM 2553 N N . ALA B 1 11 ? 8.094 -19.656 -3.412 1 97.75 11 ALA B N 1
ATOM 2554 C CA . ALA B 1 11 ? 9.391 -20.234 -3.031 1 97.75 11 ALA B CA 1
ATOM 2555 C C . ALA B 1 11 ? 9.484 -20.422 -1.52 1 97.75 11 ALA B C 1
ATOM 2557 O O . ALA B 1 11 ? 10.109 -21.359 -1.042 1 97.75 11 ALA B O 1
ATOM 2558 N N . ALA B 1 12 ? 8.852 -19.547 -0.785 1 96.5 12 ALA B N 1
ATOM 2559 C CA . ALA B 1 12 ? 8.898 -19.625 0.673 1 96.5 12 ALA B CA 1
ATOM 2560 C C . ALA B 1 12 ? 8.32 -20.953 1.159 1 96.5 12 ALA B C 1
ATOM 2562 O O . ALA B 1 12 ? 8.82 -21.531 2.129 1 96.5 12 ALA B O 1
ATOM 2563 N N . ALA B 1 13 ? 7.32 -21.438 0.498 1 96.12 13 ALA B N 1
ATOM 2564 C CA . ALA B 1 13 ? 6.723 -22.734 0.841 1 96.12 13 ALA B CA 1
ATOM 2565 C C . ALA B 1 13 ? 7.484 -23.875 0.191 1 96.12 13 ALA B C 1
ATOM 2567 O O . ALA B 1 13 ? 7.582 -24.969 0.762 1 96.12 13 ALA B O 1
ATOM 2568 N N . LEU B 1 14 ? 8.055 -23.656 -0.909 1 98 14 LEU B N 1
ATOM 2569 C CA . LEU B 1 14 ? 8.656 -24.703 -1.728 1 98 14 LEU B CA 1
ATOM 2570 C C . LEU B 1 14 ? 10.031 -25.094 -1.192 1 98 14 LEU B C 1
ATOM 2572 O O . LEU B 1 14 ? 10.359 -26.281 -1.127 1 98 14 LEU B O 1
ATOM 2576 N N . LEU B 1 15 ? 10.852 -24.078 -0.86 1 98 15 LEU B N 1
ATOM 2577 C CA . LEU B 1 15 ? 12.258 -24.312 -0.557 1 98 15 LEU B CA 1
ATOM 2578 C C . LEU B 1 15 ? 12.406 -25.266 0.626 1 98 15 LEU B C 1
ATOM 2580 O O . LEU B 1 15 ? 13.18 -26.234 0.559 1 98 15 LEU B O 1
ATOM 2584 N N . PRO B 1 16 ? 11.641 -25.094 1.705 1 96.94 16 PRO B N 1
ATOM 2585 C CA . PRO B 1 16 ? 11.734 -26.078 2.789 1 96.94 16 PRO B CA 1
ATOM 2586 C C . PRO B 1 16 ? 11.375 -27.484 2.34 1 96.94 16 PRO B C 1
ATOM 2588 O O . PRO B 1 16 ? 12.023 -28.453 2.756 1 96.94 16 PRO B O 1
ATOM 2591 N N . ALA B 1 17 ? 10.391 -27.594 1.547 1 96.5 17 ALA B N 1
ATOM 2592 C CA . ALA B 1 17 ? 9.961 -28.891 1.048 1 96.5 17 ALA B CA 1
ATOM 2593 C C . ALA B 1 17 ? 11.039 -29.531 0.179 1 96.5 17 ALA B C 1
ATOM 2595 O O . ALA B 1 17 ? 11.281 -30.734 0.268 1 96.5 17 ALA B O 1
ATOM 2596 N N . LEU B 1 18 ? 11.68 -28.75 -0.653 1 97.19 18 LEU B N 1
ATOM 2597 C CA . LEU B 1 18 ? 12.75 -29.234 -1.511 1 97.19 18 LEU B CA 1
ATOM 2598 C C . LEU B 1 18 ? 13.938 -29.719 -0.678 1 97.19 18 LEU B C 1
ATOM 2600 O O . LEU B 1 18 ? 14.492 -30.781 -0.945 1 97.19 18 LEU B O 1
ATOM 2604 N N . LEU B 1 19 ? 14.25 -28.953 0.302 1 96.44 19 LEU B N 1
ATOM 2605 C CA . LEU B 1 19 ? 15.43 -29.25 1.114 1 96.44 19 LEU B CA 1
ATOM 2606 C C . LEU B 1 19 ? 15.219 -30.5 1.964 1 96.44 19 LEU B C 1
ATOM 2608 O O . LEU B 1 19 ? 16.188 -31.109 2.43 1 96.44 19 LEU B O 1
ATOM 2612 N N . ALA B 1 20 ? 13.977 -30.859 2.184 1 94.94 20 ALA B N 1
ATOM 2613 C CA . ALA B 1 20 ? 13.641 -32.062 2.943 1 94.94 20 ALA B CA 1
ATOM 2614 C C . ALA B 1 20 ? 13.773 -33.312 2.076 1 94.94 20 ALA B C 1
ATOM 2616 O O . ALA B 1 20 ? 13.797 -34.438 2.59 1 94.94 20 ALA B O 1
ATOM 2617 N N . TRP B 1 21 ? 13.805 -33.156 0.779 1 90.81 21 TRP B N 1
ATOM 2618 C CA . TRP B 1 21 ? 13.984 -34.25 -0.145 1 90.81 21 TRP B CA 1
ATOM 2619 C C . TRP B 1 21 ? 15.422 -34.781 -0.108 1 90.81 21 TRP B C 1
ATOM 2621 O O . TRP B 1 21 ? 16.359 -34 -0.32 1 90.81 21 TRP B O 1
ATOM 2631 N N . PRO B 1 22 ? 15.602 -36 0.047 1 89.69 22 PRO B N 1
ATOM 2632 C CA . PRO B 1 22 ? 16.953 -36.562 0.226 1 89.69 22 PRO B CA 1
ATOM 2633 C C . PRO B 1 22 ? 17.781 -36.5 -1.052 1 89.69 22 PRO B C 1
ATOM 2635 O O . PRO B 1 22 ? 19.016 -36.562 -0.996 1 89.69 22 PRO B O 1
ATOM 2638 N N . TYR B 1 23 ? 17.203 -36.312 -2.113 1 87.81 23 TYR B N 1
ATOM 2639 C CA . TYR B 1 23 ? 17.906 -36.375 -3.393 1 87.81 23 TYR B CA 1
ATOM 2640 C C . TYR B 1 23 ? 18.5 -35 -3.756 1 87.81 23 TYR B C 1
ATOM 2642 O O . TYR B 1 23 ? 19.266 -34.906 -4.715 1 87.81 23 TYR B O 1
ATOM 2650 N N . ILE B 1 24 ? 18.219 -34.031 -3.023 1 91.06 24 ILE B N 1
ATOM 2651 C CA . ILE B 1 24 ? 18.688 -32.688 -3.342 1 91.06 24 ILE B CA 1
ATOM 2652 C C . ILE B 1 24 ? 20.109 -32.5 -2.812 1 91.06 24 ILE B C 1
ATOM 2654 O O . ILE B 1 24 ? 20.359 -32.688 -1.615 1 91.06 24 ILE B O 1
ATOM 2658 N N . ARG B 1 25 ? 21 -32.188 -3.682 1 93.44 25 ARG B N 1
ATOM 2659 C CA . ARG B 1 25 ? 22.391 -31.953 -3.295 1 93.44 25 ARG B CA 1
ATOM 2660 C C . ARG B 1 25 ? 22.672 -30.469 -3.156 1 93.44 25 ARG B C 1
ATOM 2662 O O . ARG B 1 25 ? 23.359 -30.047 -2.223 1 93.44 25 ARG B O 1
ATOM 2669 N N . ARG B 1 26 ? 22.172 -29.734 -4.113 1 96.56 26 ARG B N 1
ATOM 2670 C CA . ARG B 1 26 ? 22.422 -28.297 -4.137 1 96.56 26 ARG B CA 1
ATOM 2671 C C . ARG B 1 26 ? 21.266 -27.547 -4.793 1 96.56 26 ARG B C 1
ATOM 2673 O O . ARG B 1 26 ? 20.719 -28 -5.805 1 96.56 26 ARG B O 1
ATOM 2680 N N . ILE B 1 27 ? 20.922 -26.469 -4.141 1 98.12 27 ILE B N 1
ATOM 2681 C CA . ILE B 1 27 ? 19.906 -25.578 -4.711 1 98.12 27 ILE B CA 1
ATOM 2682 C C . ILE B 1 27 ? 20.5 -24.188 -4.934 1 98.12 27 ILE B C 1
ATOM 2684 O O . ILE B 1 27 ? 20.969 -23.547 -3.99 1 98.12 27 ILE B O 1
ATOM 2688 N N . ILE B 1 28 ? 20.531 -23.75 -6.172 1 98.38 28 ILE B N 1
ATOM 2689 C CA . ILE B 1 28 ? 20.875 -22.359 -6.5 1 98.38 28 ILE B CA 1
ATOM 2690 C C . ILE B 1 28 ? 19.609 -21.5 -6.457 1 98.38 28 ILE B C 1
ATOM 2692 O O . ILE B 1 28 ? 18.703 -21.672 -7.289 1 98.38 28 ILE B O 1
ATOM 2696 N N . ALA B 1 29 ? 19.547 -20.625 -5.488 1 98.56 29 ALA B N 1
ATOM 2697 C CA . ALA B 1 29 ? 18.406 -19.734 -5.305 1 98.56 29 ALA B CA 1
ATOM 2698 C C . ALA B 1 29 ? 18.641 -18.406 -6.023 1 98.56 29 ALA B C 1
ATOM 2700 O O . ALA B 1 29 ? 19.328 -17.531 -5.512 1 98.56 29 ALA B O 1
ATOM 2701 N N . LEU B 1 30 ? 18 -18.297 -7.145 1 98.5 30 LEU B N 1
ATOM 2702 C CA . LEU B 1 30 ? 18.203 -17.125 -7.977 1 98.5 30 LEU B CA 1
ATOM 2703 C C . LEU B 1 30 ? 17.094 -16.094 -7.734 1 98.5 30 LEU B C 1
ATOM 2705 O O . LEU B 1 30 ? 15.914 -16.391 -7.926 1 98.5 30 LEU B O 1
ATOM 2709 N N . ASP B 1 31 ? 17.484 -14.938 -7.336 1 98 31 ASP B N 1
ATOM 2710 C CA . ASP B 1 31 ? 16.594 -13.797 -7.141 1 98 31 ASP B CA 1
ATOM 2711 C C . ASP B 1 31 ? 17.391 -12.508 -6.988 1 98 31 ASP B C 1
ATOM 2713 O O . ASP B 1 31 ? 18.594 -12.539 -6.734 1 98 31 ASP B O 1
ATOM 2717 N N . ARG B 1 32 ? 16.781 -11.398 -7.254 1 95.25 32 ARG B N 1
ATOM 2718 C CA . ARG B 1 32 ? 17.422 -10.109 -7.031 1 95.25 32 ARG B CA 1
ATOM 2719 C C . ARG B 1 32 ? 17.531 -9.805 -5.543 1 95.25 32 ARG B C 1
ATOM 2721 O O . ARG B 1 32 ? 18.328 -8.953 -5.137 1 95.25 32 ARG B O 1
ATOM 2728 N N . ARG B 1 33 ? 16.75 -10.531 -4.648 1 93.5 33 ARG B N 1
ATOM 2729 C CA . ARG B 1 33 ? 16.766 -10.422 -3.195 1 93.5 33 ARG B CA 1
ATOM 2730 C C . ARG B 1 33 ? 17.078 -11.766 -2.549 1 93.5 33 ARG B C 1
ATOM 2732 O O . ARG B 1 33 ? 16.781 -12.82 -3.117 1 93.5 33 ARG B O 1
ATOM 2739 N N . PRO B 1 34 ? 17.578 -11.75 -1.416 1 94.06 34 PRO B N 1
ATOM 2740 C CA . PRO B 1 34 ? 17.906 -13.023 -0.765 1 94.06 34 PRO B CA 1
ATOM 2741 C C . PRO B 1 34 ? 16.656 -13.758 -0.261 1 94.06 34 PRO B C 1
ATOM 2743 O O . PRO B 1 34 ? 15.711 -13.125 0.209 1 94.06 34 PRO B O 1
ATOM 2746 N N . PRO B 1 35 ? 16.688 -15.094 -0.38 1 94.06 35 PRO B N 1
ATOM 2747 C CA . PRO B 1 35 ? 15.609 -15.844 0.267 1 94.06 35 PRO B CA 1
ATOM 2748 C C . PRO B 1 35 ? 15.625 -15.719 1.788 1 94.06 35 PRO B C 1
ATOM 2750 O O . PRO B 1 35 ? 16.672 -15.43 2.373 1 94.06 35 PRO B O 1
ATOM 2753 N N . ALA B 1 36 ? 14.492 -15.906 2.371 1 90.25 36 ALA B N 1
ATOM 2754 C CA . ALA B 1 36 ? 14.391 -15.805 3.824 1 90.25 36 ALA B CA 1
ATOM 2755 C C . ALA B 1 36 ? 15.062 -17 4.508 1 90.25 36 ALA B C 1
ATOM 2757 O O . ALA B 1 36 ? 15.578 -16.859 5.621 1 90.25 36 ALA B O 1
ATOM 2758 N N . LEU B 1 37 ? 15.055 -18.047 3.863 1 92.88 37 LEU B N 1
ATOM 2759 C CA . LEU B 1 37 ? 15.57 -19.297 4.414 1 92.88 37 LEU B CA 1
ATOM 2760 C C . LEU B 1 37 ? 17.062 -19.422 4.16 1 92.88 37 LEU B C 1
ATOM 2762 O O . LEU B 1 37 ? 17.547 -19.109 3.068 1 92.88 37 LEU B O 1
ATOM 2766 N N . GLN B 1 38 ? 17.766 -19.812 5.219 1 93.81 38 GLN B N 1
ATOM 2767 C CA . GLN B 1 38 ? 19.188 -20.156 5.098 1 93.81 38 GLN B CA 1
ATOM 2768 C C . GLN B 1 38 ? 19.406 -21.641 5.371 1 93.81 38 GLN B C 1
ATOM 2770 O O . GLN B 1 38 ? 18.797 -22.219 6.266 1 93.81 38 GLN B O 1
ATOM 2775 N N . HIS B 1 39 ? 20.188 -22.219 4.547 1 95.5 39 HIS B N 1
ATOM 2776 C CA . HIS B 1 39 ? 20.5 -23.656 4.633 1 95.5 39 HIS B CA 1
ATOM 2777 C C . HIS B 1 39 ? 21.828 -23.969 3.945 1 95.5 39 HIS B C 1
ATOM 2779 O O . HIS B 1 39 ? 22.172 -23.359 2.936 1 95.5 39 HIS B O 1
ATOM 2785 N N . PRO B 1 40 ? 22.547 -24.953 4.375 1 95.62 40 PRO B N 1
ATOM 2786 C CA . PRO B 1 40 ? 23.844 -25.266 3.793 1 95.62 40 PRO B CA 1
ATOM 2787 C C . PRO B 1 40 ? 23.75 -25.688 2.326 1 95.62 40 PRO B C 1
ATOM 2789 O O . PRO B 1 40 ? 24.703 -25.5 1.565 1 95.62 40 PRO B O 1
ATOM 2792 N N . LYS B 1 41 ? 22.703 -26.266 1.926 1 97.31 41 LYS B N 1
ATOM 2793 C CA . LYS B 1 41 ? 22.531 -26.734 0.551 1 97.31 41 LYS B CA 1
ATOM 2794 C C . LYS B 1 41 ? 21.953 -25.641 -0.333 1 97.31 41 LYS B C 1
ATOM 2796 O O . LYS B 1 41 ? 21.781 -25.828 -1.536 1 97.31 41 LYS B O 1
ATOM 2801 N N . LEU B 1 42 ? 21.641 -24.516 0.254 1 97.62 42 LEU B N 1
ATOM 2802 C CA . LEU B 1 42 ? 21.016 -23.422 -0.473 1 97.62 42 LEU B CA 1
ATOM 2803 C C . LEU B 1 42 ? 22.016 -22.297 -0.746 1 97.62 42 LEU B C 1
ATOM 2805 O O . LEU B 1 42 ? 22.578 -21.719 0.187 1 97.62 42 LEU B O 1
ATOM 2809 N N . TYR B 1 43 ? 22.219 -21.969 -1.983 1 97.5 43 TYR B N 1
ATOM 2810 C CA . TYR B 1 43 ? 23.172 -20.938 -2.396 1 97.5 43 TYR B CA 1
ATOM 2811 C C . TYR B 1 43 ? 22.438 -19.766 -3.068 1 97.5 43 TYR B C 1
ATOM 2813 O O . TYR B 1 43 ? 21.828 -19.938 -4.117 1 97.5 43 TYR B O 1
ATOM 2821 N N . TYR B 1 44 ? 22.656 -18.688 -2.5 1 98 44 TYR B N 1
ATOM 2822 C CA . TYR B 1 44 ? 21.984 -17.5 -3.025 1 98 44 TYR B CA 1
ATOM 2823 C C . TYR B 1 44 ? 22.766 -16.922 -4.207 1 98 44 TYR B C 1
ATOM 2825 O O . TYR B 1 44 ? 23.969 -16.656 -4.105 1 98 44 TYR B O 1
ATOM 2833 N N . LEU B 1 45 ? 22.078 -16.75 -5.332 1 97.81 45 LEU B N 1
ATOM 2834 C CA . LEU B 1 45 ? 22.609 -16.109 -6.535 1 97.81 45 LEU B CA 1
ATOM 2835 C C . LEU B 1 45 ? 21.859 -14.82 -6.844 1 97.81 45 LEU B C 1
ATOM 2837 O O . LEU B 1 45 ? 20.75 -14.852 -7.375 1 97.81 45 LEU B O 1
ATOM 2841 N N . PRO B 1 46 ? 22.453 -13.602 -6.492 1 97.69 46 PRO B N 1
ATOM 2842 C CA . PRO B 1 46 ? 21.797 -12.312 -6.734 1 97.69 46 PRO B CA 1
ATOM 2843 C C . PRO B 1 46 ? 21.859 -11.883 -8.195 1 97.69 46 PRO B C 1
ATOM 2845 O O . PRO B 1 46 ? 22.734 -11.102 -8.578 1 97.69 46 PRO B O 1
ATOM 2848 N N . LEU B 1 47 ? 20.922 -12.391 -9.031 1 97.19 47 LEU B N 1
ATOM 2849 C CA . LEU B 1 47 ? 20.906 -12.125 -10.469 1 97.19 47 LEU B CA 1
ATOM 2850 C C . LEU B 1 47 ? 19.484 -12.008 -10.984 1 97.19 47 LEU B C 1
ATOM 2852 O O . LEU B 1 47 ? 18.562 -12.625 -10.445 1 97.19 47 LEU B O 1
ATOM 2856 N N . ASP B 1 48 ? 19.359 -11.195 -11.984 1 96.62 48 ASP B N 1
ATOM 2857 C CA . ASP B 1 48 ? 18.109 -11.086 -12.734 1 96.62 48 ASP B CA 1
ATOM 2858 C C . ASP B 1 48 ? 18.031 -12.156 -13.812 1 96.62 48 ASP B C 1
ATOM 2860 O O . ASP B 1 48 ? 19.031 -12.516 -14.43 1 96.62 48 ASP B O 1
ATOM 2864 N N . ILE B 1 49 ? 16.828 -12.625 -14.055 1 97.31 49 ILE B N 1
ATOM 2865 C CA . ILE B 1 49 ? 16.672 -13.672 -15.062 1 97.31 49 ILE B CA 1
ATOM 2866 C C . ILE B 1 49 ? 16.953 -13.094 -16.453 1 97.31 49 ILE B C 1
ATOM 2868 O O . ILE B 1 49 ? 17.141 -13.844 -17.406 1 97.31 49 ILE B O 1
ATOM 2872 N N . ARG B 1 50 ? 17.016 -11.789 -16.609 1 96.88 50 ARG B N 1
ATOM 2873 C CA . ARG B 1 50 ? 17.328 -11.133 -17.875 1 96.88 50 ARG B CA 1
ATOM 2874 C C . ARG B 1 50 ? 18.844 -11.031 -18.062 1 96.88 50 ARG B C 1
ATOM 2876 O O . ARG B 1 50 ? 19.312 -10.711 -19.156 1 96.88 50 ARG B O 1
ATOM 2883 N N . ASP B 1 51 ? 19.547 -11.32 -17 1 97.31 51 ASP B N 1
ATOM 2884 C CA . ASP B 1 51 ? 21 -11.125 -17.031 1 97.31 51 ASP B CA 1
ATOM 2885 C C . ASP B 1 51 ? 21.672 -12.141 -17.953 1 97.31 51 ASP B C 1
ATOM 2887 O O . ASP B 1 51 ? 21.484 -13.352 -17.797 1 97.31 51 ASP B O 1
ATOM 2891 N N . PRO B 1 52 ? 22.578 -11.664 -18.828 1 94.88 52 PRO B N 1
ATOM 2892 C CA . PRO B 1 52 ? 23.25 -12.578 -19.75 1 94.88 52 PRO B CA 1
ATOM 2893 C C . PRO B 1 52 ? 24.172 -13.562 -19.031 1 94.88 52 PRO B C 1
ATOM 2895 O O . PRO B 1 52 ? 24.453 -14.648 -19.562 1 94.88 52 PRO B O 1
ATOM 2898 N N . GLN B 1 53 ? 24.547 -13.266 -17.859 1 96.44 53 GLN B N 1
ATOM 2899 C CA . GLN B 1 53 ? 25.453 -14.125 -17.109 1 96.44 53 GLN B CA 1
ATOM 2900 C C . GLN B 1 53 ? 24.734 -15.367 -16.594 1 96.44 53 GLN B C 1
ATOM 2902 O O . GLN B 1 53 ? 25.375 -16.312 -16.109 1 96.44 53 GLN B O 1
ATOM 2907 N N . LEU B 1 54 ? 23.453 -15.352 -16.75 1 97.31 54 LEU B N 1
ATOM 2908 C CA . LEU B 1 54 ? 22.641 -16.453 -16.25 1 97.31 54 LEU B CA 1
ATOM 2909 C C . LEU B 1 54 ? 23.094 -17.781 -16.859 1 97.31 54 LEU B C 1
ATOM 2911 O O . LEU B 1 54 ? 23.125 -18.797 -16.172 1 97.31 54 LEU B O 1
ATOM 2915 N N . ALA B 1 55 ? 23.5 -17.797 -18.062 1 96.19 55 ALA B N 1
ATOM 2916 C CA . ALA B 1 55 ? 23.859 -19 -18.812 1 96.19 55 ALA B CA 1
ATOM 2917 C C . ALA B 1 55 ? 25.016 -19.734 -18.125 1 96.19 55 ALA B C 1
ATOM 2919 O O . ALA B 1 55 ? 25.047 -20.969 -18.109 1 96.19 55 ALA B O 1
ATOM 2920 N N . GLU B 1 56 ? 25.859 -18.984 -17.516 1 96.56 56 GLU B N 1
ATOM 2921 C CA . GLU B 1 56 ? 27.047 -19.547 -16.875 1 96.56 56 GLU B CA 1
ATOM 2922 C C . GLU B 1 56 ? 26.672 -20.375 -15.648 1 96.56 56 GLU B C 1
ATOM 2924 O O . GLU B 1 56 ? 27.391 -21.297 -15.266 1 96.56 56 GLU B O 1
ATOM 2929 N N . HIS B 1 57 ? 25.562 -20.125 -15.156 1 97.5 57 HIS B N 1
ATOM 2930 C CA . HIS B 1 57 ? 25.172 -20.766 -13.906 1 97.5 57 HIS B CA 1
ATOM 2931 C C . HIS B 1 57 ? 24.25 -21.953 -14.164 1 97.5 57 HIS B C 1
ATOM 2933 O O . HIS B 1 57 ? 23.797 -22.609 -13.227 1 97.5 57 HIS B O 1
ATOM 2939 N N . LEU B 1 58 ? 24.031 -22.266 -15.406 1 98 58 LEU B N 1
ATOM 2940 C CA . LEU B 1 58 ? 23.094 -23.328 -15.75 1 98 58 LEU B CA 1
ATOM 2941 C C . LEU B 1 58 ? 23.844 -24.609 -16.109 1 98 58 LEU B C 1
ATOM 2943 O O . LEU B 1 58 ? 23.234 -25.688 -16.203 1 98 58 LEU B O 1
ATOM 2947 N N . THR B 1 59 ? 25.125 -24.5 -16.234 1 95.62 59 THR B N 1
ATOM 2948 C CA . THR B 1 59 ? 25.922 -25.688 -16.531 1 95.62 59 THR B CA 1
ATOM 2949 C C . THR B 1 59 ? 25.859 -26.688 -15.375 1 95.62 59 THR B C 1
ATOM 2951 O O . THR B 1 59 ? 26.094 -26.328 -14.227 1 95.62 59 THR B O 1
ATOM 2954 N N . GLY B 1 60 ? 25.516 -27.906 -15.711 1 95.56 60 GLY B N 1
ATOM 2955 C CA . GLY B 1 60 ? 25.484 -28.953 -14.703 1 95.56 60 GLY B CA 1
ATOM 2956 C C . GLY B 1 60 ? 24.203 -28.953 -13.883 1 95.56 60 GLY B C 1
ATOM 2957 O O . GLY B 1 60 ? 24.047 -29.766 -12.977 1 95.56 60 GLY B O 1
ATOM 2958 N N . VAL B 1 61 ? 23.297 -28.094 -14.18 1 97.5 61 VAL B N 1
ATOM 2959 C CA . VAL B 1 61 ? 22.016 -28.047 -13.484 1 97.5 61 VAL B CA 1
ATOM 2960 C C . VAL B 1 61 ? 21.094 -29.141 -14.008 1 97.5 61 VAL B C 1
ATOM 2962 O O . VAL B 1 61 ? 20.938 -29.297 -15.219 1 97.5 61 VAL B O 1
ATOM 2965 N N . ASP B 1 62 ? 20.5 -29.859 -13.055 1 97.06 62 ASP B N 1
ATOM 2966 C CA . ASP B 1 62 ? 19.656 -30.984 -13.438 1 97.06 62 ASP B CA 1
ATOM 2967 C C . ASP B 1 62 ? 18.219 -30.516 -13.703 1 97.06 62 ASP B C 1
ATOM 2969 O O . ASP B 1 62 ? 17.5 -31.125 -14.5 1 97.06 62 ASP B O 1
ATOM 2973 N N . CYS B 1 63 ? 17.859 -29.531 -12.984 1 97.69 63 CYS B N 1
ATOM 2974 C CA . CYS B 1 63 ? 16.484 -29.047 -13.094 1 97.69 63 CYS B CA 1
ATOM 2975 C C . CYS B 1 63 ? 16.375 -27.562 -12.758 1 97.69 63 CYS B C 1
ATOM 2977 O O . CYS B 1 63 ? 17.078 -27.078 -11.859 1 97.69 63 CYS B O 1
ATOM 2979 N N . VAL B 1 64 ? 15.516 -26.891 -13.523 1 98.75 64 VAL B N 1
ATOM 2980 C CA . VAL B 1 64 ? 15.172 -25.5 -13.219 1 98.75 64 VAL B CA 1
ATOM 2981 C C . VAL B 1 64 ? 13.711 -25.422 -12.789 1 98.75 64 VAL B C 1
ATOM 2983 O O . VAL B 1 64 ? 12.828 -25.984 -13.438 1 98.75 64 VAL B O 1
ATOM 2986 N N . ILE B 1 65 ? 13.477 -24.844 -11.664 1 98.88 65 ILE B N 1
ATOM 2987 C CA . ILE B 1 65 ? 12.125 -24.453 -11.266 1 98.88 65 ILE B CA 1
ATOM 2988 C C . ILE B 1 65 ? 11.953 -22.953 -11.453 1 98.88 65 ILE B C 1
ATOM 2990 O O . ILE B 1 65 ? 12.609 -22.156 -10.781 1 98.88 65 ILE B O 1
ATOM 2994 N N . HIS B 1 66 ? 11.086 -22.594 -12.352 1 98.88 66 HIS B N 1
ATOM 2995 C CA . HIS B 1 66 ? 10.906 -21.188 -12.711 1 98.88 66 HIS B CA 1
ATOM 2996 C C . HIS B 1 66 ? 9.703 -20.594 -12 1 98.88 66 HIS B C 1
ATOM 2998 O O . HIS B 1 66 ? 8.562 -20.75 -12.461 1 98.88 66 HIS B O 1
ATOM 3004 N N . LEU B 1 67 ? 9.984 -19.781 -10.969 1 98.69 67 LEU B N 1
ATOM 3005 C CA . LEU B 1 67 ? 8.93 -19.141 -10.203 1 98.69 67 LEU B CA 1
ATOM 3006 C C . LEU B 1 67 ? 8.953 -17.625 -10.414 1 98.69 67 LEU B C 1
ATOM 3008 O O . LEU B 1 67 ? 7.992 -16.938 -10.07 1 98.69 67 LEU B O 1
ATOM 3012 N N . ALA B 1 68 ? 9.992 -17.094 -10.922 1 97.94 68 ALA B N 1
ATOM 3013 C CA . ALA B 1 68 ? 10.148 -15.648 -11.047 1 97.94 68 ALA B CA 1
ATOM 3014 C C . ALA B 1 68 ? 9.094 -15.055 -11.977 1 97.94 68 ALA B C 1
ATOM 3016 O O . ALA B 1 68 ? 9.094 -15.336 -13.18 1 97.94 68 ALA B O 1
ATOM 3017 N N . PHE B 1 69 ? 8.234 -14.273 -11.484 1 96.94 69 PHE B N 1
ATOM 3018 C CA . PHE B 1 69 ? 7.152 -13.617 -12.211 1 96.94 69 PHE B CA 1
ATOM 3019 C C . PHE B 1 69 ? 6.566 -12.477 -11.391 1 96.94 69 PHE B C 1
ATOM 3021 O O . PHE B 1 69 ? 6.23 -12.656 -10.219 1 96.94 69 PHE B O 1
ATOM 3028 N N . MET B 1 70 ? 6.512 -11.344 -11.977 1 94.06 70 MET B N 1
ATOM 3029 C CA . MET B 1 70 ? 5.875 -10.219 -11.289 1 94.06 70 MET B CA 1
ATOM 3030 C C . MET B 1 70 ? 4.355 -10.336 -11.359 1 94.06 70 MET B C 1
ATOM 3032 O O . MET B 1 70 ? 3.787 -10.492 -12.438 1 94.06 70 MET B O 1
ATOM 3036 N N . VAL B 1 71 ? 3.773 -10.297 -10.203 1 91.44 71 VAL B N 1
ATOM 3037 C CA . VAL B 1 71 ? 2.318 -10.383 -10.133 1 91.44 71 VAL B CA 1
ATOM 3038 C C . VAL B 1 71 ? 1.724 -8.984 -10 1 91.44 71 VAL B C 1
ATOM 3040 O O . VAL B 1 71 ? 0.75 -8.648 -10.68 1 91.44 71 VAL B O 1
ATOM 3043 N N . LEU B 1 72 ? 2.283 -8.188 -9.188 1 89.38 72 LEU B N 1
ATOM 3044 C CA . LEU B 1 72 ? 1.839 -6.82 -8.93 1 89.38 72 LEU B CA 1
ATOM 3045 C C . LEU B 1 72 ? 2.678 -5.82 -9.711 1 89.38 72 LEU B C 1
ATOM 3047 O O . LEU B 1 72 ? 3.863 -6.055 -9.961 1 89.38 72 LEU B O 1
ATOM 3051 N N . SER B 1 73 ? 2.016 -4.68 -10.016 1 89 73 SER B N 1
ATOM 3052 C CA . SER B 1 73 ? 2.779 -3.605 -10.641 1 89 73 SER B CA 1
ATOM 3053 C C . SER B 1 73 ? 3.936 -3.158 -9.75 1 89 73 SER B C 1
ATOM 3055 O O . SER B 1 73 ? 3.793 -3.09 -8.531 1 89 73 SER B O 1
ATOM 3057 N N . PRO B 1 74 ? 5.066 -2.85 -10.398 1 86.44 74 PRO B N 1
ATOM 3058 C CA . PRO B 1 74 ? 6.242 -2.475 -9.609 1 86.44 74 PRO B CA 1
ATOM 3059 C C . PRO B 1 74 ? 6.137 -1.07 -9.016 1 86.44 74 PRO B C 1
ATOM 3061 O O . PRO B 1 74 ? 6.887 -0.72 -8.102 1 86.44 74 PRO B O 1
ATOM 3064 N N . ARG B 1 75 ? 5.258 -0.25 -9.547 1 86.44 75 ARG B N 1
ATOM 3065 C CA . ARG B 1 75 ? 5.066 1.102 -9.023 1 86.44 75 ARG B CA 1
ATOM 3066 C C . ARG B 1 75 ? 3.635 1.573 -9.242 1 86.44 75 ARG B C 1
ATOM 3068 O O . ARG B 1 75 ? 2.896 0.991 -10.039 1 86.44 75 ARG B O 1
ATOM 3075 N N . LEU B 1 76 ? 3.301 2.609 -8.5 1 83.81 76 LEU B N 1
ATOM 3076 C CA . LEU B 1 76 ? 1.992 3.238 -8.648 1 83.81 76 LEU B CA 1
ATOM 3077 C C . LEU B 1 76 ? 1.913 4.023 -9.953 1 83.81 76 LEU B C 1
ATOM 3079 O O . LEU B 1 76 ? 2.934 4.258 -10.602 1 83.81 76 LEU B O 1
ATOM 3083 N N . GLY B 1 77 ? 0.64 4.41 -10.344 1 79.94 77 GLY B N 1
ATOM 3084 C CA . GLY B 1 77 ? 0.434 5.195 -11.547 1 79.94 77 GLY B CA 1
ATOM 3085 C C . GLY B 1 77 ? -0.182 4.395 -12.68 1 79.94 77 GLY B C 1
ATOM 3086 O O . GLY B 1 77 ? -0.509 3.217 -12.516 1 79.94 77 GLY B O 1
ATOM 3087 N N . PRO B 1 78 ? -0.297 5.062 -13.812 1 81.56 78 PRO B N 1
ATOM 3088 C CA . PRO B 1 78 ? -0.918 4.383 -14.945 1 81.56 78 PRO B CA 1
ATOM 3089 C C . PRO B 1 78 ? -0.076 3.223 -15.477 1 81.56 78 PRO B C 1
ATOM 3091 O O . PRO B 1 78 ? 1.151 3.242 -15.352 1 81.56 78 PRO B O 1
ATOM 3094 N N . GLN B 1 79 ? -0.787 2.254 -15.984 1 83.06 79 GLN B N 1
ATOM 3095 C CA . GLN B 1 79 ? -0.164 1.021 -16.453 1 83.06 79 GLN B CA 1
ATOM 3096 C C . GLN B 1 79 ? 0.969 1.314 -17.438 1 83.06 79 GLN B C 1
ATOM 3098 O O . GLN B 1 79 ? 1.967 0.592 -17.469 1 83.06 79 GLN B O 1
ATOM 3103 N N . GLN B 1 80 ? 0.851 2.332 -18.188 1 84.31 80 GLN B N 1
ATOM 3104 C CA . GLN B 1 80 ? 1.834 2.674 -19.203 1 84.31 80 GLN B CA 1
ATOM 3105 C C . GLN B 1 80 ? 3.207 2.92 -18.594 1 84.31 80 GLN B C 1
ATOM 3107 O O . GLN B 1 80 ? 4.234 2.719 -19.234 1 84.31 80 GLN B O 1
ATOM 3112 N N . ARG B 1 81 ? 3.234 3.297 -17.344 1 84.31 81 ARG B N 1
ATOM 3113 C CA . ARG B 1 81 ? 4.473 3.689 -16.688 1 84.31 81 ARG B CA 1
ATOM 3114 C C . ARG B 1 81 ? 5.281 2.465 -16.266 1 84.31 81 ARG B C 1
ATOM 3116 O O . ARG B 1 81 ? 6.492 2.559 -16.047 1 84.31 81 ARG B O 1
ATOM 3123 N N . TRP B 1 82 ? 4.598 1.363 -16.188 1 89.12 82 TRP B N 1
ATOM 3124 C CA . TRP B 1 82 ? 5.324 0.24 -15.609 1 89.12 82 TRP B CA 1
ATOM 3125 C C . TRP B 1 82 ? 5.117 -1.027 -16.438 1 89.12 82 TRP B C 1
ATOM 3127 O O . TRP B 1 82 ? 5.805 -2.031 -16.219 1 89.12 82 TRP B O 1
ATOM 3137 N N . ARG B 1 83 ? 4.273 -1.072 -17.406 1 93 83 ARG B N 1
ATOM 3138 C CA . ARG B 1 83 ? 3.885 -2.27 -18.141 1 93 83 ARG B CA 1
ATOM 3139 C C . ARG B 1 83 ? 5.074 -2.852 -18.891 1 93 83 ARG B C 1
ATOM 3141 O O . ARG B 1 83 ? 5.258 -4.07 -18.938 1 93 83 ARG B O 1
ATOM 3148 N N . ALA B 1 84 ? 5.812 -2.023 -19.469 1 94.31 84 ALA B N 1
ATOM 3149 C CA . ALA B 1 84 ? 6.965 -2.48 -20.234 1 94.31 84 ALA B CA 1
ATOM 3150 C C . ALA B 1 84 ? 7.965 -3.219 -19.359 1 94.31 84 ALA B C 1
ATOM 3152 O O . ALA B 1 84 ? 8.477 -4.273 -19.734 1 94.31 84 ALA B O 1
ATOM 3153 N N . GLU B 1 85 ? 8.195 -2.652 -18.25 1 93.31 85 GLU B N 1
ATOM 3154 C CA . GLU B 1 85 ? 9.125 -3.277 -17.312 1 93.31 85 GLU B CA 1
ATOM 3155 C C . GLU B 1 85 ? 8.625 -4.652 -16.875 1 93.31 85 GLU B C 1
ATOM 3157 O O . GLU B 1 85 ? 9.398 -5.617 -16.844 1 93.31 85 GLU B O 1
ATOM 3162 N N . MET B 1 86 ? 7.438 -4.727 -16.578 1 95 86 MET B N 1
ATOM 3163 C CA . MET B 1 86 ? 6.84 -5.988 -16.156 1 95 86 MET B CA 1
ATOM 3164 C C . MET B 1 86 ? 6.93 -7.035 -17.25 1 95 86 MET B C 1
ATOM 3166 O O . MET B 1 86 ? 7.285 -8.188 -17 1 95 86 MET B O 1
ATOM 3170 N N . ARG B 1 87 ? 6.637 -6.625 -18.406 1 96.25 87 ARG B N 1
ATOM 3171 C CA . ARG B 1 87 ? 6.688 -7.535 -19.547 1 96.25 87 ARG B CA 1
ATOM 3172 C C . ARG B 1 87 ? 8.117 -8 -19.812 1 96.25 87 ARG B C 1
ATOM 3174 O O . ARG B 1 87 ? 8.344 -9.164 -20.156 1 96.25 87 ARG B O 1
ATOM 3181 N N . GLN B 1 88 ? 9.031 -7.145 -19.672 1 96.88 88 GLN B N 1
ATOM 3182 C CA . GLN B 1 88 ? 10.438 -7.488 -19.859 1 96.88 88 GLN B CA 1
ATOM 3183 C C . GLN B 1 88 ? 10.875 -8.578 -18.891 1 96.88 88 GLN B C 1
ATOM 3185 O O . GLN B 1 88 ? 11.57 -9.523 -19.281 1 96.88 88 GLN B O 1
ATOM 3190 N N . VAL B 1 89 ? 10.438 -8.453 -17.75 1 96.69 89 VAL B N 1
ATOM 3191 C CA . VAL B 1 89 ? 10.812 -9.453 -16.75 1 96.69 89 VAL B CA 1
ATOM 3192 C C . VAL B 1 89 ? 10.031 -10.742 -16.984 1 96.69 89 VAL B C 1
ATOM 3194 O O . VAL B 1 89 ? 10.625 -11.812 -17.156 1 96.69 89 VAL B O 1
ATOM 3197 N N . ASN B 1 90 ? 8.742 -10.641 -17.062 1 98.12 90 ASN B N 1
ATOM 3198 C CA . ASN B 1 90 ? 7.867 -11.805 -17.094 1 98.12 90 ASN B CA 1
ATOM 3199 C C . ASN B 1 90 ? 8.016 -12.578 -18.391 1 98.12 90 ASN B C 1
ATOM 3201 O O . ASN B 1 90 ? 8.133 -13.805 -18.391 1 98.12 90 ASN B O 1
ATOM 3205 N N . LEU B 1 91 ? 8.031 -11.82 -19.484 1 98.06 91 LEU B N 1
ATOM 3206 C CA . LEU B 1 91 ? 8.039 -12.516 -20.766 1 98.06 91 LEU B CA 1
ATOM 3207 C C . LEU B 1 91 ? 9.461 -12.672 -21.297 1 98.06 91 LEU B C 1
ATOM 3209 O O . LEU B 1 91 ? 9.977 -13.781 -21.391 1 98.06 91 LEU B O 1
ATOM 3213 N N . ASP B 1 92 ? 10.156 -11.555 -21.453 1 97.88 92 ASP B N 1
ATOM 3214 C CA . ASP B 1 92 ? 11.492 -11.609 -22.031 1 97.88 92 ASP B CA 1
ATOM 3215 C C . ASP B 1 92 ? 12.453 -12.359 -21.109 1 97.88 92 ASP B C 1
ATOM 3217 O O . ASP B 1 92 ? 13.258 -13.172 -21.578 1 97.88 92 ASP B O 1
ATOM 3221 N N . GLY B 1 93 ? 12.352 -12.055 -19.875 1 98.5 93 GLY B N 1
ATOM 3222 C CA . GLY B 1 93 ? 13.195 -12.734 -18.906 1 98.5 93 GLY B CA 1
ATOM 3223 C C . GLY B 1 93 ? 12.961 -14.234 -18.859 1 98.5 93 GLY B C 1
ATOM 3224 O O . GLY B 1 93 ? 13.906 -15.016 -18.797 1 98.5 93 GLY B O 1
ATOM 3225 N N . SER B 1 94 ? 11.711 -14.617 -18.922 1 98.75 94 SER B N 1
ATOM 3226 C CA . SER B 1 94 ? 11.383 -16.031 -18.922 1 98.75 94 SER B CA 1
ATOM 3227 C C . SER B 1 94 ? 11.867 -16.703 -20.203 1 98.75 94 SER B C 1
ATOM 3229 O O . SER B 1 94 ? 12.453 -17.797 -20.156 1 98.75 94 SER B O 1
ATOM 3231 N N . GLN B 1 95 ? 11.633 -16.094 -21.328 1 98.5 95 GLN B N 1
ATOM 3232 C CA . GLN B 1 95 ? 12.109 -16.625 -22.594 1 98.5 95 GLN B CA 1
ATOM 3233 C C . GLN B 1 95 ? 13.625 -16.812 -22.562 1 98.5 95 GLN B C 1
ATOM 3235 O O . GLN B 1 95 ? 14.133 -17.859 -22.984 1 98.5 95 GLN B O 1
ATOM 3240 N N . HIS B 1 96 ? 14.273 -15.828 -22.047 1 98.5 96 HIS B N 1
ATOM 3241 C CA . HIS B 1 96 ? 15.727 -15.891 -21.906 1 98.5 96 HIS B CA 1
ATOM 3242 C C . HIS B 1 96 ? 16.156 -17.094 -21.062 1 98.5 96 HIS B C 1
ATOM 3244 O O . HIS B 1 96 ? 17.062 -17.828 -21.453 1 98.5 96 HIS B O 1
ATOM 3250 N N . LEU B 1 97 ? 15.484 -17.266 -19.969 1 98.5 97 LEU B N 1
ATOM 3251 C CA . LEU B 1 97 ? 15.789 -18.375 -19.078 1 98.5 97 LEU B CA 1
ATOM 3252 C C . LEU B 1 97 ? 15.594 -19.719 -19.781 1 98.5 97 LEU B C 1
ATOM 3254 O O . LEU B 1 97 ? 16.453 -20.594 -19.703 1 98.5 97 LEU B O 1
ATOM 3258 N N . PHE B 1 98 ? 14.484 -19.891 -20.484 1 98.5 98 PHE B N 1
ATOM 3259 C CA . PHE B 1 98 ? 14.18 -21.156 -21.141 1 98.5 98 PHE B CA 1
ATOM 3260 C C . PHE B 1 98 ? 15.203 -21.453 -22.234 1 98.5 98 PHE B C 1
ATOM 3262 O O . PHE B 1 98 ? 15.68 -22.578 -22.359 1 98.5 98 PHE B O 1
ATOM 3269 N N . LEU B 1 99 ? 15.531 -20.453 -22.984 1 98.06 99 LEU B N 1
ATOM 3270 C CA . LEU B 1 99 ? 16.516 -20.625 -24.031 1 98.06 99 LEU B CA 1
ATOM 3271 C C . LEU B 1 99 ? 17.891 -20.953 -23.453 1 98.06 99 LEU B C 1
ATOM 3273 O O . LEU B 1 99 ? 18.562 -21.875 -23.938 1 98.06 99 LEU B O 1
ATOM 3277 N N . ALA B 1 100 ? 18.25 -20.25 -22.438 1 98.06 100 ALA B N 1
ATOM 3278 C CA . ALA B 1 100 ? 19.547 -20.469 -21.797 1 98.06 100 ALA B CA 1
ATOM 3279 C C . ALA B 1 100 ? 19.609 -21.875 -21.203 1 98.06 100 ALA B C 1
ATOM 3281 O O . ALA B 1 100 ? 20.656 -22.547 -21.281 1 98.06 100 ALA B O 1
ATOM 3282 N N . ALA B 1 101 ? 18.562 -22.312 -20.578 1 98.19 101 ALA B N 1
ATOM 3283 C CA . ALA B 1 101 ? 18.5 -23.656 -20 1 98.19 101 ALA B CA 1
ATOM 3284 C C . ALA B 1 101 ? 18.656 -24.719 -21.094 1 98.19 101 ALA B C 1
ATOM 3286 O O . ALA B 1 101 ? 19.422 -25.672 -20.922 1 98.19 101 ALA B O 1
ATOM 3287 N N . ALA B 1 102 ? 17.953 -24.516 -22.156 1 97.5 102 ALA B N 1
ATOM 3288 C CA . ALA B 1 102 ? 18.047 -25.469 -23.266 1 97.5 102 ALA B CA 1
ATOM 3289 C C . ALA B 1 102 ? 19.469 -25.516 -23.828 1 97.5 102 ALA B C 1
ATOM 3291 O O . ALA B 1 102 ? 20.016 -26.594 -24.062 1 97.5 102 ALA B O 1
ATOM 3292 N N . ASP B 1 103 ? 20.016 -24.359 -23.984 1 96.81 103 ASP B N 1
ATOM 3293 C CA . ASP B 1 103 ? 21.359 -24.25 -24.531 1 96.81 103 ASP B CA 1
ATOM 3294 C C . ASP B 1 103 ? 22.391 -24.922 -23.609 1 96.81 103 ASP B C 1
ATOM 3296 O O . ASP B 1 103 ? 23.359 -25.516 -24.094 1 96.81 103 ASP B O 1
ATOM 3300 N N . ALA B 1 104 ? 22.141 -24.828 -22.359 1 97.31 104 ALA B N 1
ATOM 3301 C CA . ALA B 1 104 ? 23.047 -25.406 -21.375 1 97.31 104 ALA B CA 1
ATOM 3302 C C . ALA B 1 104 ? 22.812 -26.906 -21.203 1 97.31 104 ALA B C 1
ATOM 3304 O O . ALA B 1 104 ? 23.547 -27.578 -20.484 1 97.31 104 ALA B O 1
ATOM 3305 N N . GLY B 1 105 ? 21.734 -27.422 -21.766 1 97.12 105 GLY B N 1
ATOM 3306 C CA . GLY B 1 105 ? 21.438 -28.844 -21.703 1 97.12 105 GLY B CA 1
ATOM 3307 C C . GLY B 1 105 ? 20.703 -29.25 -20.453 1 97.12 105 GLY B C 1
ATOM 3308 O O . GLY B 1 105 ? 20.781 -30.406 -20.016 1 97.12 105 GLY B O 1
ATOM 3309 N N . VAL B 1 106 ? 20.047 -28.359 -19.828 1 98.06 106 VAL B N 1
ATOM 3310 C CA . VAL B 1 106 ? 19.234 -28.688 -18.672 1 98.06 106 VAL B CA 1
ATOM 3311 C C . VAL B 1 106 ? 18.125 -29.656 -19.078 1 98.06 106 VAL B C 1
ATOM 3313 O O . VAL B 1 106 ? 17.312 -29.359 -19.953 1 98.06 106 VAL B O 1
ATOM 3316 N N . PRO B 1 107 ? 18.016 -30.766 -18.391 1 97.75 107 PRO B N 1
ATOM 3317 C CA . PRO B 1 107 ? 17.078 -31.781 -18.859 1 97.75 107 PRO B CA 1
ATOM 3318 C C . PRO B 1 107 ? 15.617 -31.438 -18.578 1 97.75 107 PRO B C 1
ATOM 3320 O O . PRO B 1 107 ? 14.719 -31.891 -19.281 1 97.75 107 PRO B O 1
ATOM 3323 N N . GLN B 1 108 ? 15.43 -30.672 -17.516 1 98.19 108 GLN B N 1
ATOM 3324 C CA . GLN B 1 108 ? 14.055 -30.453 -17.094 1 98.19 108 GLN B CA 1
ATOM 3325 C C . GLN B 1 108 ? 13.852 -29.031 -16.578 1 98.19 108 GLN B C 1
ATOM 3327 O O . GLN B 1 108 ? 14.695 -28.5 -15.852 1 98.19 108 GLN B O 1
ATOM 3332 N N . VAL B 1 109 ? 12.695 -28.438 -16.969 1 98.69 109 VAL B N 1
ATOM 3333 C CA . VAL B 1 109 ? 12.242 -27.172 -16.406 1 98.69 109 VAL B CA 1
ATOM 3334 C C . VAL B 1 109 ? 10.797 -27.312 -15.922 1 98.69 109 VAL B C 1
ATOM 3336 O O . VAL B 1 109 ? 9.93 -27.781 -16.656 1 98.69 109 VAL B O 1
ATOM 3339 N N . VAL B 1 110 ? 10.562 -27.047 -14.68 1 98.81 110 VAL B N 1
ATOM 3340 C CA . VAL B 1 110 ? 9.211 -26.922 -14.141 1 98.81 110 VAL B CA 1
ATOM 3341 C C . VAL B 1 110 ? 8.828 -25.453 -14.047 1 98.81 110 VAL B C 1
ATOM 3343 O O . VAL B 1 110 ? 9.516 -24.656 -13.391 1 98.81 110 VAL B O 1
ATOM 3346 N N . TYR B 1 111 ? 7.766 -25.078 -14.672 1 98.81 111 TYR B N 1
ATOM 3347 C CA . TYR B 1 111 ? 7.305 -23.703 -14.75 1 98.81 111 TYR B CA 1
ATOM 3348 C C . TYR B 1 111 ? 6.012 -23.516 -13.969 1 98.81 111 TYR B C 1
ATOM 3350 O O . TYR B 1 111 ? 5.043 -24.25 -14.164 1 98.81 111 TYR B O 1
ATOM 3358 N N . SER B 1 112 ? 6.043 -22.531 -13.078 1 98.5 112 SER B N 1
ATOM 3359 C CA . SER B 1 112 ? 4.816 -22.141 -12.391 1 98.5 112 SER B CA 1
ATOM 3360 C C . SER B 1 112 ? 3.939 -21.266 -13.273 1 98.5 112 SER B C 1
ATOM 3362 O O . SER B 1 112 ? 4.102 -20.031 -13.297 1 98.5 112 SER B O 1
ATOM 3364 N N . GLY B 1 113 ? 3.086 -21.906 -13.984 1 98.31 113 GLY B N 1
ATOM 3365 C CA . GLY B 1 113 ? 2.047 -21.172 -14.695 1 98.31 113 GLY B CA 1
ATOM 3366 C C . GLY B 1 113 ? 0.935 -20.688 -13.789 1 98.31 113 GLY B C 1
ATOM 3367 O O . GLY B 1 113 ? 1.14 -20.516 -12.586 1 98.31 113 GLY B O 1
ATOM 3368 N N . SER B 1 114 ? -0.199 -20.344 -14.359 1 98.38 114 SER B N 1
ATOM 3369 C CA . SER B 1 114 ? -1.326 -19.828 -13.594 1 98.38 114 SER B CA 1
ATOM 3370 C C . SER B 1 114 ? -2.646 -20.062 -14.32 1 98.38 114 SER B C 1
ATOM 3372 O O . SER B 1 114 ? -2.715 -19.938 -15.539 1 98.38 114 SER B O 1
ATOM 3374 N N . VAL B 1 115 ? -3.646 -20.266 -13.547 1 98.25 115 VAL B N 1
ATOM 3375 C CA . VAL B 1 115 ? -4.977 -20.391 -14.133 1 98.25 115 VAL B CA 1
ATOM 3376 C C . VAL B 1 115 ? -5.43 -19.031 -14.664 1 98.25 115 VAL B C 1
ATOM 3378 O O . VAL B 1 115 ? -6.383 -18.938 -15.445 1 98.25 115 VAL B O 1
ATOM 3381 N N . ALA B 1 116 ? -4.746 -18 -14.25 1 97.31 116 ALA B N 1
ATOM 3382 C CA . ALA B 1 116 ? -5.059 -16.672 -14.75 1 97.31 116 ALA B CA 1
ATOM 3383 C C . ALA B 1 116 ? -4.859 -16.578 -16.25 1 97.31 116 ALA B C 1
ATOM 3385 O O . ALA B 1 116 ? -5.379 -15.672 -16.906 1 97.31 116 ALA B O 1
ATOM 3386 N N . ALA B 1 117 ? -4.09 -17.469 -16.797 1 98 117 ALA B N 1
ATOM 3387 C CA . ALA B 1 117 ? -3.885 -17.484 -18.234 1 98 117 ALA B CA 1
ATOM 3388 C C . ALA B 1 117 ? -5.191 -17.766 -18.969 1 98 117 ALA B C 1
ATOM 3390 O O . ALA B 1 117 ? -5.379 -17.328 -20.109 1 98 117 ALA B O 1
ATOM 3391 N N . TYR B 1 118 ? -6.094 -18.531 -18.312 1 97.88 118 TYR B N 1
ATOM 3392 C CA . TYR B 1 118 ? -7.387 -18.828 -18.922 1 97.88 118 TYR B CA 1
ATOM 3393 C C . TYR B 1 118 ? -8.281 -17.594 -18.938 1 97.88 118 TYR B C 1
ATOM 3395 O O . TYR B 1 118 ? -9.156 -17.469 -19.797 1 97.88 118 TYR B O 1
ATOM 3403 N N . GLY B 1 119 ? -8.023 -16.75 -17.906 1 97 119 GLY B N 1
ATOM 3404 C CA . GLY B 1 119 ? -8.938 -15.625 -17.719 1 97 119 GLY B CA 1
ATOM 3405 C C . GLY B 1 119 ? -10.258 -16.047 -17.094 1 97 119 GLY B C 1
ATOM 3406 O O . GLY B 1 119 ? -10.742 -17.156 -17.328 1 97 119 GLY B O 1
ATOM 3407 N N . ALA B 1 120 ? -10.82 -15.18 -16.328 1 95.69 120 ALA B N 1
ATOM 3408 C CA . ALA B 1 120 ? -12.148 -15.391 -15.766 1 95.69 120 ALA B CA 1
ATOM 3409 C C . ALA B 1 120 ? -13.227 -14.797 -16.672 1 95.69 120 ALA B C 1
ATOM 3411 O O . ALA B 1 120 ? -13.391 -13.57 -16.734 1 95.69 120 ALA B O 1
ATOM 3412 N N . TRP B 1 121 ? -13.922 -15.672 -17.297 1 96.5 121 TRP B N 1
ATOM 3413 C CA . TRP B 1 121 ? -14.93 -15.242 -18.266 1 96.5 121 TRP B CA 1
ATOM 3414 C C . TRP B 1 121 ? -16.281 -15.883 -17.969 1 96.5 121 TRP B C 1
ATOM 3416 O O . TRP B 1 121 ? -16.344 -17 -17.453 1 96.5 121 TRP B O 1
ATOM 3426 N N . PRO B 1 122 ? -17.391 -15.164 -18.344 1 94.88 122 PRO B N 1
ATOM 3427 C CA . PRO B 1 122 ? -18.719 -15.703 -18.062 1 94.88 122 PRO B CA 1
ATOM 3428 C C . PRO B 1 122 ? -19 -17.016 -18.781 1 94.88 122 PRO B C 1
ATOM 3430 O O . PRO B 1 122 ? -19.781 -17.828 -18.312 1 94.88 122 PRO B O 1
AT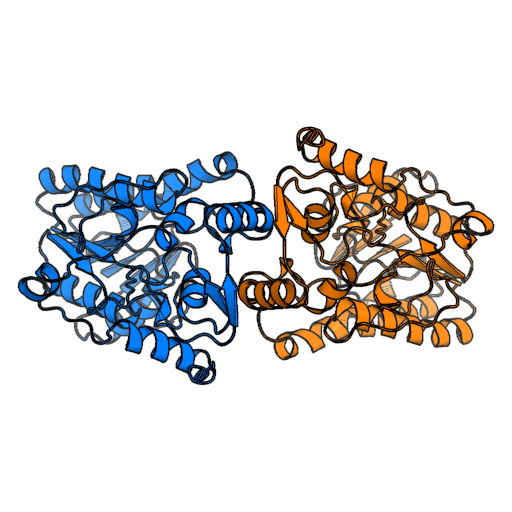OM 3433 N N . ASP B 1 123 ? -18.297 -17.219 -19.906 1 96.56 123 ASP B N 1
ATOM 3434 C CA . ASP B 1 123 ? -18.578 -18.391 -20.719 1 96.56 123 ASP B CA 1
ATOM 3435 C C . ASP B 1 123 ? -17.547 -19.5 -20.469 1 96.56 123 ASP B C 1
ATOM 3437 O O . ASP B 1 123 ? -17.5 -20.484 -21.203 1 96.56 123 ASP B O 1
ATOM 3441 N N . ASN B 1 124 ? -16.766 -19.359 -19.438 1 96.94 124 ASN B N 1
ATOM 3442 C CA . ASN B 1 124 ? -15.836 -20.422 -19.078 1 96.94 124 ASN B CA 1
ATOM 3443 C C . ASN B 1 124 ? -16.562 -21.719 -18.781 1 96.94 124 ASN B C 1
ATOM 3445 O O . ASN B 1 124 ? -17.578 -21.719 -18.078 1 96.94 124 ASN B O 1
ATOM 3449 N N . PRO B 1 125 ? -16.047 -22.828 -19.359 1 96.69 125 PRO B N 1
ATOM 3450 C CA . PRO B 1 125 ? -16.547 -24.109 -18.844 1 96.69 125 PRO B CA 1
ATOM 3451 C C . PRO B 1 125 ? -16.203 -24.312 -17.375 1 96.69 125 PRO B C 1
ATOM 3453 O O . PRO B 1 125 ? -15.172 -23.828 -16.891 1 96.69 125 PRO B O 1
ATOM 3456 N N . VAL B 1 126 ? -17.078 -25.031 -16.672 1 96.56 126 VAL B N 1
ATOM 3457 C CA . VAL B 1 126 ? -16.859 -25.359 -15.258 1 96.56 126 VAL B CA 1
ATOM 3458 C C . VAL B 1 126 ? -16.844 -26.875 -15.078 1 96.56 126 VAL B C 1
ATOM 3460 O O . VAL B 1 126 ? -17.906 -27.516 -15.094 1 96.56 126 VAL B O 1
ATOM 3463 N N . PRO B 1 127 ? -15.773 -27.484 -15 1 98.06 127 PRO B N 1
ATOM 3464 C CA . PRO B 1 127 ? -14.453 -26.891 -14.844 1 98.06 127 PRO B CA 1
ATOM 3465 C C . PRO B 1 127 ? -13.727 -26.688 -16.172 1 98.06 127 PRO B C 1
ATOM 3467 O O . PRO B 1 127 ? -14.109 -27.281 -17.188 1 98.06 127 PRO B O 1
ATOM 3470 N N . ILE B 1 128 ? -12.695 -25.906 -16.125 1 98.62 128 ILE B N 1
ATOM 3471 C CA . ILE B 1 128 ? -11.828 -25.672 -17.281 1 98.62 128 ILE B CA 1
ATOM 3472 C C . ILE B 1 128 ? -10.781 -26.781 -17.375 1 98.62 128 ILE B C 1
ATOM 3474 O O . ILE B 1 128 ? -10.078 -27.062 -16.406 1 98.62 128 ILE B O 1
ATOM 3478 N N . GLY B 1 129 ? -10.648 -27.391 -18.484 1 98.44 129 GLY B N 1
ATOM 3479 C CA . GLY B 1 129 ? -9.594 -28.359 -18.75 1 98.44 129 GLY B CA 1
ATOM 3480 C C . GLY B 1 129 ? -8.352 -27.734 -19.359 1 98.44 129 GLY B C 1
ATOM 3481 O O . GLY B 1 129 ? -8.391 -26.594 -19.844 1 98.44 129 GLY B O 1
ATOM 3482 N N . GLU B 1 130 ? -7.285 -28.484 -19.375 1 98.31 130 GLU B N 1
ATOM 3483 C CA . GLU B 1 130 ? -5.992 -27.953 -19.812 1 98.31 130 GLU B CA 1
ATOM 3484 C C . GLU B 1 130 ? -5.977 -27.688 -21.312 1 98.31 130 GLU B C 1
ATOM 3486 O O . GLU B 1 130 ? -5.121 -26.953 -21.812 1 98.31 130 GLU B O 1
ATOM 3491 N N . ASN B 1 131 ? -6.895 -28.25 -22.016 1 96.31 131 ASN B N 1
ATOM 3492 C CA . ASN B 1 131 ? -6.945 -28.078 -23.469 1 96.31 131 ASN B CA 1
ATOM 3493 C C . ASN B 1 131 ? -7.641 -26.781 -23.859 1 96.31 131 ASN B C 1
ATOM 3495 O O . ASN B 1 131 ? -7.613 -26.375 -25.016 1 96.31 131 ASN B O 1
ATOM 3499 N N . GLN B 1 132 ? -8.25 -26.141 -22.891 1 96.75 132 GLN B N 1
ATOM 3500 C CA . GLN B 1 132 ? -8.891 -24.859 -23.172 1 96.75 132 GLN B CA 1
ATOM 3501 C C . GLN B 1 132 ? -7.859 -23.797 -23.516 1 96.75 132 GLN B C 1
ATOM 3503 O O . GLN B 1 132 ? -6.777 -23.766 -22.922 1 96.75 132 GLN B O 1
ATOM 3508 N N . PRO B 1 133 ? -8.227 -22.938 -24.422 1 96.19 133 PRO B N 1
ATOM 3509 C CA . PRO B 1 133 ? -7.281 -21.891 -24.797 1 96.19 133 PRO B CA 1
ATOM 3510 C C . PRO B 1 133 ? -7.062 -20.859 -23.688 1 96.19 133 PRO B C 1
ATOM 3512 O O . PRO B 1 133 ? -7.961 -20.625 -22.875 1 96.19 133 PRO B O 1
ATOM 3515 N N . CYS B 1 134 ? -5.898 -20.25 -23.719 1 97.12 134 CYS B N 1
ATOM 3516 C CA . CYS B 1 134 ? -5.613 -19.109 -22.828 1 97.12 134 CYS B CA 1
ATOM 3517 C C . CYS B 1 134 ? -6.27 -17.844 -23.359 1 97.12 134 CYS B C 1
ATOM 3519 O O . CYS B 1 134 ? -6.059 -17.453 -24.5 1 97.12 134 CYS B O 1
ATOM 3521 N N . ARG B 1 135 ? -7.062 -17.219 -22.531 1 97.06 135 ARG B N 1
ATOM 3522 C CA . ARG B 1 135 ? -7.785 -15.992 -22.828 1 97.06 135 ARG B CA 1
ATOM 3523 C C . ARG B 1 135 ? -7.531 -14.93 -21.766 1 97.06 135 ARG B C 1
ATOM 3525 O O . ARG B 1 135 ? -8.398 -14.656 -20.938 1 97.06 135 ARG B O 1
ATOM 3532 N N . PRO B 1 136 ? -6.426 -14.289 -21.875 1 94.69 136 PRO B N 1
ATOM 3533 C CA . PRO B 1 136 ? -6.066 -13.359 -20.812 1 94.69 136 PRO B CA 1
ATOM 3534 C C . PRO B 1 136 ? -7.086 -12.234 -20.625 1 94.69 136 PRO B C 1
ATOM 3536 O O . PRO B 1 136 ? -7.785 -11.875 -21.578 1 94.69 136 PRO B O 1
ATOM 3539 N N . VAL B 1 137 ? -7.152 -11.734 -19.469 1 93.31 137 VAL B N 1
ATOM 3540 C CA . VAL B 1 137 ? -8.062 -10.641 -19.141 1 93.31 137 VAL B CA 1
ATOM 3541 C C . VAL B 1 137 ? -7.383 -9.305 -19.438 1 93.31 137 VAL B C 1
ATOM 3543 O O . VAL B 1 137 ? -6.359 -8.977 -18.828 1 93.31 137 VAL B O 1
ATOM 3546 N N . PRO B 1 138 ? -7.992 -8.547 -20.297 1 90.81 138 PRO B N 1
ATOM 3547 C CA . PRO B 1 138 ? -7.406 -7.23 -20.547 1 90.81 138 PRO B CA 1
ATOM 3548 C C . PRO B 1 138 ? -7.34 -6.363 -19.281 1 90.81 138 PRO B C 1
ATOM 3550 O O . PRO B 1 138 ? -8.297 -6.32 -18.516 1 90.81 138 PRO B O 1
ATOM 3553 N N . GLY B 1 139 ? -6.191 -5.715 -19.078 1 88.75 139 GLY B N 1
ATOM 3554 C CA . GLY B 1 139 ? -6.027 -4.863 -17.922 1 88.75 139 GLY B CA 1
ATOM 3555 C C . GLY B 1 139 ? -5.465 -5.602 -16.719 1 88.75 139 GLY B C 1
ATOM 3556 O O . GLY B 1 139 ? -5.223 -4.996 -15.672 1 88.75 139 GLY B O 1
ATOM 3557 N N . PHE B 1 140 ? -5.297 -6.852 -16.891 1 93.06 140 PHE B N 1
ATOM 3558 C CA . PHE B 1 140 ? -4.637 -7.688 -15.891 1 93.06 140 PHE B CA 1
ATOM 3559 C C . PHE B 1 140 ? -3.285 -8.172 -16.406 1 93.06 140 PHE B C 1
ATOM 3561 O O . PHE B 1 140 ? -3.18 -9.266 -16.953 1 93.06 140 PHE B O 1
ATOM 3568 N N . ALA B 1 141 ? -2.262 -7.406 -16.109 1 93.81 141 ALA B N 1
ATOM 3569 C CA . ALA B 1 141 ? -0.941 -7.59 -16.703 1 93.81 141 ALA B CA 1
ATOM 3570 C C . ALA B 1 141 ? -0.39 -8.984 -16.406 1 93.81 141 ALA B C 1
ATOM 3572 O O . ALA B 1 141 ? 0.211 -9.617 -17.266 1 93.81 141 ALA B O 1
ATOM 3573 N N . TYR B 1 142 ? -0.632 -9.398 -15.227 1 94.38 142 TYR B N 1
ATOM 3574 C CA . TYR B 1 142 ? -0.189 -10.734 -14.836 1 94.38 142 TYR B CA 1
ATOM 3575 C C . TYR B 1 142 ? -0.823 -11.797 -15.719 1 94.38 142 TYR B C 1
ATOM 3577 O O . TYR B 1 142 ? -0.128 -12.664 -16.25 1 94.38 142 TYR B O 1
ATOM 3585 N N . SER B 1 143 ? -2.094 -11.742 -15.898 1 96.69 143 SER B N 1
ATOM 3586 C CA . SER B 1 143 ? -2.83 -12.664 -16.766 1 96.69 143 SER B CA 1
ATOM 3587 C C . SER B 1 143 ? -2.322 -12.594 -18.203 1 96.69 143 SER B C 1
ATOM 3589 O O . SER B 1 143 ? -2.084 -13.625 -18.828 1 96.69 143 SER B O 1
ATOM 3591 N N . GLU B 1 144 ? -2.127 -11.422 -18.641 1 96.69 144 GLU B N 1
ATOM 3592 C CA . GLU B 1 144 ? -1.656 -11.203 -20.016 1 96.69 144 GLU B CA 1
ATOM 3593 C C . GLU B 1 144 ? -0.275 -11.82 -20.219 1 96.69 144 GLU B C 1
ATOM 3595 O O . GLU B 1 144 ? -0.043 -12.508 -21.219 1 96.69 144 GLU B O 1
ATOM 3600 N N . ASP B 1 145 ? 0.582 -11.609 -19.312 1 97.88 145 ASP B N 1
ATOM 3601 C CA . ASP B 1 145 ? 1.951 -12.094 -19.453 1 97.88 145 ASP B CA 1
ATOM 3602 C C . ASP B 1 145 ? 2.014 -13.617 -19.297 1 97.88 145 ASP B C 1
ATOM 3604 O O . ASP B 1 145 ? 2.775 -14.281 -20 1 97.88 145 ASP B O 1
ATOM 3608 N N . LYS B 1 146 ? 1.228 -14.141 -18.375 1 98.31 146 LYS B N 1
ATOM 3609 C CA . LYS B 1 146 ? 1.171 -15.594 -18.219 1 98.31 146 LYS B CA 1
ATOM 3610 C C . LYS B 1 146 ? 0.653 -16.25 -19.5 1 98.31 146 LYS B C 1
ATOM 3612 O O . LYS B 1 146 ? 1.217 -17.25 -19.953 1 98.31 146 LYS B O 1
ATOM 3617 N N . ALA B 1 147 ? -0.383 -15.703 -20.047 1 98.38 147 ALA B N 1
ATOM 3618 C CA . ALA B 1 147 ? -0.939 -16.25 -21.281 1 98.38 147 ALA B CA 1
ATOM 3619 C C . ALA B 1 147 ? 0.07 -16.156 -22.422 1 98.38 147 ALA B C 1
ATOM 3621 O O . ALA B 1 147 ? 0.223 -17.109 -23.203 1 98.38 147 ALA B O 1
ATOM 3622 N N . ALA B 1 148 ? 0.719 -15.062 -22.516 1 98.38 148 ALA B N 1
ATOM 3623 C CA . ALA B 1 148 ? 1.704 -14.859 -23.562 1 98.38 148 ALA B CA 1
ATOM 3624 C C . ALA B 1 148 ? 2.846 -15.859 -23.453 1 98.38 148 ALA B C 1
ATOM 3626 O O . ALA B 1 148 ? 3.295 -16.422 -24.453 1 98.38 148 ALA B O 1
ATOM 3627 N N . LEU B 1 149 ? 3.309 -16.078 -22.266 1 98.69 149 LEU B N 1
ATOM 3628 C CA . LEU B 1 149 ? 4.395 -17.031 -22.078 1 98.69 149 LEU B CA 1
ATOM 3629 C C . LEU B 1 149 ? 3.936 -18.453 -22.391 1 98.69 149 LEU B C 1
ATOM 3631 O O . LEU B 1 149 ? 4.684 -19.234 -22.984 1 98.69 149 LEU B O 1
ATOM 3635 N N . GLU B 1 150 ? 2.715 -18.781 -22 1 98.38 150 GLU B N 1
ATOM 3636 C CA . GLU B 1 150 ? 2.145 -20.078 -22.344 1 98.38 150 GLU B CA 1
ATOM 3637 C C . GLU B 1 150 ? 2.154 -20.297 -23.859 1 98.38 150 GLU B C 1
ATOM 3639 O O . GLU B 1 150 ? 2.557 -21.359 -24.328 1 98.38 150 GLU B O 1
ATOM 3644 N N . GLN B 1 151 ? 1.737 -19.328 -24.516 1 97.75 151 GLN B N 1
ATOM 3645 C CA . GLN B 1 151 ? 1.704 -19.422 -25.969 1 97.75 151 GLN B CA 1
ATOM 3646 C C . GLN B 1 151 ? 3.105 -19.609 -26.547 1 97.75 151 GLN B C 1
ATOM 3648 O O . GLN B 1 151 ? 3.314 -20.453 -27.422 1 97.75 151 GLN B O 1
ATOM 3653 N N . TRP B 1 152 ? 3.982 -18.844 -26.094 1 98.44 152 TRP B N 1
ATOM 3654 C CA . TRP B 1 152 ? 5.363 -18.969 -26.547 1 98.44 152 TRP B CA 1
ATOM 3655 C C . TRP B 1 152 ? 5.918 -20.359 -26.234 1 98.44 152 TRP B C 1
ATOM 3657 O O . TRP B 1 152 ? 6.617 -20.953 -27.062 1 98.44 152 TRP B O 1
ATOM 3667 N N . LEU B 1 153 ? 5.598 -20.891 -25.109 1 98.38 153 LEU B N 1
ATOM 3668 C CA . LEU B 1 153 ? 6.09 -22.203 -24.688 1 98.38 153 LEU B CA 1
ATOM 3669 C C . LEU B 1 153 ? 5.531 -23.312 -25.562 1 98.38 153 LEU B C 1
ATOM 3671 O O . LEU B 1 153 ? 6.168 -24.359 -25.734 1 98.38 153 LEU B O 1
ATOM 3675 N N . ASP B 1 154 ? 4.336 -23.094 -26.109 1 97.31 154 ASP B N 1
ATOM 3676 C CA . ASP B 1 154 ? 3.812 -24.062 -27.062 1 97.31 154 ASP B CA 1
ATOM 3677 C C . ASP B 1 154 ? 4.785 -24.266 -28.219 1 97.31 154 ASP B C 1
ATOM 3679 O O . ASP B 1 154 ? 5.105 -25.391 -28.578 1 97.31 154 ASP B O 1
ATOM 3683 N N . GLY B 1 155 ? 5.207 -23.125 -28.734 1 97.25 155 GLY B N 1
ATOM 3684 C CA . GLY B 1 155 ? 6.172 -23.203 -29.828 1 97.25 155 GLY B CA 1
ATOM 3685 C C . GLY B 1 155 ? 7.52 -23.734 -29.375 1 97.25 155 GLY B C 1
ATOM 3686 O O . GLY B 1 155 ? 8.133 -24.547 -30.078 1 97.25 155 GLY B O 1
ATOM 3687 N N . PHE B 1 156 ? 7.961 -23.328 -28.297 1 97.94 156 PHE B N 1
ATOM 3688 C CA . PHE B 1 156 ? 9.258 -23.719 -27.766 1 97.94 156 PHE B CA 1
ATOM 3689 C C . PHE B 1 156 ? 9.336 -25.234 -27.562 1 97.94 156 PHE B C 1
ATOM 3691 O O . PHE B 1 156 ? 10.281 -25.875 -28.016 1 97.94 156 PHE B O 1
ATOM 3698 N N . THR B 1 157 ? 8.312 -25.812 -26.906 1 97 157 THR B N 1
ATOM 3699 C CA . THR B 1 157 ? 8.328 -27.234 -26.578 1 97 157 THR B CA 1
ATOM 3700 C C . THR B 1 157 ? 8.156 -28.078 -27.844 1 97 157 THR B C 1
ATOM 3702 O O . THR B 1 157 ? 8.609 -29.219 -27.906 1 97 157 THR B O 1
ATOM 3705 N N . ALA B 1 158 ? 7.512 -27.516 -28.828 1 96.12 158 ALA B N 1
ATOM 3706 C CA . ALA B 1 158 ? 7.371 -28.203 -30.109 1 96.12 158 ALA B CA 1
ATOM 3707 C C . ALA B 1 158 ? 8.711 -28.281 -30.828 1 96.12 158 ALA B C 1
ATOM 3709 O O . ALA B 1 158 ? 8.992 -29.266 -31.516 1 96.12 158 ALA B O 1
ATOM 3710 N N . ALA B 1 159 ? 9.5 -27.297 -30.578 1 95.06 159 ALA B N 1
ATOM 3711 C CA . ALA B 1 159 ? 10.758 -27.188 -31.312 1 95.06 159 ALA B CA 1
ATOM 3712 C C . ALA B 1 159 ? 11.906 -27.812 -30.531 1 95.06 159 ALA B C 1
ATOM 3714 O O . ALA B 1 159 ? 12.805 -28.422 -31.125 1 95.06 159 ALA B O 1
ATOM 3715 N N . GLN B 1 160 ? 11.891 -27.625 -29.312 1 89.44 160 GLN B N 1
ATOM 3716 C CA . GLN B 1 160 ? 12.953 -28.094 -28.422 1 89.44 160 GLN B CA 1
ATOM 3717 C C . GLN B 1 160 ? 12.562 -29.406 -27.75 1 89.44 160 GLN B C 1
ATOM 3719 O O . GLN B 1 160 ? 11.648 -29.422 -26.922 1 89.44 160 GLN B O 1
ATOM 3724 N N . LYS B 1 161 ? 13.406 -30.484 -27.984 1 90.19 161 LYS B N 1
ATOM 3725 C CA . LYS B 1 161 ? 12.984 -31.781 -27.484 1 90.19 161 LYS B CA 1
ATOM 3726 C C . LYS B 1 161 ? 13.961 -32.312 -26.438 1 90.19 161 LYS B C 1
ATOM 3728 O O . LYS B 1 161 ? 13.695 -33.344 -25.797 1 90.19 161 LYS B O 1
ATOM 3733 N N . LYS B 1 162 ? 14.938 -31.578 -26.219 1 94 162 LYS B N 1
ATOM 3734 C CA . LYS B 1 162 ? 15.945 -32.062 -25.281 1 94 162 LYS B CA 1
ATOM 3735 C C . LYS B 1 162 ? 15.633 -31.641 -23.859 1 94 162 LYS B C 1
ATOM 3737 O O . LYS B 1 162 ? 16.109 -32.25 -22.891 1 94 162 LYS B O 1
ATOM 3742 N N . THR B 1 163 ? 14.953 -30.672 -23.656 1 96.88 163 THR B N 1
ATOM 3743 C CA . THR B 1 163 ? 14.539 -30.172 -22.344 1 96.88 163 THR B CA 1
ATOM 3744 C C . THR B 1 163 ? 13.047 -30.391 -22.141 1 96.88 163 THR B C 1
ATOM 3746 O O . THR B 1 163 ? 12.227 -29.875 -22.906 1 96.88 163 THR B O 1
ATOM 3749 N N . ALA B 1 164 ? 12.711 -31.203 -21.141 1 98 164 ALA B N 1
ATOM 3750 C CA . ALA B 1 164 ? 11.305 -31.406 -20.812 1 98 164 ALA B CA 1
ATOM 3751 C C . ALA B 1 164 ? 10.758 -30.219 -20.016 1 98 164 ALA B C 1
ATOM 3753 O O . ALA B 1 164 ? 11.383 -29.75 -19.062 1 98 164 ALA B O 1
ATOM 3754 N N . VAL B 1 165 ? 9.594 -29.703 -20.438 1 98.62 165 VAL B N 1
ATOM 3755 C CA . VAL B 1 165 ? 8.977 -28.562 -19.766 1 98.62 165 VAL B CA 1
ATOM 3756 C C . VAL B 1 165 ? 7.629 -28.969 -19.188 1 98.62 165 VAL B C 1
ATOM 3758 O O . VAL B 1 165 ? 6.707 -29.328 -19.938 1 98.62 165 VAL B O 1
ATOM 3761 N N . THR B 1 166 ? 7.516 -29 -17.922 1 98.69 166 THR B N 1
ATOM 3762 C CA . THR B 1 166 ? 6.238 -29.203 -17.25 1 98.69 166 THR B CA 1
ATOM 3763 C C . THR B 1 166 ? 5.652 -27.875 -16.781 1 98.69 166 THR B C 1
ATOM 3765 O O . THR B 1 166 ? 6.305 -27.125 -16.062 1 98.69 166 THR B O 1
ATOM 3768 N N . ARG B 1 167 ? 4.465 -27.531 -17.266 1 98.75 167 ARG B N 1
ATOM 3769 C CA . ARG B 1 167 ? 3.762 -26.312 -16.922 1 98.75 167 ARG B CA 1
ATOM 3770 C C . ARG B 1 167 ? 2.65 -26.578 -15.906 1 98.75 167 ARG B C 1
ATOM 3772 O O . ARG B 1 167 ? 1.729 -27.344 -16.188 1 98.75 167 ARG B O 1
ATOM 3779 N N . LEU B 1 168 ? 2.795 -26.016 -14.766 1 98.88 168 LEU B N 1
ATOM 3780 C CA . LEU B 1 168 ? 1.768 -26.125 -13.742 1 98.88 168 LEU B CA 1
ATOM 3781 C C . LEU B 1 168 ? 0.933 -24.859 -13.664 1 98.88 168 LEU B C 1
ATOM 3783 O O . LEU B 1 168 ? 1.431 -23.812 -13.258 1 98.88 168 LEU B O 1
ATOM 3787 N N . ARG B 1 169 ? -0.298 -24.922 -14.086 1 98.88 169 ARG B N 1
ATOM 3788 C CA . ARG B 1 169 ? -1.199 -23.781 -13.953 1 98.88 169 ARG B CA 1
ATOM 3789 C C . ARG B 1 169 ? -1.836 -23.734 -12.57 1 98.88 169 ARG B C 1
ATOM 3791 O O . ARG B 1 169 ? -2.92 -24.281 -12.367 1 98.88 169 ARG B O 1
ATOM 3798 N N . LEU B 1 170 ? -1.164 -23.031 -11.734 1 98.81 170 LEU B N 1
ATOM 3799 C CA . LEU B 1 170 ? -1.532 -22.969 -10.328 1 98.81 170 LEU B CA 1
ATOM 3800 C C . LEU B 1 170 ? -2.701 -22 -10.117 1 98.81 170 LEU B C 1
ATOM 3802 O O . LEU B 1 170 ? -2.73 -20.922 -10.703 1 98.81 170 LEU B O 1
ATOM 3806 N N . HIS B 1 171 ? -3.645 -22.438 -9.352 1 98.69 171 HIS B N 1
ATOM 3807 C CA . HIS B 1 171 ? -4.719 -21.531 -8.953 1 98.69 171 HIS B CA 1
ATOM 3808 C C . HIS B 1 171 ? -4.234 -20.516 -7.918 1 98.69 171 HIS B C 1
ATOM 3810 O O . HIS B 1 171 ? -3.062 -20.531 -7.535 1 98.69 171 HIS B O 1
ATOM 3816 N N . ALA B 1 172 ? -5.082 -19.609 -7.504 1 97.75 172 ALA B N 1
ATOM 3817 C CA . ALA B 1 172 ? -4.738 -18.609 -6.488 1 97.75 172 ALA B CA 1
ATOM 3818 C C . ALA B 1 172 ? -4.234 -19.281 -5.215 1 97.75 172 ALA B C 1
ATOM 3820 O O . ALA B 1 172 ? -4.98 -20 -4.547 1 97.75 172 ALA B O 1
ATOM 3821 N N . ILE B 1 173 ? -3.016 -19 -4.855 1 98.19 173 ILE B N 1
ATOM 3822 C CA . ILE B 1 173 ? -2.373 -19.672 -3.727 1 98.19 173 ILE B CA 1
ATOM 3823 C C . ILE B 1 173 ? -2.662 -18.906 -2.441 1 98.19 173 ILE B C 1
ATOM 3825 O O . ILE B 1 173 ? -2.48 -17.688 -2.385 1 98.19 173 ILE B O 1
ATOM 3829 N N . ILE B 1 174 ? -3.145 -19.594 -1.416 1 97.19 174 ILE B N 1
ATOM 3830 C CA . ILE B 1 174 ? -3.322 -19 -0.093 1 97.19 174 ILE B CA 1
ATOM 3831 C C . ILE B 1 174 ? -2.463 -19.75 0.925 1 97.19 174 ILE B C 1
ATOM 3833 O O . ILE B 1 174 ? -2.143 -20.922 0.733 1 97.19 174 ILE B O 1
ATOM 3837 N N . GLY B 1 175 ? -2.068 -19.062 1.908 1 95.75 175 GLY B N 1
ATOM 3838 C CA . GLY B 1 175 ? -1.201 -19.609 2.939 1 95.75 175 GLY B CA 1
ATOM 3839 C C . GLY B 1 175 ? -0.462 -18.547 3.727 1 95.75 175 GLY B C 1
ATOM 3840 O O . GLY B 1 175 ? -0.622 -17.359 3.467 1 95.75 175 GLY B O 1
ATOM 3841 N N . LEU B 1 176 ? 0.345 -19 4.637 1 91.06 176 LEU B N 1
ATOM 3842 C CA . LEU B 1 176 ? 1.112 -18.109 5.492 1 91.06 176 LEU B CA 1
ATOM 3843 C C . LEU B 1 176 ? 2.018 -17.203 4.656 1 91.06 176 LEU B C 1
ATOM 3845 O O . LEU B 1 176 ? 2.234 -16.031 5.008 1 91.06 176 LEU B O 1
ATOM 3849 N N . HIS B 1 177 ? 2.453 -17.734 3.572 1 92.38 177 HIS B N 1
ATOM 3850 C CA . HIS B 1 177 ? 3.396 -17 2.736 1 92.38 177 HIS B CA 1
ATOM 3851 C C . HIS B 1 177 ? 2.707 -16.422 1.507 1 92.38 177 HIS B C 1
ATOM 3853 O O . HIS B 1 177 ? 3.359 -15.828 0.646 1 92.38 177 HIS B O 1
ATOM 3859 N N . GLY B 1 178 ? 1.445 -16.641 1.399 1 91.44 178 GLY B N 1
ATOM 3860 C CA . GLY B 1 178 ? 0.715 -16.234 0.213 1 91.44 178 GLY B CA 1
ATOM 3861 C C . GLY B 1 178 ? 0.642 -14.719 0.056 1 91.44 178 GLY B C 1
ATOM 3862 O O . GLY B 1 178 ? 0.973 -13.977 0.983 1 91.44 178 GLY B O 1
ATOM 3863 N N . GLN B 1 179 ? 0.27 -14.336 -1.135 1 90.5 179 GLN B N 1
ATOM 3864 C CA . GLN B 1 179 ? 0.058 -12.922 -1.391 1 90.5 179 GLN B CA 1
ATOM 3865 C C . GLN B 1 179 ? -1.024 -12.352 -0.477 1 90.5 179 GLN B C 1
ATOM 3867 O O . GLN B 1 179 ? -2.105 -12.93 -0.354 1 90.5 179 GLN B O 1
ATOM 3872 N N . ALA B 1 180 ? -0.82 -11.188 0.009 1 87.81 180 ALA B N 1
ATOM 3873 C CA . ALA B 1 180 ? -1.679 -10.609 1.038 1 87.81 180 ALA B CA 1
ATOM 3874 C C . ALA B 1 180 ? -3.094 -10.391 0.511 1 87.81 180 ALA B C 1
ATOM 3876 O O . ALA B 1 180 ? -4.074 -10.688 1.2 1 87.81 180 ALA B O 1
ATOM 3877 N N . LEU B 1 181 ? -3.184 -9.844 -0.669 1 89.88 181 LEU B N 1
ATOM 3878 C CA . LEU B 1 181 ? -4.5 -9.555 -1.225 1 89.88 181 LEU B CA 1
ATOM 3879 C C . LEU B 1 181 ? -5.324 -10.828 -1.366 1 89.88 181 LEU B C 1
ATOM 3881 O O . LEU B 1 181 ? -6.504 -10.852 -1.013 1 89.88 181 LEU B O 1
ATOM 3885 N N . VAL B 1 182 ? -4.719 -11.852 -1.819 1 92.75 182 VAL B N 1
ATOM 3886 C CA . VAL B 1 182 ? -5.418 -13.117 -2.02 1 92.75 182 VAL B CA 1
ATOM 3887 C C . VAL B 1 182 ? -5.828 -13.695 -0.668 1 92.75 182 VAL B C 1
ATOM 3889 O O . VAL B 1 182 ? -6.969 -14.133 -0.494 1 92.75 182 VAL B O 1
ATOM 3892 N N . ASN B 1 183 ? -4.934 -13.688 0.249 1 92.5 183 ASN B N 1
ATOM 3893 C CA . ASN B 1 183 ? -5.242 -14.156 1.596 1 92.5 183 ASN B CA 1
ATOM 3894 C C . ASN B 1 183 ? -6.398 -13.367 2.211 1 92.5 183 ASN B C 1
ATOM 3896 O O . ASN B 1 183 ? -7.305 -13.945 2.807 1 92.5 183 ASN B O 1
ATOM 3900 N N . GLU B 1 184 ? -6.348 -12.07 2.01 1 89.44 184 GLU B N 1
ATOM 3901 C CA . GLU B 1 184 ? -7.379 -11.219 2.596 1 89.44 184 GLU B CA 1
ATOM 3902 C C . GLU B 1 184 ? -8.75 -11.508 1.982 1 89.44 184 GLU B C 1
ATOM 3904 O O . GLU B 1 184 ? -9.75 -11.602 2.697 1 89.44 184 GLU B O 1
ATOM 3909 N N . ILE B 1 185 ? -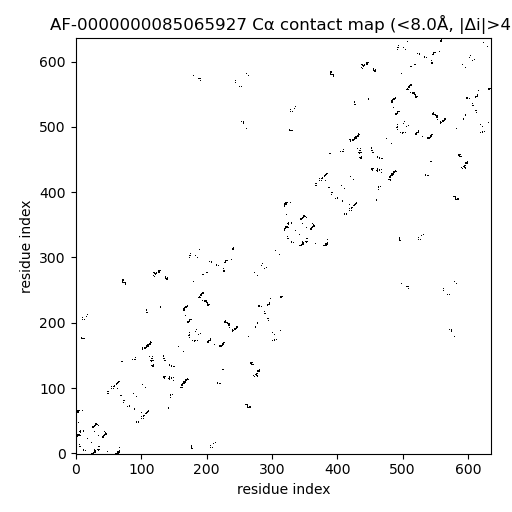8.773 -11.656 0.747 1 90.25 185 ILE B N 1
ATOM 3910 C CA . ILE B 1 185 ? -10.023 -11.953 0.05 1 90.25 185 ILE B CA 1
ATOM 3911 C C . ILE B 1 185 ? -10.578 -13.289 0.539 1 90.25 185 ILE B C 1
ATOM 3913 O O . ILE B 1 185 ? -11.773 -13.414 0.794 1 90.25 185 ILE B O 1
ATOM 3917 N N . ALA B 1 186 ? -9.727 -14.18 0.758 1 91.69 186 ALA B N 1
ATOM 3918 C CA . ALA B 1 186 ? -10.141 -15.547 1.07 1 91.69 186 ALA B CA 1
ATOM 3919 C C . ALA B 1 186 ? -10.508 -15.68 2.543 1 91.69 186 ALA B C 1
ATOM 3921 O O . ALA B 1 186 ? -11.43 -16.422 2.889 1 91.69 186 ALA B O 1
ATOM 3922 N N . THR B 1 187 ? -9.844 -14.938 3.412 1 90.38 187 THR B N 1
ATOM 3923 C CA . THR B 1 187 ? -9.875 -15.359 4.809 1 90.38 187 THR B CA 1
ATOM 3924 C C . THR B 1 187 ? -10.43 -14.25 5.699 1 90.38 187 THR B C 1
ATOM 3926 O O . THR B 1 187 ? -10.836 -14.508 6.832 1 90.38 187 THR B O 1
ATOM 3929 N N . SER B 1 188 ? -10.422 -13.086 5.266 1 88.19 188 SER B N 1
ATOM 3930 C CA . SER B 1 188 ? -10.789 -11.969 6.137 1 88.19 188 SER B CA 1
ATOM 3931 C C . SER B 1 188 ? -12.195 -12.141 6.695 1 88.19 188 SER B C 1
ATOM 3933 O O . SER B 1 188 ? -13.102 -12.57 5.98 1 88.19 188 SER B O 1
ATOM 3935 N N . PRO B 1 189 ? -12.375 -11.773 7.977 1 87.62 189 PRO B N 1
ATOM 3936 C CA . PRO B 1 189 ? -13.742 -11.758 8.5 1 87.62 189 PRO B CA 1
ATOM 3937 C C . PRO B 1 189 ? -14.609 -10.672 7.867 1 87.62 189 PRO B C 1
ATOM 3939 O O . PRO B 1 189 ? -15.836 -10.695 8.016 1 87.62 189 PRO B O 1
ATOM 3942 N N . TYR B 1 190 ? -13.984 -9.805 7.219 1 83.81 190 TYR B N 1
ATOM 3943 C CA . TYR B 1 190 ? -14.664 -8.766 6.453 1 83.81 190 TYR B CA 1
ATOM 3944 C C . TYR B 1 190 ? -14.555 -9.031 4.957 1 83.81 190 TYR B C 1
ATOM 3946 O O . TYR B 1 190 ? -13.477 -9.367 4.457 1 83.81 190 TYR B O 1
ATOM 3954 N N . GLY B 1 191 ? -15.703 -8.992 4.332 1 82.44 191 GLY B N 1
ATOM 3955 C CA . GLY B 1 191 ? -15.641 -9.32 2.916 1 82.44 191 GLY B CA 1
ATOM 3956 C C . GLY B 1 191 ? -16.719 -8.648 2.096 1 82.44 191 GLY B C 1
ATOM 3957 O O . GLY B 1 191 ? -17.344 -7.68 2.539 1 82.44 191 GLY B O 1
ATOM 3958 N N . LEU B 1 192 ? -16.766 -9.039 0.845 1 84.44 192 LEU B N 1
ATOM 3959 C CA . LEU B 1 192 ? -17.719 -8.5 -0.109 1 84.44 192 LEU B CA 1
ATOM 3960 C C . LEU B 1 192 ? -18.891 -9.469 -0.302 1 84.44 192 LEU B C 1
ATOM 3962 O O . LEU B 1 192 ? -18.703 -10.688 -0.319 1 84.44 192 LEU B O 1
ATOM 3966 N N . ARG B 1 193 ? -19.984 -8.883 -0.386 1 86.44 193 ARG B N 1
ATOM 3967 C CA . ARG B 1 193 ? -21.125 -9.641 -0.893 1 86.44 193 ARG B CA 1
ATOM 3968 C C . ARG B 1 193 ? -21.281 -9.453 -2.398 1 86.44 193 ARG B C 1
ATOM 3970 O O . ARG B 1 193 ? -21.625 -8.367 -2.859 1 86.44 193 ARG B O 1
ATOM 3977 N N . LEU B 1 194 ? -21.016 -10.531 -3.092 1 86.81 194 LEU B N 1
ATOM 3978 C CA . LEU B 1 194 ? -21.031 -10.453 -4.547 1 86.81 194 LEU B CA 1
ATOM 3979 C C . LEU B 1 194 ? -22.469 -10.492 -5.074 1 86.81 194 LEU B C 1
ATOM 3981 O O . LEU B 1 194 ? -23.375 -10.969 -4.387 1 86.81 194 LEU B O 1
ATOM 3985 N N . SER B 1 195 ? -22.594 -9.961 -6.266 1 85 195 SER B N 1
ATOM 3986 C CA . SER B 1 195 ? -23.906 -10 -6.902 1 85 195 SER B CA 1
ATOM 3987 C C . SER B 1 195 ? -24.375 -11.43 -7.121 1 85 195 SER B C 1
ATOM 3989 O O . SER B 1 195 ? -25.562 -11.734 -6.965 1 85 195 SER B O 1
ATOM 3991 N N . ASN B 1 196 ? -23.438 -12.281 -7.508 1 88.88 196 ASN B N 1
ATOM 3992 C CA . ASN B 1 196 ? -23.688 -13.719 -7.57 1 88.88 196 ASN B CA 1
ATOM 3993 C C . ASN B 1 196 ? -23.141 -14.438 -6.344 1 88.88 196 ASN B C 1
ATOM 3995 O O . ASN B 1 196 ? -21.984 -14.898 -6.355 1 88.88 196 ASN B O 1
ATOM 3999 N N . PRO B 1 197 ? -24 -14.617 -5.383 1 87.69 197 PRO B N 1
ATOM 4000 C CA . PRO B 1 197 ? -23.516 -15.234 -4.148 1 87.69 197 PRO B CA 1
ATOM 4001 C C . PRO B 1 197 ? -23.078 -16.688 -4.344 1 87.69 197 PRO B C 1
ATOM 4003 O O . PRO B 1 197 ? -22.328 -17.234 -3.527 1 87.69 197 PRO B O 1
ATOM 4006 N N . ASP B 1 198 ? -23.516 -17.328 -5.398 1 90.12 198 ASP B N 1
ATOM 4007 C CA . ASP B 1 198 ? -23.234 -18.75 -5.617 1 90.12 198 ASP B CA 1
ATOM 4008 C C . ASP B 1 198 ? -22.078 -18.938 -6.59 1 90.12 198 ASP B C 1
ATOM 4010 O O . ASP B 1 198 ? -21.844 -20.047 -7.074 1 90.12 198 ASP B O 1
ATOM 4014 N N . LEU B 1 199 ? -21.359 -17.828 -6.879 1 93.75 199 LEU B N 1
ATOM 4015 C CA . LEU B 1 199 ? -20.156 -17.969 -7.684 1 93.75 199 LEU B CA 1
ATOM 4016 C C . LEU B 1 199 ? -19.219 -19.031 -7.086 1 93.75 199 LEU B C 1
ATOM 4018 O O . LEU B 1 199 ? -18.828 -18.906 -5.926 1 93.75 199 LEU B O 1
ATOM 4022 N N . 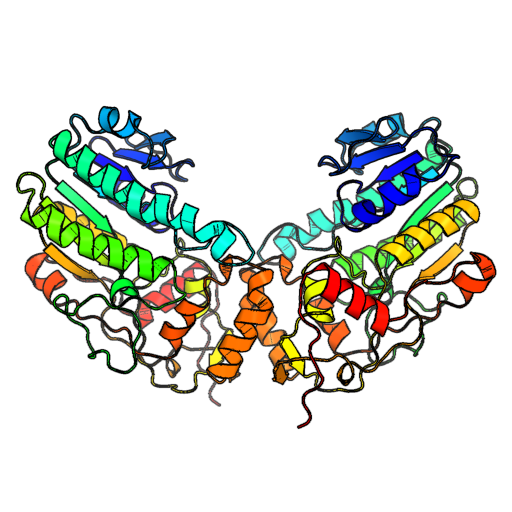PRO B 1 200 ? -18.969 -20.062 -7.879 1 96.62 200 PRO B N 1
ATOM 4023 C CA . PRO B 1 200 ? -18.031 -21.047 -7.344 1 96.62 200 PRO B CA 1
ATOM 4024 C C . PRO B 1 200 ? -16.609 -20.516 -7.25 1 96.62 200 PRO B C 1
ATOM 4026 O O . PRO B 1 200 ? -16.141 -19.828 -8.164 1 96.62 200 PRO B O 1
ATOM 4029 N N . ILE B 1 201 ? -15.969 -20.812 -6.164 1 95.69 201 ILE B N 1
ATOM 4030 C CA . ILE B 1 201 ? -14.602 -20.328 -5.965 1 95.69 201 ILE B CA 1
ATOM 4031 C C . ILE B 1 201 ? -13.672 -21.531 -5.742 1 95.69 201 ILE B C 1
ATOM 4033 O O . ILE B 1 201 ? -14.086 -22.547 -5.203 1 95.69 201 ILE B O 1
ATOM 4037 N N . GLN B 1 202 ? -12.531 -21.406 -6.18 1 98.06 202 GLN B N 1
ATOM 4038 C CA . GLN B 1 202 ? -11.445 -22.375 -6.023 1 98.06 202 GLN B CA 1
ATOM 4039 C C . GLN B 1 202 ? -10.156 -21.672 -5.602 1 98.06 202 GLN B C 1
ATOM 4041 O O . GLN B 1 202 ? -10.047 -20.453 -5.668 1 98.06 202 GLN B O 1
ATOM 4046 N N . CYS B 1 203 ? -9.258 -22.375 -4.977 1 98.12 203 CYS B N 1
ATOM 4047 C CA . CYS B 1 203 ? -7.957 -21.875 -4.543 1 98.12 203 CYS B CA 1
ATOM 4048 C C . CYS B 1 203 ? -6.945 -23.016 -4.441 1 98.12 203 CYS B C 1
ATOM 4050 O O . CYS B 1 203 ? -7.188 -24.109 -4.938 1 98.12 203 CYS B O 1
ATOM 4052 N N . LEU B 1 204 ? -5.812 -22.672 -3.939 1 98.69 204 LEU B N 1
ATOM 4053 C CA . LEU B 1 204 ? -4.734 -23.641 -3.773 1 98.69 204 LEU B CA 1
ATOM 4054 C C . LEU B 1 204 ? -3.898 -23.312 -2.539 1 98.69 204 LEU B C 1
ATOM 4056 O O . LEU B 1 204 ? -3.352 -22.219 -2.424 1 98.69 204 LEU B O 1
ATOM 4060 N N . HIS B 1 205 ? -3.883 -24.266 -1.597 1 98.44 205 HIS B N 1
ATOM 4061 C CA . HIS B 1 205 ? -3.02 -24.062 -0.439 1 98.44 205 HIS B CA 1
ATOM 4062 C C . HIS B 1 205 ? -1.548 -24.078 -0.841 1 98.44 205 HIS B C 1
ATOM 4064 O O . HIS B 1 205 ? -1.137 -24.875 -1.686 1 98.44 205 HIS B O 1
ATOM 4070 N N . GLU B 1 206 ? -0.736 -23.297 -0.165 1 98 206 GLU B N 1
ATOM 4071 C CA . GLU B 1 206 ? 0.666 -23.141 -0.542 1 98 206 GLU B CA 1
ATOM 4072 C C . GLU B 1 206 ? 1.423 -24.453 -0.407 1 98 206 GLU B C 1
ATOM 4074 O O . GLU B 1 206 ? 2.32 -24.75 -1.199 1 98 206 GLU B O 1
ATOM 4079 N N . ASP B 1 207 ? 1.076 -25.297 0.542 1 98 207 ASP B N 1
ATOM 4080 C CA . ASP B 1 207 ? 1.707 -26.594 0.699 1 98 207 ASP B CA 1
ATOM 4081 C C . ASP B 1 207 ? 1.389 -27.5 -0.487 1 98 207 ASP B C 1
ATOM 4083 O O . ASP B 1 207 ? 2.227 -28.312 -0.902 1 98 207 ASP B O 1
ATOM 4087 N N . ASP B 1 208 ? 0.186 -27.406 -0.901 1 98.75 208 ASP B N 1
ATOM 4088 C CA . ASP B 1 208 ? -0.219 -28.203 -2.047 1 98.75 208 ASP B CA 1
ATOM 4089 C C . ASP B 1 208 ? 0.447 -27.719 -3.33 1 98.75 208 ASP B C 1
ATOM 4091 O O . ASP B 1 208 ? 0.758 -28.516 -4.219 1 98.75 208 ASP B O 1
ATOM 4095 N N . ALA B 1 209 ? 0.629 -26.391 -3.453 1 98.75 209 ALA B N 1
ATOM 4096 C CA . ALA B 1 209 ? 1.411 -25.875 -4.574 1 98.75 209 ALA B CA 1
ATOM 4097 C C . ALA B 1 209 ? 2.82 -26.453 -4.574 1 98.75 209 ALA B C 1
ATOM 4099 O O . ALA B 1 209 ? 3.307 -26.922 -5.609 1 98.75 209 ALA B O 1
ATOM 4100 N N . ALA B 1 210 ? 3.428 -26.484 -3.414 1 98.38 210 ALA B N 1
ATOM 4101 C CA . ALA B 1 210 ? 4.777 -27.016 -3.275 1 98.38 210 ALA B CA 1
ATOM 4102 C C . ALA B 1 210 ? 4.812 -28.5 -3.641 1 98.38 210 ALA B C 1
ATOM 4104 O O . ALA B 1 210 ? 5.691 -28.938 -4.387 1 98.38 210 ALA B O 1
ATOM 4105 N N . SER B 1 211 ? 3.834 -29.219 -3.162 1 98.38 211 SER B N 1
ATOM 4106 C CA . SER B 1 211 ? 3.82 -30.656 -3.422 1 98.38 211 SER B CA 1
ATOM 4107 C C . SER B 1 211 ? 3.582 -30.953 -4.898 1 98.38 211 SER B C 1
ATOM 4109 O O . SER B 1 211 ? 4.086 -31.953 -5.43 1 98.38 211 SER B O 1
ATOM 4111 N N . ALA B 1 212 ? 2.812 -30.078 -5.543 1 98.81 212 ALA B N 1
ATOM 4112 C CA . ALA B 1 212 ? 2.596 -30.25 -6.977 1 98.81 212 ALA B CA 1
ATOM 4113 C C . ALA B 1 212 ? 3.895 -30.062 -7.754 1 98.81 212 ALA B C 1
ATOM 4115 O O . ALA B 1 212 ? 4.164 -30.781 -8.719 1 98.81 212 ALA B O 1
ATOM 4116 N N . ILE B 1 213 ? 4.652 -29.094 -7.348 1 98.56 213 ILE B N 1
ATOM 4117 C CA . ILE B 1 213 ? 5.93 -28.828 -8 1 98.56 213 ILE B CA 1
ATOM 4118 C C . ILE B 1 213 ? 6.863 -30.016 -7.801 1 98.56 213 ILE B C 1
ATOM 4120 O O . ILE B 1 213 ? 7.539 -30.453 -8.734 1 98.56 213 ILE B O 1
ATOM 4124 N N . LEU B 1 214 ? 6.875 -30.609 -6.633 1 97.56 214 LEU B N 1
ATOM 4125 C CA . LEU B 1 214 ? 7.676 -31.812 -6.371 1 97.56 214 LEU B CA 1
ATOM 4126 C C . LEU B 1 214 ? 7.215 -32.969 -7.238 1 97.56 214 LEU B C 1
ATOM 4128 O O . LEU B 1 214 ? 8.039 -33.719 -7.766 1 97.56 214 LEU B O 1
ATOM 4132 N N . ALA B 1 215 ? 5.945 -33.125 -7.367 1 98.19 215 ALA B N 1
ATOM 4133 C CA . ALA B 1 215 ? 5.402 -34.188 -8.219 1 98.19 215 ALA B CA 1
ATOM 4134 C C . ALA B 1 215 ? 5.836 -34 -9.672 1 98.19 215 ALA B C 1
ATOM 4136 O O . ALA B 1 215 ? 6.129 -34.969 -10.367 1 98.19 215 ALA B O 1
ATOM 4137 N N . ALA B 1 216 ? 5.832 -32.75 -10.109 1 98.38 216 ALA B N 1
ATOM 4138 C CA . ALA B 1 216 ? 6.266 -32.438 -11.469 1 98.38 216 ALA B CA 1
ATOM 4139 C C . ALA B 1 216 ? 7.734 -32.812 -11.672 1 98.38 216 ALA B C 1
ATOM 4141 O O . ALA B 1 216 ? 8.117 -33.281 -12.742 1 98.38 216 ALA B O 1
ATOM 4142 N N . LEU B 1 217 ? 8.531 -32.594 -10.656 1 96.75 217 LEU B N 1
ATOM 4143 C CA . LEU B 1 217 ? 9.945 -32.969 -10.711 1 96.75 217 LEU B CA 1
ATOM 4144 C C . LEU B 1 217 ? 10.102 -34.469 -10.93 1 96.75 217 LEU B C 1
ATOM 4146 O O . LEU B 1 217 ? 10.953 -34.906 -11.711 1 96.75 217 LEU B O 1
ATOM 4150 N N . ARG B 1 218 ? 9.289 -35.219 -10.336 1 95.88 218 ARG B N 1
ATOM 4151 C CA . ARG B 1 218 ? 9.344 -36.688 -10.461 1 95.88 218 ARG B CA 1
ATOM 4152 C C . ARG B 1 218 ? 8.836 -37.125 -11.828 1 95.88 218 ARG B C 1
ATOM 4154 O O . ARG B 1 218 ? 9.328 -38.094 -12.391 1 95.88 218 ARG B O 1
ATOM 4161 N N . TYR B 1 219 ? 7.848 -36.406 -12.305 1 96.94 219 TYR B N 1
ATOM 4162 C CA . TYR B 1 219 ? 7.258 -36.719 -13.594 1 96.94 219 TYR B CA 1
ATOM 4163 C C . TYR B 1 219 ? 8.289 -36.625 -14.711 1 96.94 219 TYR B C 1
ATOM 4165 O O . TYR B 1 219 ? 8.43 -37.531 -15.531 1 96.94 219 TYR B O 1
ATOM 4173 N N . GLY B 1 220 ? 9 -35.531 -14.891 1 95.38 220 GLY B N 1
ATOM 4174 C CA . GLY B 1 220 ? 10.18 -35.344 -15.727 1 95.38 220 GLY B CA 1
ATOM 4175 C C . GLY B 1 220 ? 9.852 -35.312 -17.203 1 95.38 220 GLY B C 1
ATOM 4176 O O . GLY B 1 220 ? 10.727 -35.562 -18.047 1 95.38 220 GLY B O 1
ATOM 4177 N N . GLN B 1 221 ? 8.547 -35.062 -17.562 1 96.38 221 GLN B N 1
ATOM 4178 C CA . GLN B 1 221 ? 8.125 -35.031 -18.953 1 96.38 221 GLN B CA 1
ATOM 4179 C C . GLN B 1 221 ? 7.371 -33.75 -19.266 1 96.38 221 GLN B C 1
ATOM 4181 O O . GLN B 1 221 ? 7.027 -32.969 -18.344 1 96.38 221 GLN B O 1
ATOM 4186 N N . ASP B 1 222 ? 7.242 -33.5 -20.562 1 97.25 222 ASP B N 1
ATOM 4187 C CA . ASP B 1 222 ? 6.406 -32.375 -20.984 1 97.25 222 ASP B CA 1
ATOM 4188 C C . ASP B 1 222 ? 4.961 -32.562 -20.531 1 97.25 222 ASP B C 1
ATOM 4190 O O . ASP B 1 222 ? 4.461 -33.688 -20.484 1 97.25 222 ASP B O 1
ATOM 4194 N N . GLY B 1 223 ? 4.363 -31.469 -20.188 1 97.56 223 GLY B N 1
ATOM 4195 C CA . GLY B 1 223 ? 2.951 -31.547 -19.844 1 97.56 223 GLY B CA 1
ATOM 4196 C C . GLY B 1 223 ? 2.416 -30.25 -19.266 1 97.56 223 GLY B C 1
ATOM 4197 O O . GLY B 1 223 ? 3.188 -29.391 -18.828 1 97.56 223 GLY B O 1
ATOM 4198 N N . ILE B 1 224 ? 1.114 -30.094 -19.422 1 98.56 224 ILE B N 1
ATOM 4199 C CA . ILE B 1 224 ? 0.371 -29 -18.828 1 98.56 224 ILE B CA 1
ATOM 4200 C C . ILE B 1 224 ? -0.636 -29.531 -17.812 1 98.56 224 ILE B C 1
ATOM 4202 O O . ILE B 1 224 ? -1.404 -30.453 -18.125 1 98.56 224 ILE B O 1
ATOM 4206 N N . PHE B 1 225 ? -0.603 -28.984 -16.625 1 98.88 225 PHE B N 1
ATOM 4207 C CA . PHE B 1 225 ? -1.486 -29.5 -15.586 1 98.88 225 PHE B CA 1
ATOM 4208 C C . PHE B 1 225 ? -2.135 -28.359 -14.805 1 98.88 225 PHE B C 1
ATOM 4210 O O . PHE B 1 225 ? -1.457 -27.406 -14.406 1 98.88 225 PHE B O 1
ATOM 4217 N N . ASN B 1 226 ? -3.428 -28.453 -14.641 1 98.88 226 ASN B N 1
ATOM 4218 C CA . ASN B 1 226 ? -4.137 -27.609 -13.688 1 98.88 226 ASN B CA 1
ATOM 4219 C C . ASN B 1 226 ? -3.916 -28.078 -12.25 1 98.88 226 ASN B C 1
ATOM 4221 O O . ASN B 1 226 ? -4.016 -29.266 -11.961 1 98.88 226 ASN B O 1
ATOM 4225 N N . ILE B 1 227 ? -3.611 -27.125 -11.414 1 98.94 227 ILE B N 1
ATOM 4226 C CA . ILE B 1 227 ? -3.367 -27.453 -10.016 1 98.94 227 ILE B CA 1
ATOM 4227 C C . ILE B 1 227 ? -4.258 -26.578 -9.125 1 98.94 227 ILE B C 1
ATOM 4229 O O . ILE B 1 227 ? -4.137 -25.344 -9.133 1 98.94 227 ILE B O 1
ATOM 4233 N N . ALA B 1 228 ? -5.113 -27.188 -8.352 1 98.88 228 ALA B N 1
ATOM 4234 C CA . ALA B 1 228 ? -6.059 -26.484 -7.484 1 98.88 228 ALA B CA 1
ATOM 4235 C C . ALA B 1 228 ? -6.602 -27.422 -6.398 1 98.88 228 ALA B C 1
ATOM 4237 O O . ALA B 1 228 ? -6.387 -28.625 -6.445 1 98.88 228 ALA B O 1
ATOM 4238 N N . ALA B 1 229 ? -7.191 -26.828 -5.438 1 98.62 229 ALA B N 1
ATOM 4239 C CA . ALA B 1 229 ? -7.926 -27.609 -4.445 1 98.62 229 ALA B CA 1
ATOM 4240 C C . ALA B 1 229 ? -9.188 -28.219 -5.051 1 98.62 229 ALA B C 1
ATOM 4242 O O . ALA B 1 229 ? -9.836 -27.609 -5.898 1 98.62 229 ALA B O 1
ATOM 4243 N N . PRO B 1 230 ? -9.492 -29.406 -4.574 1 97.88 230 PRO B N 1
ATOM 4244 C CA . PRO B 1 230 ? -10.75 -30.016 -5.031 1 97.88 230 PRO B CA 1
ATOM 4245 C C . PRO B 1 230 ? -11.977 -29.406 -4.359 1 97.88 230 PRO B C 1
ATOM 4247 O O . PRO B 1 230 ? -11.836 -28.562 -3.461 1 97.88 230 PRO B O 1
ATOM 4250 N N . ASP B 1 231 ? -13.148 -29.641 -4.898 1 95.75 231 ASP B N 1
ATOM 4251 C CA . ASP B 1 231 ? -14.445 -29.328 -4.301 1 95.75 231 ASP B CA 1
ATOM 4252 C C . ASP B 1 231 ? -14.641 -27.812 -4.176 1 95.75 231 ASP B C 1
ATOM 4254 O O . ASP B 1 231 ? -14.781 -27.297 -3.07 1 95.75 231 ASP B O 1
ATOM 4258 N N . PRO B 1 232 ? -14.719 -27.125 -5.293 1 97.56 232 PRO B N 1
ATOM 4259 C CA . PRO B 1 232 ? -15.062 -25.703 -5.23 1 97.56 232 PRO B CA 1
ATOM 4260 C C . PRO B 1 232 ? -16.312 -25.438 -4.391 1 97.56 232 PRO B C 1
ATOM 4262 O O . PRO B 1 232 ? -17.188 -26.281 -4.297 1 97.56 232 PRO B O 1
ATOM 4265 N N . ILE B 1 233 ? -16.391 -24.297 -3.736 1 96.75 233 ILE B N 1
ATOM 4266 C CA . ILE B 1 233 ? -17.531 -23.938 -2.883 1 96.75 233 ILE B CA 1
ATOM 4267 C C . ILE B 1 233 ? -18.109 -22.609 -3.35 1 96.75 233 ILE B C 1
ATOM 4269 O O . ILE B 1 233 ? -17.422 -21.797 -3.973 1 96.75 233 ILE B O 1
ATOM 4273 N N . PRO B 1 234 ? -19.375 -22.438 -3.053 1 95.94 234 PRO B N 1
ATOM 4274 C CA . PRO B 1 234 ? -19.922 -21.125 -3.371 1 95.94 234 PRO B CA 1
ATOM 4275 C C . PRO B 1 234 ? -19.328 -20 -2.508 1 95.94 234 PRO B C 1
ATOM 4277 O O . PRO B 1 234 ? -19.047 -20.219 -1.326 1 95.94 234 PRO B O 1
ATOM 4280 N N . TRP B 1 235 ? -19.156 -18.828 -3.105 1 93.75 235 TRP B N 1
ATOM 4281 C CA . TRP B 1 235 ? -18.609 -17.672 -2.412 1 93.75 235 TRP B CA 1
ATOM 4282 C C . TRP B 1 235 ? -19.344 -17.422 -1.097 1 93.75 235 TRP B C 1
ATOM 4284 O O . TRP B 1 235 ? -18.719 -17.156 -0.069 1 93.75 235 TRP B O 1
ATOM 4294 N N . SER B 1 236 ? -20.641 -17.594 -1.063 1 92.12 236 SER B N 1
ATOM 4295 C CA . SER B 1 236 ? -21.5 -17.281 0.077 1 92.12 236 SER B CA 1
ATOM 4296 C C . SER B 1 236 ? -21.25 -18.25 1.233 1 92.12 236 SER B C 1
ATOM 4298 O O . SER B 1 236 ? -21.656 -17.984 2.369 1 92.12 236 SER B O 1
ATOM 4300 N N . SER B 1 237 ? -20.625 -19.344 0.942 1 92.31 237 SER B N 1
ATOM 4301 C CA . SER B 1 237 ? -20.422 -20.344 1.98 1 92.31 237 SER B CA 1
ATOM 4302 C C . SER B 1 237 ? -19.203 -20.016 2.834 1 92.31 237 SER B C 1
ATOM 4304 O O . SER B 1 237 ? -18.984 -20.625 3.881 1 92.31 237 SER B O 1
ATOM 4306 N N . ILE B 1 238 ? -18.344 -19.062 2.445 1 91.88 238 ILE B N 1
ATOM 4307 C CA . ILE B 1 238 ? -17.219 -18.625 3.248 1 91.88 238 ILE B CA 1
ATOM 4308 C C . ILE B 1 238 ? -17.703 -17.781 4.426 1 91.88 238 ILE B C 1
ATOM 4310 O O . ILE B 1 238 ? -18.297 -16.719 4.234 1 91.88 238 ILE B O 1
ATOM 4314 N N . PRO B 1 239 ? -17.469 -18.25 5.605 1 88.06 239 PRO B N 1
ATOM 4315 C CA . PRO B 1 239 ? -17.969 -17.5 6.762 1 88.06 239 PRO B CA 1
ATOM 4316 C C . PRO B 1 239 ? -17.312 -16.125 6.902 1 88.06 239 PRO B C 1
ATOM 4318 O O . PRO B 1 239 ? -16.094 -16 6.809 1 88.06 239 PRO B O 1
ATOM 4321 N N . ARG B 1 240 ? -18.172 -15.156 7.082 1 89.12 240 ARG B N 1
ATOM 4322 C CA . ARG B 1 240 ? -17.734 -13.781 7.305 1 89.12 240 ARG B CA 1
ATOM 4323 C C . ARG B 1 240 ? -18.469 -13.148 8.477 1 89.12 240 ARG B C 1
ATOM 4325 O O . ARG B 1 240 ? -19.625 -13.477 8.734 1 89.12 240 ARG B O 1
ATOM 4332 N N . ARG B 1 241 ? -17.781 -12.227 9.234 1 86.81 241 ARG B N 1
ATOM 4333 C CA . ARG B 1 241 ? -18.422 -11.461 10.305 1 86.81 241 ARG B CA 1
ATOM 4334 C C . ARG B 1 241 ? -19.219 -10.281 9.742 1 86.81 241 ARG B C 1
ATOM 4336 O O . ARG B 1 241 ? -20.234 -9.883 10.312 1 86.81 241 ARG B O 1
ATOM 4343 N N . TRP B 1 242 ? -18.703 -9.766 8.688 1 86.75 242 TRP B N 1
ATOM 4344 C CA . TRP B 1 242 ? -19.297 -8.609 8.023 1 86.75 242 TRP B CA 1
ATOM 4345 C C . TRP B 1 242 ? -19.047 -8.656 6.523 1 86.75 242 TRP B C 1
ATOM 4347 O O . TRP B 1 242 ? -17.938 -9.016 6.086 1 86.75 242 TRP B O 1
ATOM 4357 N N . GLN B 1 243 ? -20.156 -8.344 5.793 1 88.06 243 GLN B N 1
ATOM 4358 C CA . GLN B 1 243 ? -20.016 -8.281 4.344 1 88.06 243 GLN B CA 1
ATOM 4359 C C . GLN B 1 243 ? -20.562 -6.969 3.789 1 88.06 243 GLN B C 1
ATOM 4361 O O . GLN B 1 243 ? -21.594 -6.477 4.258 1 88.06 243 GLN B O 1
ATOM 4366 N N . LEU B 1 244 ? -19.844 -6.477 2.914 1 86.44 244 LEU B N 1
ATOM 4367 C CA . LEU B 1 244 ? -20.281 -5.273 2.217 1 86.44 244 LEU B CA 1
ATOM 4368 C C . LEU B 1 244 ? -20.875 -5.621 0.858 1 86.44 244 LEU B C 1
ATOM 4370 O O . LEU B 1 244 ? -20.188 -6.137 -0.019 1 86.44 244 LEU B O 1
ATOM 4374 N N . PRO B 1 245 ? -22.141 -5.367 0.757 1 86.62 245 PRO B N 1
ATOM 4375 C CA . PRO B 1 245 ? -22.719 -5.609 -0.565 1 86.62 245 PRO B CA 1
ATOM 4376 C C . PRO B 1 245 ? -22.25 -4.602 -1.61 1 86.62 245 PRO B C 1
ATOM 4378 O O . PRO B 1 245 ? -22.375 -3.393 -1.408 1 86.62 245 PRO B O 1
ATOM 4381 N N . LEU B 1 246 ? -21.688 -5.047 -2.68 1 87.38 246 LEU B N 1
ATOM 4382 C CA . LEU B 1 246 ? -21.25 -4.195 -3.779 1 87.38 246 LEU B CA 1
ATOM 4383 C C . LEU B 1 246 ? -21.609 -4.816 -5.125 1 87.38 246 LEU B C 1
ATOM 4385 O O . LEU B 1 246 ? -21.422 -6.02 -5.328 1 87.38 246 LEU B O 1
ATOM 4389 N N . SER B 1 247 ? -22.188 -4.016 -5.98 1 86.69 247 SER B N 1
ATOM 4390 C CA . SER B 1 247 ? -22.312 -4.43 -7.371 1 86.69 247 SER B CA 1
ATOM 4391 C C . SER B 1 247 ? -20.969 -4.449 -8.07 1 86.69 247 SER B C 1
ATOM 4393 O O . SER B 1 247 ? -20 -3.867 -7.57 1 86.69 247 SER B O 1
ATOM 4395 N N . PRO B 1 248 ? -20.922 -5.168 -9.211 1 86.75 248 PRO B N 1
ATOM 4396 C CA . PRO B 1 248 ? -19.656 -5.152 -9.961 1 86.75 248 PRO B CA 1
ATOM 4397 C C . PRO B 1 248 ? -19.203 -3.74 -10.305 1 86.75 248 PRO B C 1
ATOM 4399 O O . PRO B 1 248 ? -18.016 -3.422 -10.164 1 86.75 248 PRO B O 1
ATOM 4402 N N . THR B 1 249 ? -20.109 -2.928 -10.68 1 87.62 249 THR B N 1
ATOM 4403 C CA . THR B 1 249 ? -19.781 -1.547 -11.016 1 87.62 249 THR B CA 1
ATOM 4404 C C . THR B 1 249 ? -19.234 -0.81 -9.805 1 87.62 249 THR B C 1
ATOM 4406 O O . THR B 1 249 ? -18.25 -0.072 -9.922 1 87.62 249 THR B O 1
ATOM 4409 N N . GLN B 1 250 ? -19.812 -1.031 -8.648 1 88.19 250 GLN B N 1
ATOM 4410 C CA . GLN B 1 250 ? -19.359 -0.391 -7.422 1 88.19 250 GLN B CA 1
ATOM 4411 C C . GLN B 1 250 ? -17.984 -0.903 -7.016 1 88.19 250 GLN B C 1
ATOM 4413 O O . GLN B 1 250 ? -17.141 -0.132 -6.551 1 88.19 250 GLN B O 1
ATOM 4418 N N . MET B 1 251 ? -17.781 -2.148 -7.18 1 89.31 251 MET B N 1
ATOM 4419 C CA . MET B 1 251 ? -16.484 -2.748 -6.852 1 89.31 251 MET B CA 1
ATOM 4420 C C . MET B 1 251 ? -15.375 -2.172 -7.727 1 89.31 251 MET B C 1
ATOM 4422 O O . MET B 1 251 ? -14.305 -1.819 -7.227 1 89.31 251 MET B O 1
ATOM 4426 N N . HIS B 1 252 ? -15.648 -2.086 -9.023 1 89.88 252 HIS B N 1
ATOM 4427 C CA . HIS B 1 252 ? -14.68 -1.513 -9.945 1 89.88 252 HIS B CA 1
ATOM 4428 C C . HIS B 1 252 ? -14.414 -0.044 -9.625 1 89.88 252 HIS B C 1
ATOM 4430 O O . HIS B 1 252 ? -13.266 0.411 -9.68 1 89.88 252 HIS B O 1
ATOM 4436 N N . GLY B 1 253 ? -15.484 0.681 -9.336 1 87.62 253 GLY B N 1
ATOM 4437 C CA . GLY B 1 253 ? -15.336 2.076 -8.953 1 87.62 253 GLY B CA 1
ATOM 4438 C C . GLY B 1 253 ? -14.5 2.264 -7.703 1 87.62 253 GLY B C 1
ATOM 4439 O O . GLY B 1 253 ? -13.617 3.129 -7.66 1 87.62 253 GLY B O 1
ATOM 4440 N N . LEU B 1 254 ? -14.75 1.458 -6.734 1 88.19 254 LEU B N 1
ATOM 4441 C CA . LEU B 1 254 ? -13.992 1.511 -5.484 1 88.19 254 LEU B CA 1
ATOM 4442 C C . LEU B 1 254 ? -12.523 1.199 -5.727 1 88.19 254 LEU B C 1
ATOM 4444 O O . LEU B 1 254 ? -11.641 1.88 -5.191 1 88.19 254 LEU B O 1
ATOM 4448 N N . HIS B 1 255 ? -12.289 0.163 -6.453 1 89.88 255 HIS B N 1
ATOM 4449 C CA . HIS B 1 255 ? -10.914 -0.2 -6.789 1 89.88 255 HIS B CA 1
ATOM 4450 C C . HIS B 1 255 ? -10.195 0.95 -7.488 1 89.88 255 HIS B C 1
ATOM 4452 O O . HIS B 1 255 ? -9.055 1.27 -7.148 1 89.88 255 HIS B O 1
ATOM 4458 N N . ARG B 1 256 ? -10.828 1.586 -8.461 1 87 256 ARG B N 1
ATOM 4459 C CA . ARG B 1 256 ? -10.234 2.707 -9.188 1 87 256 ARG B CA 1
ATOM 4460 C C . ARG B 1 256 ? -9.906 3.855 -8.242 1 87 256 ARG B C 1
ATOM 4462 O O . ARG B 1 256 ? -8.875 4.516 -8.398 1 87 256 ARG B O 1
ATOM 4469 N N . TRP B 1 257 ? -10.695 3.979 -7.281 1 86.31 257 TRP B N 1
ATOM 4470 C CA . TRP B 1 257 ? -10.516 5.051 -6.309 1 86.31 257 TRP B CA 1
ATOM 4471 C C . TRP B 1 257 ? -9.305 4.777 -5.414 1 86.31 257 TRP B C 1
ATOM 4473 O O . TRP B 1 257 ? -8.523 5.684 -5.121 1 86.31 257 TRP B O 1
ATOM 4483 N N . LEU B 1 258 ? -9.125 3.545 -5.02 1 88.69 258 LEU B N 1
ATOM 4484 C CA . LEU B 1 258 ? -8.133 3.221 -3.994 1 88.69 258 LEU B CA 1
ATOM 4485 C C . LEU B 1 258 ? -6.812 2.795 -4.625 1 88.69 258 LEU B C 1
ATOM 4487 O O . LEU B 1 258 ? -5.777 2.795 -3.959 1 88.69 258 LEU B O 1
ATOM 4491 N N . ARG B 1 259 ? -6.828 2.439 -5.875 1 86.75 259 ARG B N 1
ATOM 4492 C CA . ARG B 1 259 ? -5.668 1.868 -6.547 1 86.75 259 ARG B CA 1
ATOM 4493 C C . ARG B 1 259 ? -4.48 2.824 -6.5 1 86.75 259 ARG B C 1
ATOM 4495 O O . ARG B 1 259 ? -3.334 2.393 -6.375 1 86.75 259 ARG B O 1
ATOM 4502 N N . PRO B 1 260 ? -4.672 4.129 -6.527 1 84.5 260 PRO B N 1
ATOM 4503 C CA . PRO B 1 260 ? -3.535 5.047 -6.441 1 84.5 260 PRO B CA 1
ATOM 4504 C C . PRO B 1 260 ? -2.854 5.016 -5.074 1 84.5 260 PRO B C 1
ATOM 4506 O O . PRO B 1 260 ? -1.768 5.574 -4.91 1 84.5 260 PRO B O 1
ATOM 4509 N N . LEU B 1 261 ? -3.467 4.309 -4.168 1 84.19 261 LEU B N 1
ATOM 4510 C CA . LEU B 1 261 ? -2.938 4.332 -2.809 1 84.19 261 LEU B CA 1
ATOM 4511 C C . LEU B 1 261 ? -2.088 3.094 -2.537 1 84.19 261 LEU B C 1
ATOM 4513 O O . LEU B 1 261 ? -1.331 3.057 -1.563 1 84.19 261 LEU B O 1
ATOM 4517 N N . SER B 1 262 ? -2.248 2.16 -3.396 1 87.75 262 SER B N 1
ATOM 4518 C CA . SER B 1 262 ? -1.513 0.938 -3.086 1 87.75 262 SER B CA 1
ATOM 4519 C C . SER B 1 262 ? -1.407 0.032 -4.309 1 87.75 262 SER B C 1
ATOM 4521 O O . SER B 1 262 ? -2.416 -0.29 -4.938 1 87.75 262 SER B O 1
ATOM 4523 N N . THR B 1 263 ? -0.184 -0.441 -4.574 1 85.56 263 THR B N 1
ATOM 4524 C CA . THR B 1 263 ? -0.005 -1.446 -5.617 1 85.56 263 THR B CA 1
ATOM 4525 C C . THR B 1 263 ? -0.523 -2.805 -5.152 1 85.56 263 THR B C 1
ATOM 4527 O O . THR B 1 263 ? -0.783 -3.689 -5.969 1 85.56 263 THR B O 1
ATOM 4530 N N . ARG B 1 264 ? -0.731 -2.982 -3.895 1 89 264 ARG B N 1
ATOM 4531 C CA . ARG B 1 264 ? -1.117 -4.262 -3.312 1 89 264 ARG B CA 1
ATOM 4532 C C . ARG B 1 264 ? -2.584 -4.57 -3.594 1 89 264 ARG B C 1
ATOM 4534 O O . ARG B 1 264 ? -3.047 -5.688 -3.352 1 89 264 ARG B O 1
ATOM 4541 N N . LEU B 1 265 ? -3.236 -3.592 -4.145 1 88.88 265 LEU B N 1
ATOM 4542 C CA . LEU B 1 265 ? -4.629 -3.814 -4.523 1 88.88 265 LEU B CA 1
ATOM 4543 C C . LEU B 1 265 ? -4.715 -4.469 -5.898 1 88.88 265 LEU B C 1
ATOM 4545 O O . LEU B 1 265 ? -5.809 -4.809 -6.359 1 88.88 265 LEU B O 1
ATOM 4549 N N . GLY B 1 266 ? -3.588 -4.633 -6.539 1 88.44 266 GLY B N 1
ATOM 4550 C CA . GLY B 1 266 ? -3.537 -5.316 -7.82 1 88.44 266 GLY B CA 1
ATOM 4551 C C . GLY B 1 266 ? -4.074 -4.48 -8.969 1 88.44 266 GLY B C 1
ATOM 4552 O O . GLY B 1 266 ? -4.574 -3.375 -8.758 1 88.44 266 GLY B O 1
ATOM 4553 N N . ASP B 1 267 ? -3.973 -5.051 -10.141 1 88.31 267 ASP B N 1
ATOM 4554 C CA . ASP B 1 267 ? -4.539 -4.43 -11.328 1 88.31 267 ASP B CA 1
ATOM 4555 C C . ASP B 1 267 ? -6.055 -4.594 -11.367 1 88.31 267 ASP B C 1
ATOM 4557 O O . ASP B 1 267 ? -6.602 -5.531 -10.781 1 88.31 267 ASP B O 1
ATOM 4561 N N . PRO B 1 268 ? -6.676 -3.695 -12.07 1 86.69 268 PRO B N 1
ATOM 4562 C CA . PRO B 1 268 ? -8.141 -3.746 -12.055 1 86.69 268 PRO B CA 1
ATOM 4563 C C . PRO B 1 268 ? -8.688 -5.023 -12.688 1 86.69 268 PRO B C 1
ATOM 4565 O O . PRO B 1 268 ? -9.781 -5.48 -12.32 1 86.69 268 PRO B O 1
ATOM 4568 N N . GLY B 1 269 ? -7.992 -5.609 -13.5 1 87.81 269 GLY B N 1
ATOM 4569 C CA . GLY B 1 269 ? -8.484 -6.77 -14.227 1 87.81 269 GLY B CA 1
ATOM 4570 C C . GLY B 1 269 ? -8.734 -7.973 -13.336 1 87.81 269 GLY B C 1
ATOM 4571 O O . GLY B 1 269 ? -9.531 -8.852 -13.68 1 87.81 269 GLY B O 1
ATOM 4572 N N . TRP B 1 270 ? -8.023 -8.055 -12.188 1 89.38 270 TRP B N 1
ATOM 4573 C CA . TRP B 1 270 ? -8.18 -9.234 -11.344 1 89.38 270 TRP B CA 1
ATOM 4574 C C . TRP B 1 270 ? -9.578 -9.305 -10.75 1 89.38 270 TRP B C 1
ATOM 4576 O O . TRP B 1 270 ? -10.031 -10.375 -10.336 1 89.38 270 TRP B O 1
ATOM 4586 N N . LEU B 1 271 ? -10.297 -8.203 -10.758 1 91.94 271 LEU B N 1
ATOM 4587 C CA . LEU B 1 271 ? -11.641 -8.148 -10.188 1 91.94 271 LEU B CA 1
ATOM 4588 C C . LEU B 1 271 ? -12.586 -9.078 -10.953 1 91.94 271 LEU B C 1
ATOM 4590 O O . LEU B 1 271 ? -13.617 -9.492 -10.414 1 91.94 271 LEU B O 1
ATOM 4594 N N . GLN B 1 272 ? -12.242 -9.445 -12.141 1 91.38 272 GLN B N 1
ATOM 4595 C CA . GLN B 1 272 ? -13.078 -10.312 -12.953 1 91.38 272 GLN B CA 1
ATOM 4596 C C . GLN B 1 272 ? -13.227 -11.695 -12.32 1 91.38 272 GLN B C 1
ATOM 4598 O O . GLN B 1 272 ? -14.227 -12.375 -12.531 1 91.38 272 GLN B O 1
ATOM 4603 N N . VAL B 1 273 ? -12.266 -12.031 -11.531 1 90.69 273 VAL B N 1
ATOM 4604 C CA . VAL B 1 273 ? -12.297 -13.344 -10.891 1 90.69 273 VAL B CA 1
ATOM 4605 C C . VAL B 1 273 ? -13.398 -13.375 -9.828 1 90.69 273 VAL B C 1
ATOM 4607 O O . VAL B 1 273 ? -13.836 -14.453 -9.414 1 90.69 273 VAL B O 1
ATOM 4610 N N . LEU B 1 274 ? -13.852 -12.219 -9.414 1 91.38 274 LEU B N 1
ATOM 4611 C CA . LEU B 1 274 ? -14.938 -12.133 -8.438 1 91.38 274 LEU B CA 1
ATOM 4612 C C . LEU B 1 274 ? -16.281 -12.023 -9.133 1 91.38 274 LEU B C 1
ATOM 4614 O O . LEU B 1 274 ? -17.328 -11.953 -8.477 1 91.38 274 LEU B O 1
ATOM 4618 N N . GLU B 1 275 ? -16.234 -12.047 -10.438 1 93.38 275 GLU B N 1
ATOM 4619 C CA . GLU B 1 275 ? -17.469 -11.867 -11.203 1 93.38 275 GLU B CA 1
ATOM 4620 C C . GLU B 1 275 ? -17.781 -13.094 -12.062 1 93.38 275 GLU B C 1
ATOM 4622 O O . GLU B 1 275 ? -18.922 -13.328 -12.422 1 93.38 275 GLU B O 1
ATOM 4627 N N . ASN B 1 276 ? -16.734 -13.828 -12.43 1 94.75 276 ASN B N 1
ATOM 4628 C CA . ASN B 1 276 ? -16.859 -14.945 -13.359 1 94.75 276 ASN B CA 1
ATOM 4629 C C . ASN B 1 276 ? -16.156 -16.188 -12.844 1 94.75 276 ASN B C 1
ATOM 4631 O O . ASN B 1 276 ? -15.188 -16.094 -12.094 1 94.75 276 ASN B O 1
ATOM 4635 N N . PRO B 1 277 ? -16.672 -17.328 -13.242 1 95.31 277 PRO B N 1
ATOM 4636 C CA . PRO B 1 277 ? -16.078 -18.578 -12.727 1 95.31 277 PRO B CA 1
ATOM 4637 C C . PRO B 1 277 ? -14.688 -18.828 -13.281 1 95.31 277 PRO B C 1
ATOM 4639 O O . PRO B 1 277 ? -14.43 -18.594 -14.461 1 95.31 277 PRO B O 1
ATOM 4642 N N . LEU B 1 278 ? -13.812 -19.266 -12.43 1 97.31 278 LEU B N 1
ATOM 4643 C CA . LEU B 1 278 ? -12.477 -19.75 -12.758 1 97.31 278 LEU B CA 1
ATOM 4644 C C . LEU B 1 278 ? -12.164 -21.031 -11.977 1 97.31 278 LEU B C 1
ATOM 4646 O O . LEU B 1 278 ? -11.367 -21 -11.039 1 97.31 278 LEU B O 1
ATOM 4650 N N . ILE B 1 279 ? -12.852 -22.109 -12.398 1 98.56 279 ILE B N 1
ATOM 4651 C CA . ILE B 1 279 ? -12.742 -23.438 -11.789 1 98.56 279 ILE B CA 1
ATOM 4652 C C . ILE B 1 279 ? -12.039 -24.391 -12.75 1 98.56 279 ILE B C 1
ATOM 4654 O O . ILE B 1 279 ? -12.461 -24.562 -13.891 1 98.56 279 ILE B O 1
ATOM 4658 N N . VAL B 1 280 ? -11.008 -25.031 -12.227 1 98.81 280 VAL B N 1
ATOM 4659 C CA . VAL B 1 280 ? -10.227 -25.859 -13.148 1 98.81 280 VAL B CA 1
ATOM 4660 C C . VAL B 1 280 ? -10.32 -27.328 -12.742 1 98.81 280 VAL B C 1
ATOM 4662 O O . VAL B 1 280 ? -10.531 -27.641 -11.57 1 98.81 280 VAL B O 1
ATOM 4665 N N . ASP B 1 281 ? -10.203 -28.172 -13.766 1 98.75 281 ASP B N 1
ATOM 4666 C CA . ASP B 1 281 ? -10.164 -29.625 -13.578 1 98.75 281 ASP B CA 1
ATOM 4667 C C . ASP B 1 281 ? -8.742 -30.094 -13.281 1 98.75 281 ASP B C 1
ATOM 4669 O O . ASP B 1 281 ? -7.805 -29.781 -14.016 1 98.75 281 ASP B O 1
ATOM 4673 N N . ILE B 1 282 ? -8.641 -30.906 -12.188 1 98.75 282 ILE B N 1
ATOM 4674 C CA . ILE B 1 282 ? -7.289 -31.297 -11.797 1 98.75 282 ILE B CA 1
ATOM 4675 C C . ILE B 1 282 ? -7.102 -32.781 -12.039 1 98.75 282 ILE B C 1
ATOM 4677 O O . ILE B 1 282 ? -6.184 -33.406 -11.492 1 98.75 282 ILE B O 1
ATOM 4681 N N . SER B 1 283 ? -7.914 -33.438 -12.844 1 98.5 283 SER B N 1
ATOM 4682 C CA . SER B 1 283 ? -7.879 -34.875 -13.078 1 98.5 283 SER B CA 1
ATOM 4683 C C . SER B 1 283 ? -6.559 -35.312 -13.703 1 98.5 283 SER B C 1
ATOM 4685 O O . SER B 1 283 ? -5.996 -36.344 -13.336 1 98.5 283 SER B O 1
ATOM 4687 N N . SER B 1 284 ? -6.059 -34.531 -14.641 1 98.38 284 SER B N 1
ATOM 4688 C CA . SER B 1 284 ? -4.797 -34.875 -15.297 1 98.38 284 SER B CA 1
ATOM 4689 C C . SER B 1 284 ? -3.648 -34.906 -14.289 1 98.38 284 SER B C 1
ATOM 4691 O O . SER B 1 284 ? -2.787 -35.781 -14.367 1 98.38 284 SER B O 1
ATOM 4693 N N . ALA B 1 285 ? -3.629 -34 -13.367 1 98.69 285 ALA B N 1
ATOM 4694 C CA . ALA B 1 285 ? -2.594 -33.969 -12.336 1 98.69 285 ALA B CA 1
ATOM 4695 C C . ALA B 1 285 ? -2.668 -35.219 -11.477 1 98.69 285 ALA B C 1
ATOM 4697 O O . ALA B 1 285 ? -1.64 -35.844 -11.156 1 98.69 285 ALA B O 1
ATOM 4698 N N . ARG B 1 286 ? -3.846 -35.656 -11.141 1 98.25 286 ARG B N 1
ATOM 4699 C CA . ARG B 1 286 ? -4.047 -36.844 -10.336 1 98.25 286 ARG B CA 1
ATOM 4700 C C . ARG B 1 286 ? -3.564 -38.094 -11.078 1 98.25 286 ARG B C 1
ATOM 4702 O O . ARG B 1 286 ? -2.873 -38.938 -10.508 1 98.25 286 ARG B O 1
ATOM 4709 N N . GLN B 1 287 ? -3.865 -38.156 -12.289 1 98.06 287 GLN B N 1
ATOM 4710 C CA . GLN B 1 287 ? -3.611 -39.344 -13.062 1 98.06 287 GLN B CA 1
ATOM 4711 C C . GLN B 1 287 ? -2.152 -39.438 -13.5 1 98.06 287 GLN B C 1
ATOM 4713 O O . GLN B 1 287 ? -1.505 -40.469 -13.352 1 98.06 287 GLN B O 1
ATOM 4718 N N . LYS B 1 288 ? -1.63 -38.344 -14.008 1 98.12 288 LYS B N 1
ATOM 4719 C CA . LYS B 1 288 ? -0.318 -38.375 -14.648 1 98.12 288 LYS B CA 1
ATOM 4720 C C . LYS B 1 288 ? 0.784 -38 -13.656 1 98.12 288 LYS B C 1
ATOM 4722 O O . LYS B 1 288 ? 1.832 -38.656 -13.617 1 98.12 288 LYS B O 1
ATOM 4727 N N . LEU B 1 289 ? 0.542 -37 -12.867 1 98.25 289 LEU B N 1
ATOM 4728 C CA . LEU B 1 289 ? 1.555 -36.594 -11.898 1 98.25 289 LEU B CA 1
ATOM 4729 C C . LEU B 1 289 ? 1.467 -37.438 -10.625 1 98.25 289 LEU B C 1
ATOM 4731 O O . LEU B 1 289 ? 2.361 -37.375 -9.781 1 98.25 289 LEU B O 1
ATOM 4735 N N . LYS B 1 290 ? 0.372 -38.125 -10.484 1 98.25 290 LYS B N 1
ATOM 4736 C CA . LYS B 1 290 ? 0.076 -38.875 -9.258 1 98.25 290 LYS B CA 1
ATOM 4737 C C . LYS B 1 290 ? 0.042 -37.938 -8.055 1 98.25 290 LYS B C 1
ATOM 4739 O O . LYS B 1 290 ? 0.574 -38.25 -6.992 1 98.25 290 LYS B O 1
ATOM 4744 N N . TRP B 1 291 ? -0.517 -36.781 -8.273 1 98.19 291 TRP B N 1
ATOM 4745 C CA . TRP B 1 291 ? -0.605 -35.75 -7.266 1 98.19 291 TRP B CA 1
ATOM 4746 C C . TRP B 1 291 ? -2.045 -35.562 -6.801 1 98.19 291 TRP B C 1
ATOM 4748 O O . TRP B 1 291 ? -2.973 -35.562 -7.613 1 98.19 291 TRP B O 1
ATOM 4758 N N . GLN B 1 292 ? -2.174 -35.438 -5.539 1 97.5 292 GLN B N 1
ATOM 4759 C CA . GLN B 1 292 ? -3.457 -35.094 -4.934 1 97.5 292 GLN B CA 1
ATOM 4760 C C . GLN B 1 292 ? -3.291 -34.031 -3.869 1 97.5 292 GLN B C 1
ATOM 4762 O O . GLN B 1 292 ? -2.393 -34.094 -3.029 1 97.5 292 GLN B O 1
ATOM 4767 N N . PRO B 1 293 ? -4.168 -33.062 -3.951 1 98.19 293 PRO B N 1
ATOM 4768 C CA . PRO B 1 293 ? -4.07 -32.031 -2.916 1 98.19 293 PRO B CA 1
ATOM 4769 C C . PRO B 1 293 ? -4.438 -32.531 -1.528 1 98.19 293 PRO B C 1
ATOM 4771 O O . PRO B 1 293 ? -5.328 -33.375 -1.396 1 98.19 293 PRO B O 1
ATOM 4774 N N . ARG B 1 294 ? -3.732 -32.031 -0.543 1 97.88 294 ARG B N 1
ATOM 4775 C CA . ARG B 1 294 ? -4.02 -32.344 0.848 1 97.88 294 ARG B CA 1
ATOM 4776 C C . ARG B 1 294 ? -5.234 -31.594 1.355 1 97.88 294 ARG B C 1
ATOM 4778 O O . ARG B 1 294 ? -5.988 -32.094 2.193 1 97.88 294 ARG B O 1
ATOM 4785 N N . TYR B 1 295 ? -5.477 -30.406 0.86 1 98 295 TYR B N 1
ATOM 4786 C CA . TYR B 1 295 ? -6.527 -29.531 1.359 1 98 295 TYR B CA 1
ATOM 4787 C C . TYR B 1 295 ? -7.598 -29.297 0.297 1 98 295 TYR B C 1
ATOM 4789 O O . TYR B 1 295 ? -7.281 -29.031 -0.864 1 98 295 TYR B O 1
ATOM 4797 N N . ASP B 1 296 ? -8.844 -29.438 0.721 1 98.25 296 ASP B N 1
ATOM 4798 C CA . ASP B 1 296 ? -9.898 -28.859 -0.104 1 98.25 296 ASP B CA 1
ATOM 4799 C C . ASP B 1 296 ? -10.062 -27.359 0.17 1 98.25 296 ASP B C 1
ATOM 4801 O O . ASP B 1 296 ? -9.328 -26.797 0.982 1 98.25 296 ASP B O 1
ATOM 4805 N N . VAL B 1 297 ? -10.977 -26.703 -0.515 1 97.75 297 VAL B N 1
ATOM 4806 C CA . VAL B 1 297 ? -11.078 -25.25 -0.459 1 97.75 297 VAL B CA 1
ATOM 4807 C C . VAL B 1 297 ? -11.391 -24.812 0.969 1 97.75 297 VAL B C 1
ATOM 4809 O O . VAL B 1 297 ? -10.719 -23.938 1.513 1 97.75 297 VAL B O 1
ATOM 4812 N N . ARG B 1 298 ? -12.352 -25.438 1.627 1 96.62 298 ARG B N 1
ATOM 4813 C CA . ARG B 1 298 ? -12.773 -25.078 2.975 1 96.62 298 ARG B CA 1
ATOM 4814 C C . ARG B 1 298 ? -11.633 -25.234 3.971 1 96.62 298 ARG B C 1
ATOM 4816 O O . ARG B 1 298 ? -11.359 -24.344 4.77 1 96.62 298 ARG B O 1
ATOM 4823 N N . HIS B 1 299 ? -10.961 -26.328 3.854 1 96.06 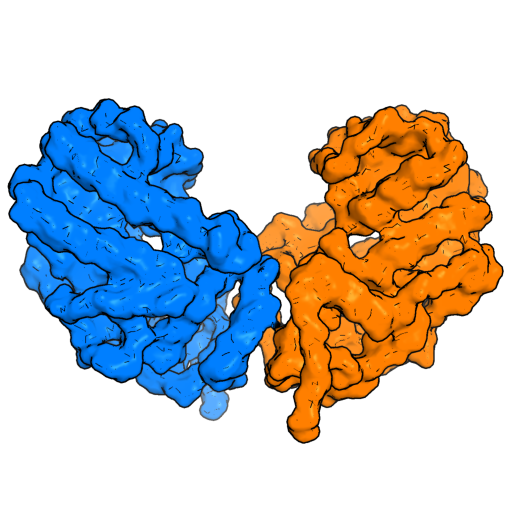299 HIS B N 1
ATOM 4824 C CA . HIS B 1 299 ? -9.875 -26.609 4.789 1 96.06 299 HIS B CA 1
ATOM 4825 C C . HIS B 1 299 ? -8.688 -25.688 4.551 1 96.06 299 HIS B C 1
ATOM 4827 O O . HIS B 1 299 ? -7.992 -25.297 5.492 1 96.06 299 HIS B O 1
ATOM 4833 N N . ALA B 1 300 ? -8.43 -25.375 3.277 1 96.75 300 ALA B N 1
ATOM 4834 C CA . ALA B 1 300 ? -7.355 -24.438 2.971 1 96.75 300 ALA B CA 1
ATOM 4835 C C . ALA B 1 300 ? -7.613 -23.078 3.625 1 96.75 300 ALA B C 1
ATOM 4837 O O . ALA B 1 300 ? -6.73 -22.531 4.285 1 96.75 300 ALA B O 1
ATOM 4838 N N . ILE B 1 301 ? -8.805 -22.578 3.521 1 95.81 301 ILE B N 1
ATOM 4839 C CA . ILE B 1 301 ? -9.18 -21.281 4.078 1 95.81 301 ILE B CA 1
ATOM 4840 C C . ILE B 1 301 ? -9.078 -21.312 5.602 1 95.81 301 ILE B C 1
ATOM 4842 O O . ILE B 1 301 ? -8.484 -20.422 6.215 1 95.81 301 ILE B O 1
ATOM 4846 N N . ASN B 1 302 ? -9.578 -22.375 6.188 1 94.56 302 ASN B N 1
ATOM 4847 C CA . ASN B 1 302 ? -9.562 -22.5 7.641 1 94.56 302 ASN B CA 1
ATOM 4848 C C . ASN B 1 302 ? -8.141 -22.594 8.18 1 94.56 302 ASN B C 1
ATOM 4850 O O . ASN B 1 302 ? -7.828 -22.031 9.227 1 94.56 302 ASN B O 1
ATOM 4854 N N . GLN B 1 303 ? -7.332 -23.266 7.484 1 93.31 303 GLN B N 1
ATOM 4855 C CA . GLN B 1 303 ? -5.941 -23.406 7.902 1 93.31 303 GLN B CA 1
ATOM 4856 C C . GLN B 1 303 ? -5.234 -22.047 7.914 1 93.31 303 GLN B C 1
ATOM 4858 O O . GLN B 1 303 ? -4.461 -21.75 8.828 1 93.31 303 GLN B O 1
ATOM 4863 N N . VAL B 1 304 ? -5.504 -21.297 6.93 1 92.62 304 VAL B N 1
ATOM 4864 C CA . VAL B 1 304 ? -4.875 -19.984 6.84 1 92.62 304 VAL B CA 1
ATOM 4865 C C . VAL B 1 304 ? -5.414 -19.078 7.941 1 92.62 304 VAL B C 1
ATOM 4867 O O . VAL B 1 304 ? -4.656 -18.328 8.57 1 92.62 304 VAL B O 1
ATOM 4870 N N . ARG B 1 305 ? -6.668 -19.094 8.203 1 92.06 305 ARG B N 1
ATOM 4871 C CA . ARG B 1 305 ? -7.27 -18.312 9.281 1 92.06 305 ARG B CA 1
ATOM 4872 C C . ARG B 1 305 ? -6.633 -18.656 10.625 1 92.06 305 ARG B C 1
ATOM 4874 O O . ARG B 1 305 ? -6.273 -17.766 11.391 1 92.06 305 ARG B O 1
ATOM 4881 N N . ASP B 1 306 ? -6.453 -19.891 10.852 1 88.56 306 ASP B N 1
ATOM 4882 C CA . ASP B 1 306 ? -5.863 -20.359 12.102 1 88.56 306 ASP B CA 1
ATOM 4883 C C . ASP B 1 306 ? -4.414 -19.906 12.234 1 88.56 306 ASP B C 1
ATOM 4885 O O . ASP B 1 306 ? -4 -19.422 13.297 1 88.56 306 ASP B O 1
ATOM 4889 N N . ALA B 1 307 ? -3.77 -20.031 11.18 1 83.25 307 ALA B N 1
ATOM 4890 C CA . ALA B 1 307 ? -2.354 -19.656 11.172 1 83.25 307 ALA B CA 1
ATOM 4891 C C . ALA B 1 307 ? -2.17 -18.172 11.398 1 83.25 307 ALA B C 1
ATOM 4893 O O . ALA B 1 307 ? -1.172 -17.734 11.984 1 83.25 307 ALA B O 1
ATOM 4894 N N . CYS B 1 308 ? -3.068 -17.391 10.938 1 75.75 308 CYS B N 1
ATOM 4895 C CA . CYS B 1 308 ? -2.965 -15.93 11.039 1 75.75 308 CYS B CA 1
ATOM 4896 C C . CYS B 1 308 ? -3.643 -15.43 12.312 1 75.75 308 CYS B C 1
ATOM 4898 O O . CYS B 1 308 ? -3.742 -14.219 12.531 1 75.75 308 CYS B O 1
ATOM 4900 N N . GLY B 1 309 ? -4.027 -16.328 13.188 1 68.19 309 GLY B N 1
ATOM 4901 C CA . GLY B 1 309 ? -4.613 -15.977 14.477 1 68.19 309 GLY B CA 1
ATOM 4902 C C . GLY B 1 309 ? -6.02 -15.414 14.359 1 68.19 309 GLY B C 1
ATOM 4903 O O . GLY B 1 309 ? -6.457 -14.648 15.211 1 68.19 309 GLY B O 1
ATOM 4904 N N . GLN B 1 310 ? -6.609 -15.578 13.305 1 64.56 310 GLN B N 1
ATOM 4905 C CA . GLN B 1 310 ? -7.988 -15.133 13.148 1 64.56 310 GLN B CA 1
ATOM 4906 C C . GLN B 1 310 ? -8.961 -16.094 13.812 1 64.56 310 GLN B C 1
ATOM 4908 O O . GLN B 1 310 ? -8.789 -17.312 13.719 1 64.56 310 GLN B O 1
ATOM 4913 N N . SER B 1 311 ? -9.703 -15.688 14.867 1 50.28 311 SER B N 1
ATOM 4914 C CA . SER B 1 311 ? -10.664 -16.516 15.578 1 50.28 311 SER B CA 1
ATOM 4915 C C . SER B 1 311 ? -11.68 -17.141 14.625 1 50.28 311 SER B C 1
ATOM 4917 O O . SER B 1 311 ? -12.008 -16.547 13.594 1 50.28 311 SER B O 1
ATOM 4919 N N . PRO B 1 312 ? -12.07 -18.438 14.922 1 48.31 312 PRO B N 1
ATOM 4920 C CA . PRO B 1 312 ? -13.141 -19.047 14.125 1 48.31 312 PRO B CA 1
ATOM 4921 C C . PRO B 1 312 ? -14.367 -18.141 14 1 48.31 312 PRO B C 1
ATOM 4923 O O . PRO B 1 312 ? -14.75 -17.484 14.961 1 48.31 312 PRO B O 1
ATOM 4926 N N . ILE B 1 313 ? -14.68 -17.594 12.82 1 46.94 313 ILE B N 1
ATOM 4927 C CA . ILE B 1 313 ? -15.883 -16.797 12.609 1 46.94 313 ILE B CA 1
ATOM 4928 C C . ILE B 1 313 ? -17.109 -17.719 12.555 1 46.94 313 ILE B C 1
ATOM 4930 O O . ILE B 1 313 ? -17.141 -18.672 11.766 1 46.94 313 ILE B O 1
ATOM 4934 N N . HIS B 1 314 ? -17.875 -18 13.672 1 37.91 314 HIS B N 1
ATOM 4935 C CA . HIS B 1 314 ? -19.125 -18.75 13.641 1 37.91 314 HIS B CA 1
ATOM 4936 C C . HIS B 1 314 ? -20.156 -18.062 12.742 1 37.91 314 HIS B C 1
ATOM 4938 O O . HIS B 1 314 ? -20.219 -16.828 12.703 1 37.91 314 HIS B O 1
ATOM 4944 N N . PRO B 1 315 ? -20.594 -18.875 11.648 1 32.78 315 PRO B N 1
ATOM 4945 C CA . PRO B 1 315 ? -21.703 -18.328 10.852 1 32.78 315 PRO B CA 1
ATOM 4946 C C . PRO B 1 315 ? -22.75 -17.625 11.703 1 32.78 315 PRO B C 1
ATOM 4948 O O . PRO B 1 315 ? -23.094 -18.094 12.781 1 32.78 315 PRO B O 1
ATOM 4951 N N . TRP B 1 316 ? -22.859 -16.422 11.859 1 23.48 316 TRP B N 1
ATOM 4952 C CA . TRP B 1 316 ? -24.016 -15.844 12.523 1 23.48 316 TRP B CA 1
ATOM 4953 C C . TRP B 1 316 ? -25.312 -16.406 11.945 1 23.48 316 TRP B C 1
ATOM 4955 O O . TRP B 1 316 ? -25.422 -16.609 10.734 1 23.48 316 TRP B O 1
ATOM 4965 N N . SER B 1 317 ? -26.125 -17.094 12.875 1 24.94 317 SER B N 1
ATOM 4966 C CA . SER B 1 317 ? -27.578 -17.219 12.883 1 24.94 317 SER B CA 1
ATOM 4967 C C . SER B 1 317 ? -28.25 -15.891 12.578 1 24.94 317 SER B C 1
ATOM 4969 O O . SER B 1 317 ? -28.219 -14.969 13.398 1 24.94 317 SER B O 1
ATOM 4971 N N . GLY B 1 318 ? -27.891 -15.047 11.656 1 19.88 318 GLY B N 1
ATOM 4972 C CA . GLY B 1 318 ? -29.156 -14.391 11.422 1 19.88 318 GLY B CA 1
ATOM 4973 C C . GLY B 1 318 ? -30.234 -15.344 10.906 1 19.88 318 GLY B C 1
ATOM 4974 O O . GLY B 1 318 ? -29.922 -16.359 10.297 1 19.88 318 GLY B O 1
#

Foldseek 3Di:
DEEEPCQALLNLLQVVVQVPDPPQQAYEYEDCDDHPDDDPRYHYDNDALLDPCVLVVLAPAQEYEYDDADQFFPDFDDCVVGLVVRLCRLAVSVVSNVVSNLVNQHAEYEYEAALQQQPFDAPQDVAHEPPRQGDHFPQRSRNVSSVVNVVVVVVVCVVRPRHFYEYEHFYQEDAPSHQPLSLCALAPLEYADEPFQQAWDWHHYSNLVSVLSVLVVVLSHHDYFYGTAPDTGGNNVRHHPYYHYDYLVRVLVVCVVCRNVDSSSHTSRVCSCSVGHSHHDGVCCCVRSVGDGPDHSVRSNVNRCVVVVNPPRPRDPD/DEEEPCQALLNLLQVVVQVPDPVQQAYEYEDCDDHPDDDPRYHYDNDALLDPCVLVVLAPAQEYEYDDADQFFPDFDDCVVGLVVRLCRLAVSVVSNVVSNLVNQHAEYEYEAALQQQPFDAPQDVAHEPPRQGDHFPQRSRNVSSVVNVVVVVVVCVVRPRHFYEYEHFYQEDAPSHQPLSLCALAPLEYADEPFQQAWDWHHYSNLVSVLSVLVVVLSHHDYFYGTAPDTGGNNVRHHPYYHYDYLVRVLVVCVVCRNVDSSSHTSRVCSCSVGHSHHDGVCCCVRSVGDGPDHSVRSNVNRCVVVVNPPRPRDPD

Secondary structure (DSSP, 8-state):
-EEESTTSHHHHHHHHHHHTSTT---EEEEESS--S---TTEEEEE--TT-GGGGGG-TT-SEEEE-----S-SSSS-GGGTHHHHHIIIIIIHHHHHHHHHHHT-SEEEEEEEGGGT---TT--SSBPTTSPP-PPTT-HHHHHHHHHHHHHHHHHHH--SSEEEEEEE--EESTTS-HHHHHHHH-SEEEE-SSTT-EE--EEHHHHHHHHHHHHHH-S-EEEEE--SS-EEGGGS--SEEEE--HHHHHHHHHHHGGG-GGG--GGGGGGGTS---B--HHIIIII----S--HHHHHHHHHHHTT---------/-EEESTTSHHHHHHHHHHHTSTT---EEEEESS--S---TTEEEEE--TT-GGGGGG-TT--EEEE-----S-SSSS-GGGTHHHHHIIIIIIHHHHHHHHHHHT-SEEEEEEEGGGT---TT--SSBPTTSPP-PPTT-HHHHHHHHHHHHHHHHHHH--SSEEEEEEE--EESTTS-HHHHHHHH-SEEEE-SSTT-EE--EEHHHHHHHHHHHHHH-S-EEEEE--SS-EEGGGS--SEEEE--HHHHHHHHHHHGGG-GGG--GGGGGGGTS---B--HHIIIII----S--HHHHHHHHHHHTT---------

InterPro domains:
  IPR001509 NAD-dependent epimerase/dehydratase [PF01370] (1-228)
  IPR036291 NAD(P)-binding domain superfamily [SSF51735] (2-304)
  IPR050177 Bifunctional lipid A modification and metabolic enzymes [PTHR43245] (2-306)